Protein AF-0000000087475134 (afdb_homodimer)

Nearest PDB structures (foldseek):
  1tdq-assembly1_B  TM=9.176E-01  e=1.952E-11  Rattus norvegicus
  8ea6-assembly1_A  TM=8.484E-01  e=2.584E-09  Homo sapiens
  3cdg-assembly2_F  TM=8.801E-01  e=2.281E-08  Homo sapiens
  1hyr-assembly1_B  TM=8.267E-01  e=1.266E-08  Homo sapiens
  3cii-assembly1_G  TM=8.354E-01  e=1.266E-08  Homo sapiens

Solvent-accessible surface area (backbone atoms only — not comparable to full-atom values): 31457 Å² total; per-residue (Å²): 131,89,77,80,79,84,79,80,75,86,71,85,79,79,86,76,85,80,76,89,84,87,83,77,87,85,83,82,83,87,82,85,76,85,85,75,84,84,77,80,84,83,73,80,76,78,78,70,82,77,78,81,72,63,60,52,58,49,53,52,51,52,42,52,50,52,47,50,53,48,50,55,49,46,53,51,51,50,53,53,47,50,49,52,48,49,53,50,49,51,51,41,50,52,50,51,48,53,46,51,54,49,52,54,52,52,49,51,52,45,50,52,51,49,49,53,38,52,52,49,51,51,52,38,52,52,50,49,52,52,43,52,51,48,54,50,49,42,49,52,52,51,52,52,39,50,54,49,44,61,41,13,44,74,62,22,27,37,57,94,56,27,36,31,42,70,53,93,54,66,34,26,49,67,56,38,36,53,52,18,45,74,70,73,31,29,38,31,75,79,85,42,70,69,53,37,42,54,54,43,72,64,66,49,54,22,34,41,23,38,32,20,71,90,42,81,91,48,48,28,33,77,85,67,48,67,68,85,77,82,42,44,14,92,80,37,72,62,43,72,82,72,22,33,24,33,28,38,40,60,86,53,95,46,58,66,36,26,30,37,44,35,47,45,79,48,67,33,25,31,33,23,33,32,82,99,140,87,87,82,81,84,80,81,82,88,81,85,74,86,84,77,87,79,87,82,82,80,88,76,92,75,87,77,85,88,85,78,90,83,87,79,82,86,75,81,79,78,77,84,72,78,79,68,82,76,73,81,69,63,59,51,58,49,52,50,52,51,42,51,51,51,48,49,53,50,50,53,48,47,53,51,51,50,54,52,48,51,51,53,48,49,53,51,50,50,52,40,49,51,50,52,48,52,46,51,53,48,50,53,51,53,50,51,52,46,51,52,52,50,51,53,39,50,52,50,50,50,51,35,52,52,50,49,51,51,42,52,53,49,51,53,49,40,50,52,53,51,52,50,39,51,53,50,44,59,39,14,42,75,60,21,26,37,58,94,57,27,37,31,43,70,53,93,54,64,36,25,50,66,58,40,36,53,51,18,44,75,72,74,31,29,38,31,74,78,85,43,71,68,54,38,40,53,54,42,72,65,66,50,54,21,36,40,22,38,32,19,69,90,42,83,91,48,48,28,32,78,87,66,49,68,71,84,77,81,41,43,15,92,82,38,71,62,44,73,82,72,22,33,25,32,28,38,42,61,87,53,96,46,58,66,35,26,30,35,43,35,47,44,78,46,67,33,25,31,34,24,33,31,82,100

Structure (mmCIF, N/CA/C/O backbone):
data_AF-0000000087475134-model_v1
#
loop_
_entity.id
_entity.type
_entity.pdbx_description
1 polymer 'C-type lectin domain-containing protein'
#
loop_
_atom_site.group_PDB
_atom_site.id
_atom_site.type_symbol
_atom_site.label_atom_id
_atom_site.label_alt_id
_atom_site.label_comp_id
_atom_site.label_asym_id
_atom_site.label_entity_id
_atom_site.label_seq_id
_atom_site.pdbx_PDB_ins_code
_atom_site.Cartn_x
_atom_site.Cartn_y
_atom_site.Cartn_z
_atom_site.occupancy
_atom_site.B_iso_or_equiv
_atom_site.auth_seq_id
_atom_site.auth_comp_id
_atom_site.auth_asym_id
_atom_site.auth_atom_id
_atom_site.pdbx_PDB_model_num
ATOM 1 N N . MET A 1 1 ? -3.398 46.781 -21.312 1 21.27 1 MET A N 1
ATOM 2 C CA . MET A 1 1 ? -2.705 47.906 -21.922 1 21.27 1 MET A CA 1
ATOM 3 C C . MET A 1 1 ? -3.35 49.219 -21.516 1 21.27 1 MET A C 1
ATOM 5 O O . MET A 1 1 ? -2.65 50.188 -21.203 1 21.27 1 MET A O 1
ATOM 9 N N . SER A 1 2 ? -4.609 49.406 -21.828 1 22.09 2 SER A N 1
ATOM 10 C CA . SER A 1 2 ? -5.066 50.656 -22.406 1 22.09 2 SER A CA 1
ATOM 11 C C . SER A 1 2 ? -5.461 51.656 -21.328 1 22.09 2 SER A C 1
ATOM 13 O O . SER A 1 2 ? -6.629 51.75 -20.938 1 22.09 2 SER A O 1
ATOM 15 N N . LYS A 1 3 ? -4.578 51.844 -20.25 1 27.56 3 LYS A N 1
ATOM 16 C CA . LYS A 1 3 ? -4.73 52.719 -19.078 1 27.56 3 LYS A CA 1
ATOM 17 C C . LYS A 1 3 ? -4.809 54.188 -19.484 1 27.56 3 LYS A C 1
ATOM 19 O O . LYS A 1 3 ? -3.846 54.719 -20.031 1 27.56 3 LYS A O 1
ATOM 24 N N . GLY A 1 4 ? -6.008 54.625 -19.969 1 25.34 4 GLY A N 1
ATOM 25 C CA . GLY A 1 4 ? -6.488 55.906 -20.453 1 25.34 4 GLY A CA 1
ATOM 26 C C . GLY A 1 4 ? -6.238 57.062 -19.5 1 25.34 4 GLY A C 1
ATOM 27 O O . GLY A 1 4 ? -6.656 57 -18.328 1 25.34 4 GLY A O 1
ATOM 28 N N . VAL A 1 5 ? -5.109 57.844 -19.625 1 27.02 5 VAL A N 1
ATOM 29 C CA . VAL A 1 5 ? -4.332 58.844 -18.891 1 27.02 5 VAL A CA 1
ATOM 30 C C . VAL A 1 5 ? -5.168 60.094 -18.688 1 27.02 5 VAL A C 1
ATOM 32 O O . VAL A 1 5 ? -5.812 60.562 -19.625 1 27.02 5 VAL A O 1
ATOM 35 N N . TYR A 1 6 ? -5.656 60.406 -17.406 1 24.89 6 TYR A N 1
ATOM 36 C CA . TYR A 1 6 ? -6.547 61.344 -16.75 1 24.89 6 TYR A CA 1
ATOM 37 C C . TYR A 1 6 ? -6.102 62.781 -16.984 1 24.89 6 TYR A C 1
ATOM 39 O O . TYR A 1 6 ? -4.941 63.125 -16.734 1 24.89 6 TYR A O 1
ATOM 47 N N . GLU A 1 7 ? -6.633 63.531 -18.016 1 22.33 7 GLU A N 1
ATOM 48 C CA . GLU A 1 7 ? -6.414 64.812 -18.688 1 22.33 7 GLU A CA 1
ATOM 49 C C . GLU A 1 7 ? -6.613 66 -17.719 1 22.33 7 GLU A C 1
ATOM 51 O O . GLU A 1 7 ? -7.703 66.188 -17.172 1 22.33 7 GLU A O 1
ATOM 56 N N . ILE A 1 8 ? -5.656 66.375 -16.844 1 24.64 8 ILE A N 1
ATOM 57 C CA . ILE A 1 8 ? -5.617 67.312 -15.711 1 24.64 8 ILE A CA 1
ATOM 58 C C . ILE A 1 8 ? -5.824 68.688 -16.203 1 24.64 8 ILE A C 1
ATOM 60 O O . ILE A 1 8 ? -4.961 69.25 -16.891 1 24.64 8 ILE A O 1
ATOM 64 N N . PRO A 1 9 ? -7.023 69 -16.766 1 21.86 9 PRO A N 1
ATOM 65 C CA . PRO A 1 9 ? -7.062 70.25 -17.578 1 21.86 9 PRO A CA 1
ATOM 66 C C . PRO A 1 9 ? -6.633 71.5 -16.812 1 21.86 9 PRO A C 1
ATOM 68 O O . PRO A 1 9 ? -6.578 71.438 -15.57 1 21.86 9 PRO A O 1
ATOM 71 N N . ASP A 1 10 ? -6.523 72.625 -17.484 1 22.3 10 ASP A N 1
ATOM 72 C CA . ASP A 1 10 ? -5.832 73.875 -17.828 1 22.3 10 ASP A CA 1
ATOM 73 C C . ASP A 1 10 ? -6.426 75.062 -17.078 1 22.3 10 ASP A C 1
ATOM 75 O O . ASP A 1 10 ? -6.547 76.188 -17.641 1 22.3 10 ASP A O 1
ATOM 79 N N . ARG A 1 11 ? -7.016 74.875 -15.805 1 19.84 11 ARG A N 1
ATOM 80 C CA . ARG A 1 11 ? -8.07 75.812 -15.508 1 19.84 11 ARG A CA 1
ATOM 81 C C . ARG A 1 11 ? -7.52 77.25 -15.43 1 19.84 11 ARG A C 1
ATOM 83 O O . ARG A 1 11 ? -8.164 78.188 -15.883 1 19.84 11 ARG A O 1
ATOM 90 N N . PHE A 1 12 ? -6.461 77.5 -14.625 1 24.91 12 PHE A N 1
ATOM 91 C CA . PHE A 1 12 ? -6.668 78.5 -13.57 1 24.91 12 PHE A CA 1
ATOM 92 C C . PHE A 1 12 ? -6.398 79.875 -14.094 1 24.91 12 PHE A C 1
ATOM 94 O O . PHE A 1 12 ? -5.246 80.25 -14.32 1 24.91 12 PHE A O 1
ATOM 101 N N . GLY A 1 13 ? -7.188 80.438 -15.023 1 19.78 13 GLY A N 1
ATOM 102 C CA . GLY A 1 13 ? -6.887 81.688 -15.719 1 19.78 13 GLY A CA 1
ATOM 103 C C . GLY A 1 13 ? -6.637 82.875 -14.781 1 19.78 13 GLY A C 1
ATOM 104 O O . GLY A 1 13 ? -6.926 82.75 -13.586 1 19.78 13 GLY A O 1
ATOM 105 N N . ASP A 1 14 ? -6.309 84.125 -15.305 1 19.88 14 ASP A N 1
ATOM 106 C CA . ASP A 1 14 ? -5.402 85.25 -15.305 1 19.88 14 ASP A CA 1
ATOM 107 C C . ASP A 1 14 ? -5.965 86.375 -14.477 1 19.88 14 ASP A C 1
ATOM 109 O O . ASP A 1 14 ? -5.211 87.188 -13.867 1 19.88 14 ASP A O 1
ATOM 113 N N . ASP A 1 15 ? -7.281 86.75 -14.562 1 21.36 15 ASP A N 1
ATOM 114 C CA . ASP A 1 15 ? -7.457 88.125 -14.961 1 21.36 15 ASP A CA 1
ATOM 115 C C . ASP A 1 15 ? -7.277 89.062 -13.773 1 21.36 15 ASP A C 1
ATOM 117 O O . ASP A 1 15 ? -7.82 88.875 -12.695 1 21.36 15 ASP A O 1
ATOM 121 N N . GLU A 1 16 ? -6.223 89.938 -13.75 1 24.39 16 GLU A N 1
ATOM 122 C CA . GLU A 1 16 ? -5.547 90.938 -12.906 1 24.39 16 GLU A CA 1
ATOM 123 C C . GLU A 1 16 ? -6.465 92.125 -12.578 1 24.39 16 GLU A C 1
ATOM 125 O O . GLU A 1 16 ? -6.938 92.812 -13.484 1 24.39 16 GLU A O 1
ATOM 130 N N . PRO A 1 17 ? -7.336 92 -11.531 1 20.56 17 PRO A N 1
ATOM 131 C CA . PRO A 1 17 ? -8.297 93.062 -11.25 1 20.56 17 PRO A CA 1
ATOM 132 C C . PRO A 1 17 ? -7.629 94.438 -11.008 1 20.56 17 PRO A C 1
ATOM 134 O O . PRO A 1 17 ? -6.5 94.5 -10.516 1 20.56 17 PRO A O 1
ATOM 137 N N . ASP A 1 18 ? -7.961 95.562 -11.695 1 19.16 18 ASP A N 1
ATOM 138 C CA . ASP A 1 18 ? -7.504 96.938 -12.016 1 19.16 18 ASP A CA 1
ATOM 139 C C . ASP A 1 18 ? -7.605 97.812 -10.797 1 19.16 18 ASP A C 1
ATOM 141 O O . ASP A 1 18 ? -6.809 98.75 -10.641 1 19.16 18 ASP A O 1
ATOM 145 N N . ALA A 1 19 ? -8.609 97.875 -9.922 1 18.83 19 ALA A N 1
ATOM 146 C CA . ALA A 1 19 ? -9.273 99.188 -9.898 1 18.83 19 ALA A CA 1
ATOM 147 C C . ALA A 1 19 ? -8.555 100.125 -8.969 1 18.83 19 ALA A C 1
ATOM 149 O O . ALA A 1 19 ? -8.344 101.312 -9.32 1 18.83 19 ALA A O 1
ATOM 150 N N . MET A 1 20 ? -8.617 99.938 -7.652 1 18.69 20 MET A N 1
ATOM 151 C CA . MET A 1 20 ? -9.273 101 -6.883 1 18.69 20 MET A CA 1
ATOM 152 C C . MET A 1 20 ? -8.359 102.25 -6.707 1 18.69 20 MET A C 1
ATOM 154 O O . MET A 1 20 ? -7.137 102.125 -6.832 1 18.69 20 MET A O 1
ATOM 158 N N . LYS A 1 21 ? -8.844 103.188 -5.672 1 21.84 21 LYS A N 1
ATOM 159 C CA . LYS A 1 21 ? -9.281 104.562 -5.398 1 21.84 21 LYS A CA 1
ATOM 160 C C . LYS A 1 21 ? -8.219 105.312 -4.625 1 21.84 21 LYS A C 1
ATOM 162 O O . LYS A 1 21 ? -7.832 104.938 -3.521 1 21.84 21 LYS A O 1
ATOM 167 N N . ASN A 1 22 ? -7.367 106.062 -5.277 1 17.61 22 ASN A N 1
ATOM 168 C CA . ASN A 1 22 ? -6.172 106.812 -4.895 1 17.61 22 ASN A CA 1
ATOM 169 C C . ASN A 1 22 ? -6.43 107.688 -3.68 1 17.61 22 ASN A C 1
ATOM 171 O O . ASN A 1 22 ? -7.582 107.938 -3.303 1 17.61 22 ASN A O 1
ATOM 175 N N . THR A 1 23 ? -5.684 108.875 -3.539 1 18.38 23 THR A N 1
ATOM 176 C CA . THR A 1 23 ? -4.598 109.438 -2.746 1 18.38 23 THR A CA 1
ATOM 177 C C . THR A 1 23 ? -5.121 110.562 -1.819 1 18.38 23 THR A C 1
ATOM 179 O O . THR A 1 23 ? -4.766 110.562 -0.64 1 18.38 23 THR A O 1
ATOM 182 N N . ASP A 1 24 ? -5.664 111.812 -2.234 1 17.61 24 ASP A N 1
ATOM 183 C CA . ASP A 1 24 ? -4.848 113 -2.016 1 17.61 24 ASP A CA 1
ATOM 184 C C . ASP A 1 24 ? -5.316 113.75 -0.782 1 17.61 24 ASP A C 1
ATOM 186 O O . ASP A 1 24 ? -4.871 114.875 -0.536 1 17.61 24 ASP A O 1
ATOM 190 N N . ILE A 1 25 ? -6.09 113.438 0.141 1 20.38 25 ILE A N 1
ATOM 191 C CA . ILE A 1 25 ? -6.828 114.5 0.8 1 20.38 25 ILE A CA 1
ATOM 192 C C . ILE A 1 25 ? -5.863 115.375 1.606 1 20.38 25 ILE A C 1
ATOM 194 O O . ILE A 1 25 ? -5.16 114.875 2.488 1 20.38 25 ILE A O 1
ATOM 198 N N . ASP A 1 26 ? -5.648 116.688 1.23 1 18.11 26 ASP A N 1
ATOM 199 C CA . ASP A 1 26 ? -4.797 117.875 1.475 1 18.11 26 ASP A CA 1
ATOM 200 C C . ASP A 1 26 ? -4.996 118.375 2.891 1 18.11 26 ASP A C 1
ATOM 202 O O . ASP A 1 26 ? -6.043 118.188 3.5 1 18.11 26 ASP A O 1
ATOM 206 N N . GLY A 1 27 ? -3.926 119.125 3.568 1 18.39 27 GLY A N 1
ATOM 207 C CA . GLY A 1 27 ? -3.199 119.562 4.758 1 18.39 27 GLY A CA 1
ATOM 208 C C . GLY A 1 27 ? -3.848 120.75 5.484 1 18.39 27 GLY A C 1
ATOM 209 O O . GLY A 1 27 ? -3.934 120.75 6.711 1 18.39 27 GLY A O 1
ATOM 210 N N . GLN A 1 28 ? -4.113 122 4.949 1 18.36 28 GLN A N 1
ATOM 211 C CA . GLN A 1 28 ? -3.404 123.188 5.441 1 18.36 28 GLN A CA 1
ATOM 212 C C . GLN A 1 28 ? -4.23 123.938 6.484 1 18.36 28 GLN A C 1
ATOM 214 O O . GLN A 1 28 ? -5.109 124.688 6.137 1 18.36 28 GLN A O 1
ATOM 219 N N . LEU A 1 29 ? -4.879 123.438 7.391 1 19.16 29 LEU A N 1
ATOM 220 C CA . LEU A 1 29 ? -5.762 124.312 8.094 1 19.16 29 LEU A CA 1
ATOM 221 C C . LEU A 1 29 ? -4.961 125.438 8.75 1 19.16 29 LEU A C 1
ATOM 223 O O . LEU A 1 29 ? -3.941 125.188 9.391 1 19.16 29 LEU A O 1
ATOM 227 N N . TYR A 1 30 ? -5.34 126.812 8.523 1 18.3 30 TYR A N 1
ATOM 228 C CA . TYR A 1 30 ? -4.941 128.125 8.586 1 18.3 30 TYR A CA 1
ATOM 229 C C . TYR A 1 30 ? -4.852 128.625 10.031 1 18.3 30 TYR A C 1
ATOM 231 O O . TYR A 1 30 ? -5.516 128.125 10.914 1 18.3 30 TYR A O 1
ATOM 239 N N . ALA A 1 31 ? -3.906 129.75 10.344 1 18.67 31 ALA A N 1
ATOM 240 C CA . ALA A 1 31 ? -2.992 130.375 11.266 1 18.67 31 ALA A CA 1
ATOM 241 C C . ALA A 1 31 ? -3.732 131.375 12.133 1 18.67 31 ALA A C 1
ATOM 243 O O . ALA A 1 31 ? -3.451 131.5 13.328 1 18.67 31 ALA A O 1
ATOM 244 N N . ASN A 1 32 ? -4.75 132.25 11.594 1 18.09 32 ASN A N 1
ATOM 245 C CA . ASN A 1 32 ? -4.434 133.625 11.789 1 18.09 32 ASN A CA 1
ATOM 246 C C . ASN A 1 32 ? -4.633 134 13.242 1 18.09 32 ASN A C 1
ATOM 248 O O . ASN A 1 32 ? -5.363 133.375 13.984 1 18.09 32 ASN A O 1
ATOM 252 N N . VAL A 1 33 ? -4.262 135.375 13.594 1 20.78 33 VAL A N 1
ATOM 253 C CA . VAL A 1 33 ? -3.475 136.375 14.383 1 20.78 33 VAL A CA 1
ATOM 254 C C . VAL A 1 33 ? -4.391 137.125 15.312 1 20.78 33 VAL A C 1
ATOM 256 O O . VAL A 1 33 ? -3.918 137.875 16.172 1 20.78 33 VAL A O 1
ATOM 259 N N . ARG A 1 34 ? -5.738 136.875 15.438 1 19.66 34 ARG A N 1
ATOM 260 C CA . ARG A 1 34 ? -6.242 138.25 15.594 1 19.66 34 ARG A CA 1
ATOM 261 C C . ARG A 1 34 ? -5.742 138.875 16.891 1 19.66 34 ARG A C 1
ATOM 263 O O . ARG A 1 34 ? -5.406 138.125 17.844 1 19.66 34 ARG A O 1
ATOM 270 N N . ASP A 1 35 ? -6.137 140.125 17.047 1 20.03 35 ASP A N 1
ATOM 271 C CA . ASP A 1 35 ? -5.68 141.5 17.438 1 20.03 35 ASP A CA 1
ATOM 272 C C . ASP A 1 35 ? -5.727 141.75 18.969 1 20.03 35 ASP A C 1
ATOM 274 O O . ASP A 1 35 ? -6.371 140.875 19.656 1 20.03 35 ASP A O 1
ATOM 278 N N . PHE A 1 36 ? -6.043 143 19.359 1 20.75 36 PHE A N 1
ATOM 279 C CA . PHE A 1 36 ? -5.395 144.125 20.031 1 20.75 36 PHE A CA 1
ATOM 280 C C . PHE A 1 36 ? -5.957 144.25 21.438 1 20.75 36 PHE A C 1
ATOM 282 O O . PHE A 1 36 ? -5.301 144.875 22.312 1 20.75 36 PHE A O 1
ATOM 289 N N . LYS A 1 37 ? -7.086 143.75 21.906 1 24.84 37 LYS A N 1
ATOM 290 C CA . LYS A 1 37 ? -7.719 144.875 22.594 1 24.84 37 LYS A CA 1
ATOM 291 C C . LYS A 1 37 ? -7.008 145.125 23.906 1 24.84 37 LYS A C 1
ATOM 293 O O . LYS A 1 37 ? -6.477 144.25 24.562 1 24.84 37 LYS A O 1
ATOM 298 N N . PRO A 1 38 ? -7.086 146.5 24.328 1 23 38 PRO A N 1
ATOM 299 C CA . PRO A 1 38 ? -6.293 147.375 25.172 1 23 38 PRO A CA 1
ATOM 300 C C . PRO A 1 38 ? -6.359 146.875 26.656 1 23 38 PRO A C 1
ATOM 302 O O . PRO A 1 38 ? -7.215 146.125 27.047 1 23 38 PRO A O 1
ATOM 305 N N . SER A 1 39 ? -5.984 147.875 27.484 1 22.22 39 SER A N 1
ATOM 306 C CA . SER A 1 39 ? -5.004 148 28.547 1 22.22 39 SER A CA 1
ATOM 307 C C . SER A 1 39 ? -5.656 148 29.922 1 22.22 39 SER A C 1
ATOM 309 O O . SER A 1 39 ? -5.012 147.625 30.906 1 22.22 39 SER A O 1
ATOM 311 N N . PRO A 1 40 ? -7.055 148.25 30.016 1 26.75 40 PRO A N 1
ATOM 312 C CA . PRO A 1 40 ? -6.988 149.25 31.078 1 26.75 40 PRO A CA 1
ATOM 313 C C . PRO A 1 40 ? -6.547 148.625 32.406 1 26.75 40 PRO A C 1
ATOM 315 O O . PRO A 1 40 ? -6.531 147.5 32.594 1 26.75 40 PRO A O 1
ATOM 318 N N . ARG A 1 41 ? -7.184 149.25 33.562 1 27.5 41 ARG A N 1
ATOM 319 C CA . ARG A 1 41 ? -6.715 150 34.781 1 27.5 41 ARG A CA 1
ATOM 320 C C . ARG A 1 41 ? -6.773 149 35.969 1 27.5 41 ARG A C 1
ATOM 322 O O . ARG A 1 41 ? -7.773 148.25 36.156 1 27.5 41 ARG A O 1
ATOM 329 N N . ASP A 1 42 ? -5.727 148.625 36.594 1 26.08 42 ASP A N 1
ATOM 330 C CA . ASP A 1 42 ? -5.273 147.5 37.438 1 26.08 42 ASP A CA 1
ATOM 331 C C . ASP A 1 42 ? -5.828 147.75 38.875 1 26.08 42 ASP A C 1
ATOM 333 O O . ASP A 1 42 ? -5.086 148 39.781 1 26.08 42 ASP A O 1
ATOM 337 N N . GLY A 1 43 ? -7.078 148.125 39 1 27.7 43 GLY A N 1
ATOM 338 C CA . GLY A 1 43 ? -7.254 148.5 40.406 1 27.7 43 GLY A CA 1
ATOM 339 C C . GLY A 1 43 ? -6.895 147.375 41.375 1 27.7 43 GLY A C 1
ATOM 340 O O . GLY A 1 43 ? -6.715 146.25 40.969 1 27.7 43 GLY A O 1
ATOM 341 N N . GLY A 1 44 ? -7.109 147.625 42.719 1 32.28 44 GLY A N 1
ATOM 342 C CA . GLY A 1 44 ? -6.57 147.375 44.062 1 32.28 44 GLY A CA 1
ATOM 343 C C . GLY A 1 44 ? -6.988 146.125 44.625 1 32.28 44 GLY A C 1
ATOM 344 O O . GLY A 1 44 ? -6.789 145.75 45.812 1 32.28 44 GLY A O 1
ATOM 345 N N . VAL A 1 45 ? -6.816 145 44 1 30.7 45 VAL A N 1
ATOM 346 C CA . VAL A 1 45 ? -7.516 143.75 44.406 1 30.7 45 VAL A CA 1
ATOM 347 C C . VAL A 1 45 ? -6.93 143.25 45.719 1 30.7 45 VAL A C 1
ATOM 349 O O . VAL A 1 45 ? -5.723 143 45.844 1 30.7 45 VAL A O 1
ATOM 352 N N . ALA A 1 46 ? -7.508 143.625 46.812 1 37.31 46 ALA A N 1
ATOM 353 C CA . ALA A 1 46 ? -7.113 143.125 48.125 1 37.31 46 ALA A CA 1
ATOM 354 C C . ALA A 1 46 ? -7.113 141.625 48.156 1 37.31 46 ALA A C 1
ATOM 356 O O . ALA A 1 46 ? -8.078 141 47.719 1 37.31 46 ALA A O 1
ATOM 357 N N . SER A 1 47 ? -5.957 141 48.031 1 31.61 47 SER A N 1
ATOM 358 C CA . SER A 1 47 ? -5.738 139.5 47.844 1 31.61 47 SER A CA 1
ATOM 359 C C . SER A 1 47 ? -6.246 138.75 49.031 1 31.61 47 SER A C 1
ATOM 361 O O . SER A 1 47 ? -5.938 139 50.188 1 31.61 47 SER A O 1
ATOM 363 N N . GLU A 1 48 ? -7.422 138.125 48.906 1 37.41 48 GLU A N 1
ATOM 364 C CA . GLU A 1 48 ? -8.023 137.125 49.844 1 37.41 48 GLU A CA 1
ATOM 365 C C . GLU A 1 48 ? -7.027 136.125 50.188 1 37.41 48 GLU A C 1
ATOM 367 O O . GLU A 1 48 ? -6.223 135.625 49.375 1 37.41 48 GLU A O 1
ATOM 372 N N . PRO A 1 49 ? -6.66 135.875 51.406 1 40.47 49 PRO A N 1
ATOM 373 C CA . PRO A 1 49 ? -5.734 134.875 51.812 1 40.47 49 PRO A CA 1
ATOM 374 C C . PRO A 1 49 ? -6.129 133.5 51.281 1 40.47 49 PRO A C 1
ATOM 376 O O . PRO A 1 49 ? -7.305 133.125 51.312 1 40.47 49 PRO A O 1
ATOM 379 N N . ASN A 1 50 ? -5.66 133 50.156 1 37.5 50 ASN A N 1
ATOM 380 C CA . ASN A 1 50 ? -5.809 131.75 49.469 1 37.5 50 ASN A CA 1
ATOM 381 C C . ASN A 1 50 ? -5.477 130.625 50.375 1 37.5 50 ASN A C 1
ATOM 383 O O . ASN A 1 50 ? -4.328 130.375 50.781 1 37.5 50 ASN A O 1
ATOM 387 N N . CYS A 1 51 ? -6.316 130.25 51.344 1 43.31 51 CYS A N 1
ATOM 388 C CA . CYS A 1 51 ? -6.227 129 52.094 1 43.31 51 CYS A CA 1
ATOM 389 C C . CYS A 1 51 ? -5.957 127.812 51.156 1 43.31 51 CYS A C 1
ATOM 391 O O . CYS A 1 51 ? -6.727 127.562 50.25 1 43.31 51 CYS A O 1
ATOM 393 N N . SER A 1 52 ? -4.766 127.312 50.969 1 45.34 52 SER A N 1
ATOM 394 C CA . SER A 1 52 ? -4.141 126.25 50.156 1 45.34 52 SER A CA 1
ATOM 395 C C . SER A 1 52 ? -4.797 124.938 50.406 1 45.34 52 SER A C 1
ATOM 397 O O . SER A 1 52 ? -4.453 124.188 51.375 1 45.34 52 SER A O 1
ATOM 399 N N . TRP A 1 53 ? -6.113 124.688 50.219 1 51.44 53 TRP A N 1
ATOM 400 C CA . TRP A 1 53 ? -6.949 123.5 50.125 1 51.44 53 TRP A CA 1
ATOM 401 C C . TRP A 1 53 ? -6.355 122.5 49.156 1 51.44 53 TRP A C 1
ATOM 403 O O . TRP A 1 53 ? -6.949 121.438 48.906 1 51.44 53 TRP A O 1
ATOM 413 N N . LYS A 1 54 ? -5.238 122.688 48.469 1 60.38 54 LYS A N 1
ATOM 414 C CA . LYS A 1 54 ? -4.742 121.875 47.375 1 60.38 54 LYS A CA 1
ATOM 415 C C . LYS A 1 54 ? -4.086 120.625 47.875 1 60.38 54 LYS A C 1
ATOM 417 O O . LYS A 1 54 ? -4.023 119.625 47.156 1 60.38 54 LYS A O 1
ATOM 422 N N . ARG A 1 55 ? -3.906 120.375 49.156 1 63.03 55 ARG A N 1
ATOM 423 C CA . ARG A 1 55 ? -3.041 119.25 49.562 1 63.03 55 ARG A CA 1
ATOM 424 C C . ARG A 1 55 ? -3.838 117.938 49.75 1 63.03 55 ARG A C 1
ATOM 426 O O . ARG A 1 55 ? -3.43 116.875 49.281 1 63.03 55 ARG A O 1
ATOM 433 N N . PRO A 1 56 ? -5.066 118.062 50.25 1 68.81 56 PRO A N 1
ATOM 434 C CA . PRO A 1 56 ? -5.742 116.812 50.438 1 68.81 56 PRO A CA 1
ATOM 435 C C . PRO A 1 56 ? -6.301 116.188 49.156 1 68.81 56 PRO A C 1
ATOM 437 O O . PRO A 1 56 ? -6.352 115 49 1 68.81 56 PRO A O 1
ATOM 440 N N . PHE A 1 57 ? -6.562 117 48.219 1 70.69 57 PHE A N 1
ATOM 441 C CA . PHE A 1 57 ? -7.094 116.5 46.938 1 70.69 57 PHE A CA 1
ATOM 442 C C . PHE A 1 57 ? -6.004 115.812 46.125 1 70.69 57 PHE A C 1
ATOM 444 O O . PHE A 1 57 ? -6.262 114.875 45.406 1 70.69 57 PHE A O 1
ATOM 451 N N . LEU A 1 58 ? -4.805 116.188 46.375 1 73.06 58 LEU A N 1
ATOM 452 C CA . LEU A 1 58 ? -3.686 115.625 45.656 1 73.06 58 LEU A CA 1
ATOM 453 C C . LEU A 1 58 ? -3.359 114.188 46.188 1 73.06 58 LEU A C 1
ATOM 455 O O . LEU A 1 58 ? -3.088 113.312 45.406 1 73.06 58 LEU A O 1
ATOM 459 N N . VAL A 1 59 ? -3.592 114.125 47.406 1 74.12 59 VAL A N 1
ATOM 460 C CA . VAL A 1 59 ? -3.289 112.812 48.031 1 74.12 59 VAL A CA 1
ATOM 461 C C . VAL A 1 59 ? -4.363 111.812 47.656 1 74.12 59 VAL A C 1
ATOM 463 O O . VAL A 1 59 ? -4.051 110.625 47.344 1 74.12 59 VAL A O 1
ATOM 466 N N . ALA A 1 60 ? -5.594 112.312 47.531 1 74.38 60 ALA A N 1
ATOM 467 C CA . ALA A 1 60 ? -6.684 111.438 47.125 1 74.38 60 ALA A CA 1
ATOM 468 C C . ALA A 1 60 ? -6.547 111.062 45.656 1 74.38 60 ALA A C 1
ATOM 470 O O . ALA A 1 60 ? -6.801 109.875 45.312 1 74.38 60 ALA A O 1
ATOM 471 N N . ALA A 1 61 ? -6.043 111.938 44.906 1 74.62 61 ALA A N 1
ATOM 472 C CA . ALA A 1 61 ? -5.863 111.688 43.5 1 74.62 61 ALA A CA 1
ATOM 473 C C . ALA A 1 61 ? -4.719 110.688 43.25 1 74.62 61 ALA A C 1
ATOM 475 O O . ALA A 1 61 ? -4.824 109.75 42.406 1 74.62 61 ALA A O 1
ATOM 476 N N . VAL A 1 62 ? -3.734 110.688 44.094 1 77.19 62 VAL A N 1
ATOM 477 C CA . VAL A 1 62 ? -2.6 109.812 43.969 1 77.19 62 VAL A CA 1
ATOM 478 C C . VAL A 1 62 ? -3.008 108.375 44.469 1 77.19 62 VAL A C 1
ATOM 480 O O . VAL A 1 62 ? -2.646 107.375 43.844 1 77.19 62 VAL A O 1
ATOM 483 N N . CYS A 1 63 ? -3.904 108.375 45.406 1 73.94 63 CYS A N 1
ATOM 484 C CA . CYS A 1 63 ? -4.371 107.062 45.938 1 73.94 63 CYS A CA 1
ATOM 485 C C . CYS A 1 63 ? -5.312 106.375 44.938 1 73.94 63 CYS A C 1
ATOM 487 O O . CYS A 1 63 ? -5.23 105.188 44.75 1 73.94 63 CYS A O 1
ATOM 489 N N . LEU A 1 64 ? -6.109 107.188 44.281 1 77.25 64 LEU A N 1
ATOM 490 C CA . LEU A 1 64 ? -7.016 106.688 43.281 1 77.25 64 LEU A CA 1
ATOM 491 C C . LEU A 1 64 ? -6.238 106.188 42.062 1 77.25 64 LEU A C 1
ATOM 493 O O . LEU A 1 64 ? -6.586 105.125 41.469 1 77.25 64 LEU A O 1
ATOM 497 N N . GLY A 1 65 ? -5.184 106.875 41.781 1 78.31 65 GLY A N 1
ATOM 498 C CA . GLY A 1 65 ? -4.32 106.438 40.688 1 78.31 65 GLY A CA 1
ATOM 499 C C . GLY A 1 65 ? -3.609 105.125 40.969 1 78.31 65 GLY A C 1
ATOM 500 O O . GLY A 1 65 ? -3.543 104.25 40.125 1 78.31 65 GLY A O 1
ATOM 501 N N . LEU A 1 66 ? -3.221 105 42.188 1 79.56 66 LEU A N 1
ATOM 502 C CA . LEU A 1 66 ? -2.549 103.75 42.594 1 79.56 66 LEU A CA 1
ATOM 503 C C . LEU A 1 66 ? -3.527 102.562 42.625 1 79.56 66 LEU A C 1
ATOM 505 O O . LEU A 1 66 ? -3.188 101.438 42.25 1 79.56 66 LEU A O 1
ATOM 509 N N . LEU A 1 67 ? -4.766 102.875 43 1 78.19 67 LEU A N 1
ATOM 510 C CA . LEU A 1 67 ? -5.805 101.875 43.031 1 78.19 67 LEU A CA 1
ATOM 511 C C . LEU A 1 67 ? -6.164 101.438 41.625 1 78.19 67 LEU A C 1
ATOM 513 O O . LEU A 1 67 ? -6.367 100.25 41.375 1 78.19 67 LEU A O 1
ATOM 517 N N . CYS A 1 68 ? -6.145 102.375 40.75 1 77.88 68 CYS A N 1
ATOM 518 C CA . CYS A 1 68 ? -6.477 102.062 39.375 1 77.88 68 CYS A CA 1
ATOM 519 C C . CYS A 1 68 ? -5.367 101.25 38.719 1 77.88 68 CYS A C 1
ATOM 521 O O . CYS A 1 68 ? -5.645 100.25 38 1 77.88 68 CYS A O 1
ATOM 523 N N . VAL A 1 69 ? -4.137 101.5 39.062 1 80.69 69 VAL A N 1
ATOM 524 C CA . VAL A 1 69 ? -3.01 100.75 38.531 1 80.69 69 VAL A CA 1
ATOM 525 C C . VAL A 1 69 ? -3.016 99.312 39.125 1 80.69 69 VAL A C 1
ATOM 527 O O . VAL A 1 69 ? -2.762 98.375 38.406 1 80.69 69 VAL A O 1
ATOM 530 N N . LEU A 1 70 ? -3.447 99.188 40.281 1 80.25 70 LEU A N 1
ATOM 531 C CA . LEU A 1 70 ? -3.518 97.875 40.938 1 80.25 70 LEU A CA 1
ATOM 532 C C . LEU A 1 70 ? -4.668 97.062 40.375 1 80.25 70 LEU A C 1
ATOM 534 O O . LEU A 1 70 ? -4.516 95.875 40.125 1 80.25 70 LEU A O 1
ATOM 538 N N . LEU A 1 71 ? -5.738 97.75 40.094 1 79.38 71 LEU A N 1
ATOM 539 C CA . LEU A 1 71 ? -6.887 97.062 39.5 1 79.38 71 LEU A CA 1
ATOM 540 C C . LEU A 1 71 ? -6.574 96.562 38.094 1 79.38 71 LEU A C 1
ATOM 542 O O . LEU A 1 71 ? -6.934 95.5 37.719 1 79.38 71 LEU A O 1
ATOM 546 N N . ALA A 1 72 ? -5.867 97.438 37.312 1 81.12 72 ALA A N 1
ATOM 547 C CA . ALA A 1 72 ? -5.441 97.062 35.969 1 81.12 72 ALA A CA 1
ATOM 548 C C . ALA A 1 72 ? -4.453 95.875 36.031 1 81.12 72 ALA A C 1
ATOM 550 O O . ALA A 1 72 ? -4.512 94.938 35.188 1 81.12 72 ALA A O 1
ATOM 551 N N . GLY A 1 73 ? -3.711 95.812 37.062 1 78.69 73 GLY A N 1
ATOM 552 C CA . GLY A 1 73 ? -2.775 94.688 37.281 1 78.69 73 GLY A CA 1
ATOM 553 C C . GLY A 1 73 ? -3.457 93.438 37.656 1 78.69 73 GLY A C 1
ATOM 554 O O . GLY A 1 73 ? -3.102 92.375 37.125 1 78.69 73 GLY A O 1
ATOM 555 N N . ILE A 1 74 ? -4.516 93.562 38.406 1 79.31 74 ILE A N 1
ATOM 556 C CA . ILE A 1 74 ? -5.281 92.438 38.812 1 79.31 74 ILE A CA 1
ATOM 557 C C . ILE A 1 74 ? -6.023 91.812 37.625 1 79.31 74 ILE A C 1
ATOM 559 O O . ILE A 1 74 ? -6.031 90.625 37.438 1 79.31 74 ILE A O 1
ATOM 563 N N . ILE A 1 75 ? -6.566 92.688 36.781 1 80.38 75 ILE A N 1
ATOM 564 C CA . ILE A 1 75 ? -7.305 92.25 35.594 1 80.38 75 ILE A CA 1
ATOM 565 C C . ILE A 1 75 ? -6.348 91.625 34.625 1 80.38 75 ILE A C 1
ATOM 567 O O . ILE A 1 75 ? -6.656 90.562 34.062 1 80.38 75 ILE A O 1
ATOM 571 N N . GLY A 1 76 ? -5.172 92.188 34.438 1 80.81 76 GLY A N 1
ATOM 572 C CA . GLY A 1 76 ? -4.168 91.625 33.562 1 80.81 76 GLY A CA 1
ATOM 573 C C . GLY A 1 76 ? -3.65 90.25 34.031 1 80.81 76 GLY A C 1
ATOM 574 O O . GLY A 1 76 ? -3.508 89.312 33.219 1 80.81 76 GLY A O 1
ATOM 575 N N . LEU A 1 77 ? -3.504 90.062 35.281 1 81.69 77 LEU A N 1
ATOM 576 C CA . LEU A 1 77 ? -3.041 88.812 35.875 1 81.69 77 LEU A CA 1
ATOM 577 C C . LEU A 1 77 ? -4.121 87.75 35.781 1 81.69 77 LEU A C 1
ATOM 579 O O . LEU A 1 77 ? -3.82 86.562 35.5 1 81.69 77 LEU A O 1
ATOM 583 N N . SER A 1 78 ? -5.391 88.188 35.906 1 81.44 78 SER A N 1
ATOM 584 C CA . SER A 1 78 ? -6.508 87.25 35.781 1 81.44 78 SER A CA 1
ATOM 585 C C . SER A 1 78 ? -6.656 86.75 34.375 1 81.44 78 SER A C 1
ATOM 587 O O . SER A 1 78 ? -6.871 85.562 34.125 1 81.44 78 SER A O 1
ATOM 589 N N . ALA A 1 79 ? -6.41 87.688 33.438 1 84.06 79 ALA A N 1
ATOM 590 C CA . ALA A 1 79 ? -6.504 87.312 32.031 1 84.06 79 ALA A CA 1
ATOM 591 C C . ALA A 1 79 ? -5.359 86.375 31.641 1 84.06 79 ALA A C 1
ATOM 593 O O . ALA A 1 79 ? -5.566 85.375 30.922 1 84.06 79 ALA A O 1
ATOM 594 N N . TYR A 1 80 ? -4.203 86.562 32.156 1 84.06 80 TYR A N 1
ATOM 595 C CA . TYR A 1 80 ? -3.029 85.75 31.906 1 84.06 80 TYR A CA 1
ATOM 596 C C . TYR A 1 80 ? -3.219 84.375 32.469 1 84.06 80 TYR A C 1
ATOM 598 O O . TYR A 1 80 ? -3.002 83.375 31.75 1 84.06 80 TYR A O 1
ATOM 606 N N . TYR A 1 81 ? -3.828 84.312 33.656 1 84 81 TYR A N 1
ATOM 607 C CA . TYR A 1 81 ? -4 83 34.312 1 84 81 TYR A CA 1
ATOM 608 C C . TYR A 1 81 ? -5.137 82.25 33.688 1 84 81 TYR A C 1
ATOM 610 O O . TYR A 1 81 ? -5.035 81 33.531 1 84 81 TYR A O 1
ATOM 618 N N . ASN A 1 82 ? -6.133 82.938 33.25 1 83.31 82 ASN A N 1
ATOM 619 C CA . ASN A 1 82 ? -7.23 82.25 32.594 1 83.31 82 ASN A CA 1
ATOM 620 C C . ASN A 1 82 ? -6.789 81.625 31.25 1 83.31 82 ASN A C 1
ATOM 622 O O . ASN A 1 82 ? -7.18 80.562 30.891 1 83.31 82 ASN A O 1
ATOM 626 N N . ARG A 1 83 ? -5.973 82.375 30.547 1 85.94 83 ARG A N 1
ATOM 627 C CA . ARG A 1 83 ? -5.438 81.875 29.281 1 85.94 83 ARG A CA 1
ATOM 628 C C . ARG A 1 83 ? -4.531 80.688 29.5 1 85.94 83 ARG A C 1
ATOM 630 O O . ARG A 1 83 ? -4.598 79.688 28.766 1 85.94 8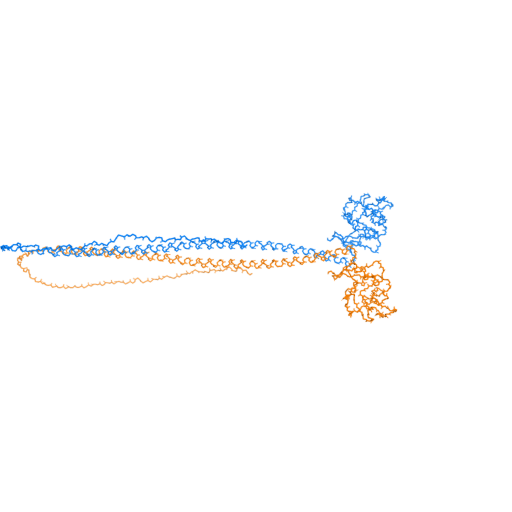3 ARG A O 1
ATOM 637 N N . ALA A 1 84 ? -3.787 80.688 30.578 1 83.94 84 ALA A N 1
ATOM 638 C CA . ALA A 1 84 ? -2.869 79.625 30.906 1 83.94 84 ALA A CA 1
ATOM 639 C C . ALA A 1 84 ? -3.631 78.375 31.297 1 83.94 84 ALA A C 1
ATOM 641 O O . ALA A 1 84 ? -3.258 77.25 30.906 1 83.94 84 ALA A O 1
ATOM 642 N N . ILE A 1 85 ? -4.762 78.625 31.953 1 84.69 85 ILE A N 1
ATOM 643 C CA . ILE A 1 85 ? -5.594 77.5 32.375 1 84.69 85 ILE A CA 1
ATOM 644 C C . ILE A 1 85 ? -6.285 76.875 31.172 1 84.69 85 ILE A C 1
ATOM 646 O O . ILE A 1 85 ? -6.316 75.625 31.031 1 84.69 85 ILE A O 1
ATOM 650 N N . LYS A 1 86 ? -6.691 77.75 30.312 1 87.62 86 LYS A N 1
ATOM 651 C CA . LYS A 1 86 ? -7.375 77.25 29.109 1 87.62 86 LYS A CA 1
ATOM 652 C C . LYS A 1 86 ? -6.414 76.5 28.203 1 87.62 86 LYS A C 1
ATOM 654 O O . LYS A 1 86 ? -6.762 75.438 27.672 1 87.62 86 LYS A O 1
ATOM 659 N N . ASP A 1 87 ? -5.203 77 28.078 1 88.56 87 ASP A N 1
ATOM 660 C CA . ASP A 1 87 ? -4.184 76.312 27.281 1 88.56 87 ASP A CA 1
ATOM 661 C C . ASP A 1 87 ? -3.844 74.938 27.859 1 88.56 87 ASP A C 1
ATOM 663 O O . ASP A 1 87 ? -3.711 73.938 27.109 1 88.56 87 ASP A O 1
ATOM 667 N N . SER A 1 88 ? -3.834 74.812 29.172 1 86.25 88 SER A N 1
ATOM 668 C CA . SER A 1 88 ? -3.535 73.562 29.844 1 86.25 88 SER A CA 1
ATOM 669 C C . SER A 1 88 ? -4.676 72.562 29.672 1 86.25 88 SER A C 1
ATOM 671 O O . SER A 1 88 ? -4.438 71.375 29.438 1 86.25 88 SER A O 1
ATOM 673 N N . GLU A 1 89 ? -5.852 73.125 29.703 1 87.12 89 GLU A N 1
ATOM 674 C CA . GLU A 1 89 ? -7.031 72.25 29.516 1 87.12 89 GLU A CA 1
ATOM 675 C C . GLU A 1 89 ? -7.098 71.75 28.094 1 87.12 89 GLU A C 1
ATOM 677 O O . GLU A 1 89 ? -7.414 70.562 27.891 1 87.12 89 GLU A O 1
ATOM 682 N N . ASP A 1 90 ? -6.715 72.562 27.156 1 90.25 90 ASP A N 1
ATOM 683 C CA . ASP A 1 90 ? -6.703 72.125 25.766 1 90.25 90 ASP A CA 1
ATOM 684 C C . ASP A 1 90 ? -5.648 71.062 25.516 1 90.25 90 ASP A C 1
ATOM 686 O O . ASP A 1 90 ? -5.906 70.062 24.828 1 90.25 90 ASP A O 1
ATOM 690 N N . LYS A 1 91 ? -4.559 71.25 26.141 1 90.12 91 LYS A N 1
ATOM 691 C CA . LYS A 1 91 ? -3.49 70.25 26.016 1 90.12 91 LYS A CA 1
ATOM 692 C C . LYS A 1 91 ? -3.904 68.938 26.625 1 90.12 91 LYS A C 1
ATOM 694 O O . LYS A 1 91 ? -3.652 67.875 26.047 1 90.12 91 LYS A O 1
ATOM 699 N N . MET A 1 92 ? -4.605 68.938 27.734 1 90.5 92 MET A N 1
ATOM 700 C CA . MET A 1 92 ? -5.078 67.75 28.422 1 90.5 92 MET A CA 1
ATOM 701 C C . MET A 1 92 ? -6.133 67.062 27.578 1 90.5 92 MET A C 1
ATOM 703 O O . MET A 1 92 ? -6.109 65.812 27.469 1 90.5 92 MET A O 1
ATOM 707 N N . ASN A 1 93 ? -6.973 67.875 27.016 1 91.38 93 ASN A N 1
ATOM 708 C CA . ASN A 1 93 ? -8.023 67.312 26.188 1 91.38 93 ASN A CA 1
ATOM 709 C C . ASN A 1 93 ? -7.441 66.688 24.922 1 91.38 93 ASN A C 1
ATOM 711 O O . ASN A 1 93 ? -7.867 65.562 24.531 1 91.38 93 ASN A O 1
ATOM 715 N N . ASN A 1 94 ? -6.465 67.312 24.312 1 93.31 94 ASN A N 1
ATOM 716 C CA . ASN A 1 94 ? -5.805 66.75 23.141 1 93.31 94 ASN A CA 1
ATOM 717 C C . ASN A 1 94 ? -5.086 65.438 23.484 1 93.31 94 ASN A C 1
ATOM 719 O O . ASN A 1 94 ? -5.16 64.5 22.719 1 93.31 94 ASN A O 1
ATOM 723 N N . LEU A 1 95 ? -4.48 65.375 24.656 1 92.56 95 LEU A N 1
ATOM 724 C CA . LEU A 1 95 ? -3.789 64.188 25.094 1 92.56 95 LEU A CA 1
ATOM 725 C C . LEU A 1 95 ? -4.777 63.062 25.375 1 92.56 95 LEU A C 1
ATOM 727 O O . LEU A 1 95 ? -4.535 61.938 24.984 1 92.56 95 LEU A O 1
ATOM 731 N N . SER A 1 96 ? -5.895 63.406 26 1 93.31 96 SER A N 1
ATOM 732 C CA . SER A 1 96 ? -6.945 62.438 26.281 1 93.31 96 SER A CA 1
ATOM 733 C C . SER A 1 96 ? -7.527 61.844 25 1 93.31 96 SER A C 1
ATOM 735 O O . SER A 1 96 ? -7.762 60.656 24.922 1 93.31 96 SER A O 1
ATOM 737 N N . GLN A 1 97 ? -7.688 62.75 24.031 1 94.19 97 GLN A N 1
ATOM 738 C CA . GLN A 1 97 ? -8.211 62.281 22.75 1 94.19 97 GLN A CA 1
ATOM 739 C C . GLN A 1 97 ? -7.211 61.375 22.031 1 94.19 97 GLN A C 1
ATOM 741 O O . GLN A 1 97 ? -7.582 60.344 21.5 1 94.19 97 GLN A O 1
ATOM 746 N N . SER A 1 98 ? -5.996 61.812 22 1 93.69 98 SER A N 1
ATOM 747 C CA . SER A 1 98 ? -4.949 61 21.391 1 93.69 98 SER A CA 1
ATOM 748 C C . SER A 1 98 ? -4.848 59.625 22.047 1 93.69 98 SER A C 1
ATOM 750 O O . SER A 1 98 ? -4.684 58.625 21.375 1 93.69 98 SER A O 1
ATOM 752 N N . PHE A 1 99 ? -4.996 59.625 23.344 1 93.69 99 PHE A N 1
ATOM 753 C CA . PHE A 1 99 ? -4.953 58.375 24.125 1 93.69 99 PHE A CA 1
ATOM 754 C C . PHE A 1 99 ? -6.117 57.469 23.75 1 93.69 99 PHE A C 1
ATOM 756 O O . PHE A 1 99 ? -5.926 56.281 23.516 1 93.69 99 PHE A O 1
ATOM 763 N N . SER A 1 100 ? -7.285 58.125 23.688 1 94.88 100 SER A N 1
ATOM 764 C CA . SER A 1 100 ? -8.477 57.344 23.344 1 94.88 100 SER A CA 1
ATOM 765 C C . SER A 1 100 ? -8.359 56.75 21.953 1 94.88 100 SER A C 1
ATOM 767 O O . SER A 1 100 ? -8.656 55.562 21.75 1 94.88 100 SER A O 1
ATOM 769 N N . ILE A 1 101 ? -7.875 57.469 20.953 1 95.5 101 ILE A N 1
ATOM 770 C CA . ILE A 1 101 ? -7.711 57 19.578 1 95.5 101 ILE A CA 1
ATOM 771 C C . ILE A 1 101 ? -6.688 55.875 19.547 1 95.5 101 ILE A C 1
ATOM 773 O O . ILE A 1 101 ? -6.902 54.844 18.891 1 95.5 101 ILE A O 1
ATOM 777 N N . TYR A 1 102 ? -5.605 56 20.266 1 95 102 TYR A N 1
ATOM 778 C CA . TYR A 1 102 ? -4.582 54.969 20.328 1 95 102 TYR A CA 1
ATOM 779 C C . TYR A 1 102 ? -5.148 53.688 20.906 1 95 102 TYR A C 1
ATOM 781 O O . TYR A 1 102 ? -4.871 52.594 20.391 1 95 102 TYR A O 1
ATOM 789 N N . LYS A 1 103 ? -5.945 53.844 21.969 1 94.06 103 LYS A N 1
ATOM 790 C CA . LYS A 1 103 ? -6.535 52.688 22.625 1 94.06 103 LYS A CA 1
ATOM 791 C C . LYS A 1 103 ? -7.434 51.906 21.672 1 94.06 103 LYS A C 1
ATOM 793 O O . LYS A 1 103 ? -7.355 50.656 21.594 1 94.06 103 LYS A O 1
ATOM 798 N N . ILE A 1 104 ? -8.219 52.594 20.906 1 95.75 104 ILE A N 1
ATOM 799 C CA . ILE A 1 104 ? -9.141 51.969 19.953 1 95.75 104 ILE A CA 1
ATOM 800 C C . ILE A 1 104 ? -8.344 51.25 18.859 1 95.75 104 ILE A C 1
ATOM 802 O O . ILE A 1 104 ? -8.617 50.094 18.547 1 95.75 104 ILE A O 1
ATOM 806 N N . ASN A 1 105 ? -7.328 51.906 18.328 1 95.12 105 ASN A N 1
ATOM 807 C CA . ASN A 1 105 ? -6.527 51.344 17.25 1 95.12 105 ASN A CA 1
ATOM 808 C C . ASN A 1 105 ? -5.73 50.125 17.719 1 95.12 105 ASN A C 1
ATOM 810 O O . ASN A 1 105 ? -5.645 49.125 17.031 1 95.12 105 ASN A O 1
ATOM 814 N N . ALA A 1 106 ? -5.18 50.25 18.938 1 94.62 106 ALA A N 1
ATOM 815 C CA . ALA A 1 106 ? -4.387 49.156 19.5 1 94.62 106 ALA A CA 1
ATOM 816 C C . ALA A 1 106 ? -5.254 47.938 19.766 1 94.62 106 ALA A C 1
ATOM 818 O O . ALA A 1 106 ? -4.836 46.812 19.484 1 94.62 106 ALA A O 1
ATOM 819 N N . THR A 1 107 ? -6.395 48.188 20.219 1 94.25 107 THR A N 1
ATOM 820 C CA . THR A 1 107 ? -7.316 47.094 20.484 1 94.25 107 THR A CA 1
ATOM 821 C C . THR A 1 107 ? -7.773 46.438 19.188 1 94.25 107 THR A C 1
ATOM 823 O O . THR A 1 107 ? -7.852 45.219 19.094 1 94.25 107 THR A O 1
ATOM 826 N N . ALA A 1 108 ? -8.078 47.219 18.203 1 95.69 108 ALA A N 1
ATOM 827 C CA . ALA A 1 108 ? -8.5 46.688 16.906 1 95.69 108 ALA A CA 1
ATOM 828 C C . ALA A 1 108 ? -7.398 45.844 16.281 1 95.69 108 ALA A C 1
ATOM 830 O O . ALA A 1 108 ? -7.676 44.781 15.742 1 95.69 108 ALA A O 1
ATOM 831 N N . GLU A 1 109 ? -6.234 46.312 16.312 1 95.81 109 GLU A N 1
ATOM 832 C CA . GLU A 1 109 ? -5.098 45.562 15.781 1 95.81 109 GLU A CA 1
ATOM 833 C C . GLU A 1 109 ? -4.914 44.25 16.531 1 95.81 109 GLU A C 1
ATOM 835 O O . GLU A 1 109 ? -4.688 43.219 15.906 1 95.81 109 GLU A O 1
ATOM 840 N N . ARG A 1 110 ? -4.945 44.281 17.844 1 94.81 110 ARG A N 1
ATOM 841 C CA . ARG A 1 110 ? -4.824 43.062 18.656 1 94.81 110 ARG A CA 1
ATOM 842 C C . ARG A 1 110 ? -5.914 42.062 18.312 1 94.81 110 ARG A C 1
ATOM 844 O O . ARG A 1 110 ? -5.637 40.875 18.156 1 94.81 110 ARG A O 1
ATOM 851 N N . ASP A 1 111 ? -7.113 42.562 18.172 1 95.81 111 ASP A N 1
ATOM 852 C CA . ASP A 1 111 ? -8.242 41.688 17.875 1 95.81 111 ASP A CA 1
ATOM 853 C C . ASP A 1 111 ? -8.094 41.062 16.5 1 95.81 111 ASP A C 1
ATOM 855 O O . ASP A 1 111 ? -8.422 39.875 16.312 1 95.81 111 ASP A O 1
ATOM 859 N N . GLN A 1 112 ? -7.672 41.812 15.547 1 96.69 112 GLN A N 1
ATOM 860 C CA . GLN A 1 112 ? -7.426 41.281 14.211 1 96.69 112 GLN A CA 1
ATOM 861 C C . GLN A 1 112 ? -6.359 40.188 14.25 1 96.69 112 GLN A C 1
ATOM 863 O O . GLN A 1 112 ? -6.527 39.125 13.648 1 96.69 112 GLN A O 1
ATOM 868 N N . LEU A 1 113 ? -5.27 40.469 14.977 1 96.5 113 LEU A N 1
ATOM 869 C CA . LEU A 1 113 ? -4.188 39.5 15.117 1 96.5 113 LEU A CA 1
ATOM 870 C C . LEU A 1 113 ? -4.672 38.25 15.844 1 96.5 113 LEU A C 1
ATOM 872 O O . LEU A 1 113 ? -4.305 37.125 15.477 1 96.5 113 LEU A O 1
ATOM 876 N N . GLN A 1 114 ? -5.488 38.406 16.828 1 96.62 114 GLN A N 1
ATOM 877 C CA . GLN A 1 114 ? -6.066 37.281 17.562 1 96.62 114 GLN A CA 1
ATOM 878 C C . GLN A 1 114 ? -6.934 36.438 16.656 1 96.62 114 GLN A C 1
ATOM 880 O O . GLN A 1 114 ? -6.906 35.188 16.734 1 96.62 114 GLN A O 1
ATOM 885 N N . THR A 1 115 ? -7.738 37.062 15.812 1 97.56 115 THR A N 1
ATOM 886 C CA . THR A 1 115 ? -8.57 36.344 14.859 1 97.56 115 THR A CA 1
ATOM 887 C C . THR A 1 115 ? -7.707 35.531 13.883 1 97.56 115 THR A C 1
ATOM 889 O O . THR A 1 115 ? -7.984 34.375 13.625 1 97.56 115 THR A O 1
ATOM 892 N N . LYS A 1 116 ? -6.668 36.156 13.367 1 97.06 116 LYS A N 1
ATOM 893 C CA . LYS A 1 116 ? -5.742 35.438 12.477 1 97.06 116 LYS A CA 1
ATOM 894 C C . LYS A 1 116 ? -5.117 34.25 13.164 1 97.06 116 LYS A C 1
ATOM 896 O O . LYS A 1 116 ? -5 33.156 12.57 1 97.06 116 LYS A O 1
ATOM 901 N N . TYR A 1 117 ? -4.715 34.469 14.367 1 96.62 117 TYR A N 1
ATOM 902 C CA . TYR A 1 117 ? -4.113 33.375 15.164 1 96.62 117 TYR A CA 1
ATOM 903 C C . TYR A 1 117 ? -5.09 32.219 15.352 1 96.62 117 TYR A C 1
ATOM 905 O O . TYR A 1 117 ? -4.727 31.062 15.172 1 96.62 117 TYR A O 1
ATOM 913 N N . ASN A 1 118 ? -6.312 32.531 15.727 1 97.19 118 ASN A N 1
ATOM 914 C CA . ASN A 1 118 ? -7.332 31.516 15.93 1 97.19 118 ASN A CA 1
ATOM 915 C C . ASN A 1 118 ? -7.605 30.734 14.641 1 97.19 118 ASN A C 1
ATOM 917 O O . ASN A 1 118 ? -7.734 29.516 14.672 1 97.19 118 ASN A O 1
ATOM 921 N N . ASN A 1 119 ? -7.715 31.422 13.57 1 97.25 119 ASN A N 1
ATOM 922 C CA . ASN A 1 119 ? -7.934 30.766 12.289 1 97.25 119 ASN A CA 1
ATOM 923 C C . ASN A 1 119 ? -6.777 29.844 11.922 1 97.25 119 ASN A C 1
ATOM 925 O O . ASN A 1 119 ? -6.996 28.719 11.445 1 97.25 119 ASN A O 1
ATOM 929 N N . MET A 1 120 ? -5.598 30.328 12.195 1 96.75 120 MET A N 1
ATOM 930 C CA . MET A 1 120 ? -4.414 29.516 11.93 1 96.75 120 MET A CA 1
ATOM 931 C C . MET A 1 120 ? -4.398 28.281 12.805 1 96.75 120 MET A C 1
ATOM 933 O O . MET A 1 120 ? -4.031 27.188 12.344 1 96.75 120 MET A O 1
ATOM 937 N N . THR A 1 121 ? -4.797 28.406 14 1 96.25 121 THR A N 1
ATOM 938 C CA . THR A 1 121 ? -4.863 27.281 14.922 1 96.25 121 THR A CA 1
ATOM 939 C C . THR A 1 121 ? -5.879 26.25 14.438 1 96.25 121 THR A C 1
ATOM 941 O O . THR A 1 121 ? -5.605 25.047 14.461 1 96.25 121 THR A O 1
ATOM 944 N N . LYS A 1 122 ? -6.977 26.734 13.984 1 97.19 122 LYS A N 1
ATOM 945 C CA . LYS A 1 122 ? -7.992 25.828 13.445 1 97.19 122 LYS A CA 1
ATOM 946 C C . LYS A 1 122 ? -7.477 25.078 12.219 1 97.19 122 LYS A C 1
ATOM 948 O O . LYS A 1 122 ? -7.688 23.875 12.086 1 97.19 122 LYS A O 1
ATOM 953 N N . GLU A 1 123 ? -6.875 25.781 11.391 1 96.81 123 GLU A N 1
ATOM 954 C CA . GLU A 1 123 ? -6.297 25.172 10.195 1 96.81 123 GLU A CA 1
ATOM 955 C C . GLU A 1 123 ? -5.273 24.109 10.562 1 96.81 123 GLU A C 1
ATOM 957 O O . GLU A 1 123 ? -5.277 23.016 9.992 1 96.81 123 GLU A O 1
ATOM 962 N N . ARG A 1 124 ? -4.395 24.453 11.438 1 96.75 124 ARG A N 1
ATOM 963 C CA . ARG A 1 124 ? -3.385 23.516 11.898 1 96.75 124 ARG A CA 1
ATOM 964 C C . ARG A 1 124 ? -4.031 22.266 12.508 1 96.75 124 ARG A C 1
ATOM 966 O O . ARG A 1 124 ? -3.621 21.141 12.219 1 96.75 124 ARG A O 1
ATOM 973 N N . ASP A 1 125 ? -5.031 22.469 13.305 1 97.19 125 ASP A N 1
ATOM 974 C CA . ASP A 1 125 ? -5.707 21.344 13.953 1 97.19 125 ASP A CA 1
ATOM 975 C C . ASP A 1 125 ? -6.395 20.453 12.922 1 97.19 125 ASP A C 1
ATOM 977 O O . ASP A 1 125 ? -6.371 19.234 13.031 1 97.19 125 ASP A O 1
ATOM 981 N N . GLN A 1 126 ? -7.012 21.047 11.945 1 97.44 126 GLN A N 1
ATOM 982 C CA . GLN A 1 126 ? -7.633 20.281 10.867 1 97.44 126 GLN A CA 1
ATOM 983 C C . GLN A 1 126 ? -6.59 19.484 10.094 1 97.44 126 GLN A C 1
ATOM 985 O O . GLN A 1 126 ? -6.797 18.297 9.805 1 97.44 126 GLN A O 1
ATOM 990 N N . LEU A 1 127 ? -5.52 20.109 9.812 1 97.31 127 LEU A N 1
ATOM 991 C CA . LEU A 1 127 ? -4.434 19.438 9.109 1 97.31 127 LEU A CA 1
ATOM 992 C C . LEU A 1 127 ? -3.893 18.281 9.93 1 97.31 127 LEU A C 1
ATOM 994 O O . LEU A 1 127 ? -3.568 17.219 9.383 1 97.31 127 LEU A O 1
ATOM 998 N N . GLN A 1 128 ? -3.811 18.5 11.203 1 97.38 128 GLN A N 1
ATOM 999 C CA . GLN A 1 128 ? -3.359 17.438 12.086 1 97.38 128 GLN A CA 1
ATOM 1000 C C . GLN A 1 128 ? -4.301 16.234 12.031 1 97.38 128 GLN A C 1
ATOM 1002 O O . GLN A 1 128 ? -3.85 15.086 12.016 1 97.38 128 GLN A O 1
ATOM 1007 N N . THR A 1 129 ? -5.574 16.469 11.977 1 98.12 129 THR A N 1
ATOM 1008 C CA . THR A 1 129 ? -6.562 15.398 11.875 1 98.12 129 THR A CA 1
ATOM 1009 C C . THR A 1 129 ? -6.414 14.648 10.555 1 98.12 129 THR A C 1
ATOM 1011 O O . THR A 1 129 ? -6.414 13.414 10.531 1 98.12 129 THR A O 1
ATOM 1014 N N . ILE A 1 130 ? -6.285 15.375 9.547 1 97.88 130 ILE A N 1
ATOM 1015 C CA . ILE A 1 130 ? -6.117 14.789 8.227 1 97.88 130 ILE A CA 1
ATOM 1016 C C . ILE A 1 130 ? -4.844 13.945 8.195 1 97.88 130 ILE A C 1
ATOM 1018 O O . ILE A 1 130 ? -4.836 12.844 7.645 1 97.88 130 ILE A O 1
ATOM 1022 N N . TYR A 1 131 ? -3.816 14.531 8.773 1 97.25 131 TYR A N 1
ATOM 1023 C CA . TYR A 1 131 ? -2.541 13.828 8.859 1 97.25 131 TYR A CA 1
ATOM 1024 C C . TYR A 1 131 ? -2.697 12.508 9.609 1 97.25 131 TYR A C 1
ATOM 1026 O O . TYR A 1 131 ? -2.186 11.477 9.172 1 97.25 131 TYR A O 1
ATOM 1034 N N . ASN A 1 132 ? -3.398 12.523 10.664 1 97.94 132 ASN A N 1
ATOM 1035 C CA . ASN A 1 132 ? -3.611 11.312 11.453 1 97.94 132 ASN A CA 1
ATOM 1036 C C . ASN A 1 132 ? -4.391 10.266 10.664 1 97.94 132 ASN A C 1
ATOM 1038 O O . ASN A 1 132 ? -4.043 9.086 10.688 1 97.94 132 ASN A O 1
ATOM 1042 N N . ASN A 1 133 ? -5.371 10.695 9.969 1 98.19 133 ASN A N 1
ATOM 1043 C CA . ASN A 1 133 ? -6.16 9.789 9.148 1 98.19 133 ASN A CA 1
ATOM 1044 C C . ASN A 1 133 ? -5.328 9.18 8.016 1 98.19 133 ASN A C 1
ATOM 1046 O O . ASN A 1 133 ? -5.438 7.988 7.734 1 98.19 133 ASN A O 1
ATOM 1050 N N . LEU A 1 134 ? -4.539 10.016 7.461 1 98.12 134 LEU A N 1
ATOM 1051 C CA . LEU A 1 134 ? -3.678 9.562 6.375 1 98.12 134 LEU A CA 1
ATOM 1052 C C . LEU A 1 134 ? -2.662 8.547 6.871 1 98.12 134 LEU A C 1
ATOM 1054 O O . LEU A 1 134 ? -2.375 7.562 6.184 1 98.12 134 LEU A O 1
ATOM 1058 N N . THR A 1 135 ? -2.162 8.805 8 1 97.94 135 THR A N 1
ATOM 1059 C CA . THR A 1 135 ? -1.207 7.887 8.609 1 97.94 135 THR A CA 1
ATOM 1060 C C . THR A 1 135 ? -1.85 6.523 8.859 1 97.94 135 THR A C 1
ATOM 1062 O O . THR A 1 135 ? -1.242 5.488 8.594 1 97.94 135 THR A O 1
ATOM 1065 N N . GLU A 1 136 ? -3.008 6.527 9.297 1 98.25 136 GLU A N 1
ATOM 1066 C CA . GLU A 1 136 ? -3.736 5.285 9.531 1 98.25 136 GLU A CA 1
ATOM 1067 C C . GLU A 1 136 ? -4.008 4.543 8.227 1 98.25 136 GLU A C 1
ATOM 1069 O O . GLU A 1 136 ? -3.832 3.326 8.148 1 98.25 136 GLU A O 1
ATOM 1074 N N . GLU A 1 137 ? -4.398 5.242 7.266 1 97.94 137 GLU A N 1
ATOM 1075 C CA . GLU A 1 137 ? -4.664 4.652 5.957 1 97.94 137 GLU A CA 1
ATOM 1076 C C . GLU A 1 137 ? -3.402 4.031 5.363 1 97.94 137 GLU A C 1
ATOM 1078 O O . GLU A 1 137 ? -3.438 2.91 4.855 1 97.94 137 GLU A O 1
ATOM 1083 N N . LYS A 1 138 ? -2.336 4.805 5.387 1 98 138 LYS A N 1
ATOM 1084 C CA . LYS A 1 138 ? -1.061 4.277 4.91 1 98 138 LYS A CA 1
ATOM 1085 C C . LYS A 1 138 ? -0.7 2.98 5.633 1 98 138 LYS A C 1
ATOM 1087 O O . LYS A 1 138 ? -0.24 2.023 5.004 1 98 138 LYS A O 1
ATOM 1092 N N . GLY A 1 139 ? -0.909 2.977 6.91 1 98.06 139 GLY A N 1
ATOM 1093 C CA . GLY A 1 139 ? -0.646 1.778 7.691 1 98.06 139 GLY A CA 1
ATOM 1094 C C . GLY A 1 139 ? -1.471 0.584 7.246 1 98.06 139 GLY A C 1
ATOM 1095 O O . GLY A 1 139 ? -0.959 -0.535 7.168 1 98.06 139 GLY A O 1
ATOM 1096 N N . ARG A 1 140 ? -2.691 0.796 6.945 1 97.62 140 ARG A N 1
ATOM 1097 C CA . ARG A 1 140 ? -3.576 -0.266 6.477 1 97.62 140 ARG A CA 1
ATOM 1098 C C . ARG A 1 140 ? -3.111 -0.812 5.133 1 97.62 140 ARG A C 1
ATOM 1100 O O . ARG A 1 140 ? -3.076 -2.027 4.926 1 97.62 140 ARG A O 1
ATOM 1107 N N . ILE A 1 141 ? -2.787 0.078 4.262 1 98 141 ILE A N 1
ATOM 1108 C CA . ILE A 1 141 ? -2.32 -0.322 2.938 1 98 141 ILE A CA 1
ATOM 1109 C C . ILE A 1 141 ? -1.021 -1.112 3.064 1 98 141 ILE A C 1
ATOM 1111 O O . ILE A 1 141 ? -0.843 -2.137 2.402 1 98 141 ILE A O 1
ATOM 1115 N N . GLN A 1 142 ? -0.141 -0.598 3.902 1 97.94 142 GLN A N 1
ATOM 1116 C CA . GLN A 1 142 ? 1.136 -1.271 4.121 1 97.94 142 GLN A CA 1
ATOM 1117 C C . GLN A 1 142 ? 0.93 -2.67 4.691 1 97.94 142 GLN A C 1
ATOM 1119 O O . GLN A 1 142 ? 1.625 -3.613 4.301 1 97.94 142 GLN A O 1
ATOM 1124 N N . ALA A 1 143 ? 0.033 -2.818 5.582 1 97.75 143 ALA A N 1
ATOM 1125 C CA . ALA A 1 143 ? -0.278 -4.121 6.164 1 97.75 143 ALA A CA 1
ATOM 1126 C C . ALA A 1 143 ? -0.821 -5.078 5.109 1 97.75 143 ALA A C 1
ATOM 1128 O O . ALA A 1 143 ? -0.415 -6.242 5.051 1 97.75 143 ALA A O 1
ATOM 1129 N N . LYS A 1 144 ? -1.74 -4.613 4.316 1 98 144 LYS A N 1
ATOM 1130 C CA . LYS A 1 144 ? -2.283 -5.418 3.227 1 98 144 LYS A CA 1
ATOM 1131 C C . LYS A 1 144 ? -1.183 -5.844 2.258 1 98 144 LYS A C 1
ATOM 1133 O O . LYS A 1 144 ? -1.134 -7.004 1.837 1 98 144 LYS A O 1
ATOM 1138 N N . LEU A 1 145 ? -0.345 -4.902 1.921 1 98 145 LEU A N 1
ATOM 1139 C CA . LEU A 1 145 ? 0.771 -5.184 1.024 1 98 145 LEU A CA 1
ATOM 1140 C C . LEU A 1 145 ? 1.654 -6.293 1.584 1 98 145 LEU A C 1
ATOM 1142 O O . LEU A 1 145 ? 2.025 -7.219 0.862 1 98 145 LEU A O 1
ATOM 1146 N N . PHE A 1 146 ? 1.949 -6.215 2.799 1 98 146 PHE A N 1
ATOM 1147 C CA . PHE A 1 146 ? 2.812 -7.195 3.447 1 98 146 PHE A CA 1
ATOM 1148 C C . PHE A 1 146 ? 2.207 -8.594 3.359 1 98 146 PHE A C 1
ATOM 1150 O O . PHE A 1 146 ? 2.895 -9.555 3.006 1 98 146 PHE A O 1
ATOM 1157 N N . VAL A 1 147 ? 0.931 -8.711 3.658 1 98.19 147 VAL A N 1
ATOM 1158 C CA . VAL A 1 147 ? 0.248 -10 3.645 1 98.19 147 VAL A CA 1
ATOM 1159 C C . VAL A 1 147 ? 0.254 -10.57 2.23 1 98.19 147 VAL A C 1
ATOM 1161 O O . VAL A 1 147 ? 0.546 -11.758 2.035 1 98.19 147 VAL A O 1
ATOM 1164 N N . ILE A 1 148 ? -0.028 -9.758 1.269 1 98.44 148 ILE A N 1
ATOM 1165 C CA . ILE A 1 148 ? -0.091 -10.211 -0.117 1 98.44 148 ILE A CA 1
ATOM 1166 C C . ILE A 1 148 ? 1.301 -10.625 -0.587 1 98.44 148 ILE A C 1
ATOM 1168 O O . ILE A 1 148 ? 1.456 -11.648 -1.259 1 98.44 148 ILE A O 1
ATOM 1172 N N . GLU A 1 149 ? 2.318 -9.859 -0.186 1 98.31 149 GLU A N 1
ATOM 1173 C CA . GLU A 1 149 ? 3.689 -10.203 -0.552 1 98.31 149 GLU A CA 1
ATOM 1174 C C . GLU A 1 149 ? 4.074 -11.578 -0.01 1 98.31 149 GLU A C 1
ATOM 1176 O O . GLU A 1 149 ? 4.652 -12.391 -0.73 1 98.31 149 GLU A O 1
ATOM 1181 N N . GLN A 1 150 ? 3.723 -11.836 1.207 1 97.94 150 GLN A N 1
ATOM 1182 C CA . GLN A 1 150 ? 4.105 -13.086 1.86 1 97.94 150 GLN A CA 1
ATOM 1183 C C . GLN A 1 150 ? 3.404 -14.281 1.221 1 97.94 150 GLN A C 1
ATOM 1185 O O . GLN A 1 150 ? 4.012 -15.336 1.028 1 97.94 150 GLN A O 1
ATOM 1190 N N . HIS A 1 151 ? 2.168 -14.109 0.894 1 98.5 151 HIS A N 1
ATOM 1191 C CA . HIS A 1 151 ? 1.402 -15.211 0.328 1 98.5 151 HIS A CA 1
ATOM 1192 C C . HIS A 1 151 ? 1.714 -15.398 -1.153 1 98.5 151 HIS A C 1
ATOM 1194 O O . HIS A 1 151 ? 1.784 -16.531 -1.641 1 98.5 151 HIS A O 1
ATOM 1200 N N . CYS A 1 152 ? 1.899 -14.273 -1.836 1 98.44 152 CYS A N 1
ATOM 1201 C CA . CYS A 1 152 ? 2.264 -14.352 -3.246 1 98.44 152 CYS A CA 1
ATOM 1202 C C . CYS A 1 152 ? 3.617 -15.023 -3.424 1 98.44 152 CYS A C 1
ATOM 1204 O O . CYS A 1 152 ? 3.842 -15.727 -4.41 1 98.44 152 CYS A O 1
ATOM 1206 N N . LYS A 1 153 ? 4.488 -14.875 -2.469 1 97.94 153 LYS A N 1
ATOM 1207 C CA . LYS A 1 153 ? 5.812 -15.484 -2.479 1 97.94 153 LYS A CA 1
ATOM 1208 C C . LYS A 1 153 ? 5.715 -17 -2.557 1 97.94 153 LYS A C 1
ATOM 1210 O O . LYS A 1 153 ? 6.512 -17.656 -3.244 1 97.94 153 LYS A O 1
ATOM 1215 N N . VAL A 1 154 ? 4.676 -17.531 -1.941 1 96.69 154 VAL A N 1
ATOM 1216 C CA . VAL A 1 154 ? 4.609 -18.984 -1.849 1 96.69 154 VAL A CA 1
ATOM 1217 C C . VAL A 1 154 ? 3.479 -19.5 -2.732 1 96.69 154 VAL A C 1
ATOM 1219 O O . VAL A 1 154 ? 2.963 -20.609 -2.506 1 96.69 154 VAL A O 1
ATOM 1222 N N . GLY A 1 155 ? 2.941 -18.688 -3.613 1 97.06 155 GLY A N 1
ATOM 1223 C CA . GLY A 1 155 ? 2.18 -19.219 -4.734 1 97.06 155 GLY A CA 1
ATOM 1224 C C . GLY A 1 155 ? 0.683 -19.016 -4.59 1 97.06 155 GLY A C 1
ATOM 1225 O O . GLY A 1 155 ? -0.101 -19.516 -5.395 1 97.06 155 GLY A O 1
ATOM 1226 N N . TRP A 1 156 ? 0.262 -18.281 -3.527 1 98.25 156 TRP A N 1
ATOM 1227 C CA . TRP A 1 156 ? -1.155 -17.938 -3.441 1 98.25 156 TRP A CA 1
ATOM 1228 C C . TRP A 1 156 ? -1.554 -16.969 -4.551 1 98.25 156 TRP A C 1
ATOM 1230 O O . TRP A 1 156 ? -0.706 -16.266 -5.098 1 98.25 156 TRP A O 1
ATOM 1240 N N . ARG A 1 157 ? -2.803 -17.016 -4.902 1 98.62 157 ARG A N 1
ATOM 1241 C CA . ARG A 1 157 ? -3.355 -16.094 -5.887 1 98.62 157 ARG A CA 1
ATOM 1242 C C . ARG A 1 157 ? -4.188 -15.016 -5.211 1 98.62 157 ARG A C 1
ATOM 1244 O O . ARG A 1 157 ? -4.816 -15.258 -4.18 1 98.62 157 ARG A O 1
ATOM 1251 N N . TYR A 1 158 ? -4.148 -13.906 -5.855 1 98.62 158 TYR A N 1
ATOM 1252 C CA . TYR A 1 158 ? -4.941 -12.797 -5.332 1 98.62 158 TYR A CA 1
ATOM 1253 C C . TYR A 1 158 ? -6.125 -12.492 -6.246 1 98.62 158 TYR A C 1
ATOM 1255 O O . TYR A 1 158 ? -5.984 -12.484 -7.469 1 98.62 158 TYR A O 1
ATOM 1263 N N . PHE A 1 159 ? -7.309 -12.297 -5.621 1 98.44 159 PHE A N 1
ATOM 1264 C CA . PHE A 1 159 ? -8.461 -11.805 -6.359 1 98.44 159 PHE A CA 1
ATOM 1265 C C . PHE A 1 159 ? -9.438 -11.094 -5.426 1 98.44 159 PHE A C 1
ATOM 1267 O O . PHE A 1 159 ? -9.898 -11.68 -4.445 1 98.44 159 PHE A O 1
ATOM 1274 N N . ASP A 1 160 ? -9.648 -9.805 -5.664 1 96.5 160 ASP A N 1
ATOM 1275 C CA . ASP A 1 160 ? -10.719 -9.023 -5.047 1 96.5 160 ASP A CA 1
ATOM 1276 C C . ASP A 1 160 ? -10.641 -9.094 -3.523 1 96.5 160 ASP A C 1
ATOM 1278 O O . ASP A 1 160 ? -11.617 -9.469 -2.867 1 96.5 160 ASP A O 1
ATOM 1282 N N . SER A 1 161 ? -9.547 -8.836 -2.979 1 95.94 161 SER A N 1
ATOM 1283 C CA . SER A 1 161 ? -9.289 -8.68 -1.551 1 95.94 161 SER A CA 1
ATOM 1284 C C . SER A 1 161 ? -9.234 -10.031 -0.848 1 95.94 161 SER A C 1
ATOM 1286 O O . SER A 1 161 ? -9.508 -10.125 0.35 1 95.94 161 SER A O 1
ATOM 1288 N N . SER A 1 162 ? -8.953 -11.102 -1.6 1 98.31 162 SER A N 1
ATOM 1289 C CA . SER A 1 162 ? -8.766 -12.43 -1.021 1 98.31 162 SER A CA 1
ATOM 1290 C C . SER A 1 162 ? -7.57 -13.141 -1.646 1 98.31 162 SER A C 1
ATOM 1292 O O . SER A 1 162 ? -7.168 -12.82 -2.768 1 98.31 162 SER A O 1
ATOM 1294 N N . LEU A 1 163 ? -6.996 -13.977 -0.874 1 98.69 163 LEU A N 1
ATOM 1295 C CA . LEU A 1 163 ? -5.91 -14.852 -1.312 1 98.69 163 LEU A CA 1
ATOM 1296 C C . LEU A 1 163 ? -6.371 -16.297 -1.391 1 98.69 163 LEU A C 1
ATOM 1298 O O . LEU A 1 163 ? -7.113 -16.766 -0.525 1 98.69 163 LEU A O 1
ATOM 1302 N N . TYR A 1 164 ? -5.934 -16.953 -2.43 1 98.81 164 TYR A N 1
ATOM 1303 C CA . TYR A 1 164 ? -6.375 -18.312 -2.695 1 98.81 164 TYR A CA 1
ATOM 1304 C C . TYR A 1 164 ? -5.191 -19.266 -2.768 1 98.81 164 TYR A C 1
ATOM 1306 O O . TYR A 1 164 ? -4.246 -19.047 -3.523 1 98.81 164 TYR A O 1
ATOM 1314 N N . PHE A 1 165 ? -5.25 -20.281 -1.94 1 98.62 165 PHE A N 1
ATOM 1315 C CA . PHE A 1 165 ? -4.281 -21.375 -2.02 1 98.62 165 PHE A CA 1
ATOM 1316 C C . PHE A 1 165 ? -4.789 -22.484 -2.926 1 98.62 165 PHE A C 1
ATOM 1318 O O . PHE A 1 165 ? -5.934 -22.922 -2.795 1 98.62 165 PHE A O 1
ATOM 1325 N N . LEU A 1 166 ? -4.012 -22.875 -3.885 1 97.94 166 LEU A N 1
ATOM 1326 C CA . LEU A 1 166 ? -4.32 -23.984 -4.777 1 97.94 166 LEU A CA 1
ATOM 1327 C C . LEU A 1 166 ? -3.508 -25.234 -4.406 1 97.94 166 LEU A C 1
ATOM 1329 O O . LEU A 1 166 ? -2.275 -25.188 -4.398 1 97.94 166 LEU A O 1
ATOM 1333 N N . SER A 1 167 ? -4.211 -26.297 -4.129 1 97.5 167 SER A N 1
ATOM 1334 C CA . SER A 1 167 ? -3.516 -27.484 -3.68 1 97.5 167 SER A CA 1
ATOM 1335 C C . SER A 1 167 ? -2.75 -28.156 -4.824 1 97.5 167 SER A C 1
ATOM 1337 O O . SER A 1 167 ? -3.096 -27.969 -5.992 1 97.5 167 SER A O 1
ATOM 1339 N N . THR A 1 168 ? -1.62 -28.844 -4.465 1 93.12 168 THR A N 1
ATOM 1340 C CA . THR A 1 168 ? -0.85 -29.625 -5.43 1 93.12 168 THR A CA 1
ATOM 1341 C C . THR A 1 168 ? -1.052 -31.125 -5.199 1 93.12 168 THR A C 1
ATOM 1343 O O . THR A 1 168 ? -0.467 -31.953 -5.902 1 93.12 168 THR A O 1
ATOM 1346 N N . GLU A 1 169 ? -1.816 -31.422 -4.234 1 96.56 169 GLU A N 1
ATOM 1347 C CA . GLU A 1 169 ? -2.195 -32.781 -3.918 1 96.56 169 GLU A CA 1
ATOM 1348 C C . GLU A 1 169 ? -3.713 -32.938 -3.871 1 96.56 169 GLU A C 1
ATOM 1350 O O . GLU A 1 169 ? -4.445 -31.969 -3.969 1 96.56 169 GLU A O 1
ATOM 1355 N N . MET A 1 170 ? -4.117 -34.188 -3.838 1 98.44 170 MET A N 1
ATOM 1356 C CA . MET A 1 170 ? -5.547 -34.469 -3.74 1 98.44 170 MET A CA 1
ATOM 1357 C C . MET A 1 170 ? -5.902 -35 -2.361 1 98.44 170 MET A C 1
ATOM 1359 O O . MET A 1 170 ? -5.152 -35.812 -1.792 1 98.44 170 MET A O 1
ATOM 1363 N N . LYS A 1 171 ? -6.988 -34.531 -1.849 1 98.69 171 LYS A N 1
ATOM 1364 C CA . LYS A 1 171 ? -7.496 -34.969 -0.559 1 98.69 171 LYS A CA 1
ATOM 1365 C C . LYS A 1 171 ? -9.023 -35.062 -0.559 1 98.69 171 LYS A C 1
ATOM 1367 O O . LYS A 1 171 ? -9.664 -34.625 -1.517 1 98.69 171 LYS A O 1
ATOM 1372 N N . THR A 1 172 ? -9.555 -35.688 0.521 1 98.75 172 THR A N 1
ATOM 1373 C CA . THR A 1 172 ? -11 -35.656 0.724 1 98.75 172 THR A CA 1
ATOM 1374 C C . THR A 1 172 ? -11.469 -34.25 1.088 1 98.75 172 THR A C 1
ATOM 1376 O O . THR A 1 172 ? -10.656 -33.375 1.402 1 98.75 172 THR A O 1
ATOM 1379 N N . TRP A 1 173 ? -12.766 -34.094 1.035 1 98.69 173 TRP A N 1
ATOM 1380 C CA . TRP A 1 173 ? -13.312 -32.781 1.353 1 98.69 173 TRP A CA 1
ATOM 1381 C C . TRP A 1 173 ? -12.953 -32.344 2.775 1 98.69 173 TRP A C 1
ATOM 1383 O O . TRP A 1 173 ? -12.508 -31.234 3.008 1 98.69 173 TRP A O 1
ATOM 1393 N N . GLU A 1 174 ? -13.125 -33.281 3.715 1 98.62 174 GLU A N 1
ATOM 1394 C CA . GLU A 1 174 ? -12.844 -33 5.117 1 98.62 174 GLU A CA 1
ATOM 1395 C C . GLU A 1 174 ? -11.359 -32.719 5.332 1 98.62 174 GLU A C 1
ATOM 1397 O O . GLU A 1 174 ? -10.992 -31.781 6.043 1 98.62 174 GLU A O 1
ATOM 1402 N N . GLU A 1 175 ? -10.516 -33.469 4.766 1 98.81 175 GLU A N 1
ATOM 1403 C CA . GLU A 1 175 ? -9.078 -33.281 4.863 1 98.81 175 GLU A CA 1
ATOM 1404 C C . GLU A 1 175 ? -8.664 -31.953 4.219 1 98.81 175 GLU A C 1
ATOM 1406 O O . GLU A 1 175 ? -7.742 -31.281 4.691 1 98.81 175 GLU A O 1
ATOM 1411 N N . SER A 1 176 ? -9.289 -31.672 3.109 1 98.88 176 SER A N 1
ATOM 1412 C CA . SER A 1 176 ? -9.023 -30.422 2.418 1 98.88 176 SER A CA 1
ATOM 1413 C C . SER A 1 176 ? -9.344 -29.219 3.305 1 98.88 176 SER A C 1
ATOM 1415 O O . SER A 1 176 ? -8.555 -28.281 3.402 1 98.88 176 SER A O 1
ATOM 1417 N N . ARG A 1 177 ? -10.477 -29.281 3.941 1 98.75 177 ARG A N 1
ATOM 1418 C CA . ARG A 1 177 ? -10.844 -28.172 4.82 1 98.75 177 ARG A CA 1
ATOM 1419 C C . ARG A 1 177 ? -9.867 -28.047 5.984 1 98.75 177 ARG A C 1
ATOM 1421 O O . ARG A 1 177 ? -9.484 -26.938 6.359 1 98.75 177 ARG A O 1
ATOM 1428 N N . GLN A 1 178 ? -9.508 -29.156 6.566 1 98.81 178 GLN A N 1
ATOM 1429 C CA . GLN A 1 178 ? -8.555 -29.141 7.668 1 98.81 178 GLN A CA 1
ATOM 1430 C C . GLN A 1 178 ? -7.238 -28.484 7.242 1 98.81 178 GLN A C 1
ATOM 1432 O O . GLN A 1 178 ? -6.637 -27.734 8.008 1 98.81 178 GLN A O 1
ATOM 1437 N N . ASP A 1 179 ? -6.793 -28.812 6.082 1 98.81 179 ASP A N 1
ATOM 1438 C CA . ASP A 1 179 ? -5.57 -28.203 5.562 1 98.81 179 ASP A CA 1
ATOM 1439 C C . ASP A 1 179 ? -5.707 -26.688 5.453 1 98.81 179 ASP A C 1
ATOM 1441 O O . ASP A 1 179 ? -4.801 -25.953 5.84 1 98.81 179 ASP A O 1
ATOM 1445 N N . CYS A 1 180 ? -6.832 -26.281 4.891 1 98.88 180 CYS A N 1
ATOM 1446 C CA . CYS A 1 180 ? -7.078 -24.859 4.77 1 98.88 180 CYS A CA 1
ATOM 1447 C C . CYS A 1 180 ? -7.062 -24.172 6.133 1 98.88 180 CYS A C 1
ATOM 1449 O O . CYS A 1 180 ? -6.461 -23.109 6.301 1 98.88 180 CYS A O 1
ATOM 1451 N N . LEU A 1 181 ? -7.68 -24.781 7.07 1 98.75 181 LEU A N 1
ATOM 1452 C CA . LEU A 1 181 ? -7.73 -24.219 8.414 1 98.75 181 LEU A CA 1
ATOM 1453 C C . LEU A 1 181 ? -6.332 -24.125 9.016 1 98.75 181 LEU A C 1
ATOM 1455 O O . LEU A 1 181 ? -6.008 -23.141 9.688 1 98.75 181 LEU A O 1
ATOM 1459 N N . GLU A 1 182 ? -5.5 -25.078 8.773 1 98.5 182 GLU A N 1
ATOM 1460 C CA . GLU A 1 182 ? -4.129 -25.094 9.273 1 98.5 182 GLU A CA 1
ATOM 1461 C C . GLU A 1 182 ? -3.312 -23.953 8.656 1 98.5 182 GLU A C 1
ATOM 1463 O O . GLU A 1 182 ? -2.334 -23.5 9.242 1 98.5 182 GLU A O 1
ATOM 1468 N N . ARG A 1 183 ? -3.748 -23.484 7.496 1 97.88 183 ARG A N 1
ATOM 1469 C CA . ARG A 1 183 ? -3.057 -22.406 6.809 1 97.88 183 ARG A CA 1
ATOM 1470 C C . ARG A 1 183 ? -3.658 -21.047 7.172 1 97.88 183 ARG A C 1
ATOM 1472 O O . ARG A 1 183 ? -3.277 -20.031 6.609 1 97.88 183 ARG A O 1
ATOM 1479 N N . GLY A 1 184 ? -4.547 -21.047 8.219 1 97.75 184 GLY A N 1
ATOM 1480 C CA . GLY A 1 184 ? -5.211 -19.812 8.609 1 97.75 184 GLY A CA 1
ATOM 1481 C C . GLY A 1 184 ? -6.258 -19.359 7.613 1 97.75 184 GLY A C 1
ATOM 1482 O O . GLY A 1 184 ? -6.543 -18.172 7.508 1 97.75 184 GLY A O 1
ATOM 1483 N N . ALA A 1 185 ? -6.738 -20.234 6.781 1 98.62 185 ALA A N 1
ATOM 1484 C CA . ALA A 1 185 ? -7.762 -20 5.766 1 98.62 185 ALA A CA 1
ATOM 1485 C C . ALA A 1 185 ? -8.906 -21 5.902 1 98.62 185 ALA A C 1
ATOM 1487 O O . ALA A 1 185 ? -9.102 -21.594 6.965 1 98.62 185 ALA A O 1
ATOM 1488 N N . ASP A 1 186 ? -9.812 -21.094 4.902 1 98.88 186 ASP A N 1
ATOM 1489 C CA . ASP A 1 186 ? -10.875 -22.094 4.789 1 98.88 186 ASP A CA 1
ATOM 1490 C C . ASP A 1 186 ? -11.164 -22.422 3.326 1 98.88 186 ASP A C 1
ATOM 1492 O O . ASP A 1 186 ? -10.625 -21.781 2.422 1 98.88 186 ASP A O 1
ATOM 1496 N N . LEU A 1 187 ? -11.883 -23.484 3.125 1 98.88 187 LEU A N 1
ATOM 1497 C CA . LEU A 1 187 ? -12.312 -23.734 1.754 1 98.88 187 LEU A CA 1
ATOM 1498 C C . LEU A 1 187 ? -13.047 -22.531 1.182 1 98.88 187 LEU A C 1
ATOM 1500 O O . LEU A 1 187 ? -13.805 -21.859 1.89 1 98.88 187 LEU A O 1
ATOM 1504 N N . VAL A 1 188 ? -12.898 -22.281 -0.054 1 98.69 188 VAL A N 1
ATOM 1505 C CA . VAL A 1 188 ? -13.328 -21.031 -0.688 1 98.69 188 VAL A CA 1
ATOM 1506 C C . VAL A 1 188 ? -14.852 -20.953 -0.659 1 98.69 188 VAL A C 1
ATOM 1508 O O . VAL A 1 188 ? -15.547 -21.938 -0.888 1 98.69 188 VAL A O 1
ATOM 1511 N N . ILE A 1 189 ? -15.32 -19.781 -0.312 1 98.19 189 ILE A N 1
ATOM 1512 C CA . ILE A 1 189 ? -16.719 -19.391 -0.41 1 98.19 189 ILE A CA 1
ATOM 1513 C C . ILE A 1 189 ? -16.922 -18.484 -1.618 1 98.19 189 ILE A C 1
ATOM 1515 O O . ILE A 1 189 ? -16.297 -17.406 -1.703 1 98.19 189 ILE A O 1
ATOM 1519 N N . ILE A 1 190 ? -17.75 -18.875 -2.533 1 97.25 190 ILE A N 1
ATOM 1520 C CA . ILE A 1 190 ? -17.922 -18.109 -3.768 1 97.25 190 ILE A CA 1
ATOM 1521 C C . ILE A 1 190 ? -19.125 -17.172 -3.625 1 97.25 190 ILE A C 1
ATOM 1523 O O . ILE A 1 190 ? -20.266 -17.625 -3.555 1 97.25 190 ILE A O 1
ATOM 1527 N N . ASN A 1 191 ? -18.781 -15.852 -3.688 1 92.56 191 ASN A N 1
ATOM 1528 C CA . ASN A 1 191 ? -19.797 -14.867 -3.352 1 92.56 191 ASN A CA 1
ATOM 1529 C C . ASN A 1 191 ? -20.203 -14.039 -4.57 1 92.56 191 ASN A C 1
ATOM 1531 O O . ASN A 1 191 ? -21.109 -13.211 -4.488 1 92.56 191 ASN A O 1
ATOM 1535 N N . SER A 1 192 ? -19.5 -14.25 -5.656 1 95.31 192 SER A N 1
ATOM 1536 C CA . SER A 1 192 ? -19.812 -13.445 -6.828 1 95.31 192 SER A CA 1
ATOM 1537 C C . SER A 1 192 ? -19.5 -14.195 -8.117 1 95.31 192 SER A C 1
ATOM 1539 O O . SER A 1 192 ? -18.766 -15.18 -8.109 1 95.31 192 SER A O 1
ATOM 1541 N N . ARG A 1 193 ? -20.141 -13.703 -9.188 1 95.81 193 ARG A N 1
ATOM 1542 C CA . ARG A 1 193 ? -19.891 -14.273 -10.5 1 95.81 193 ARG A CA 1
ATOM 1543 C C . ARG A 1 193 ? -18.438 -14.062 -10.93 1 95.81 193 ARG A C 1
ATOM 1545 O O . ARG A 1 193 ? -17.844 -14.93 -11.578 1 95.81 193 ARG A O 1
ATOM 1552 N N . GLU A 1 194 ? -17.906 -12.883 -10.562 1 96.94 194 GLU A N 1
ATOM 1553 C CA . GLU A 1 194 ? -16.516 -12.586 -10.891 1 96.94 194 GLU A CA 1
ATOM 1554 C C . GLU A 1 194 ? -15.57 -13.562 -10.203 1 96.94 194 GLU A C 1
ATOM 1556 O O . GLU A 1 194 ? -14.609 -14.039 -10.82 1 96.94 194 GLU A O 1
ATOM 1561 N N . GLU A 1 195 ? -15.852 -13.859 -8.977 1 96.88 195 GLU A N 1
ATOM 1562 C CA . GLU A 1 195 ? -15.039 -14.82 -8.234 1 96.88 195 GLU A CA 1
ATOM 1563 C C . GLU A 1 195 ? -15.141 -16.219 -8.836 1 96.88 195 GLU A C 1
ATOM 1565 O O . GLU A 1 195 ? -14.133 -16.906 -8.977 1 96.88 195 GLU A O 1
ATOM 1570 N N . GLN A 1 196 ? -16.375 -16.625 -9.258 1 96.12 196 GLN A N 1
ATOM 1571 C CA . GLN A 1 196 ? -16.578 -17.906 -9.914 1 96.12 196 GLN A CA 1
ATOM 1572 C C . GLN A 1 196 ? -15.766 -18 -11.203 1 96.12 196 GLN A C 1
ATOM 1574 O O . GLN A 1 196 ? -15.125 -19.031 -11.469 1 96.12 196 GLN A O 1
ATOM 1579 N N . THR A 1 197 ? -15.82 -16.938 -11.938 1 95.81 197 THR A N 1
ATOM 1580 C CA . THR A 1 197 ? -15.086 -16.906 -13.195 1 95.81 197 THR A CA 1
ATOM 1581 C C . THR A 1 197 ? -13.586 -16.969 -12.945 1 95.81 197 THR A C 1
ATOM 1583 O O . THR A 1 197 ? -12.859 -17.656 -13.672 1 95.81 197 THR A O 1
ATOM 1586 N N . PHE A 1 198 ? -13.172 -16.297 -11.922 1 96.75 198 PHE A N 1
ATOM 1587 C CA . PHE A 1 198 ? -11.766 -16.328 -11.539 1 96.75 198 PHE A CA 1
ATOM 1588 C C . PHE A 1 198 ? -11.328 -17.75 -11.219 1 96.75 198 PHE A C 1
ATOM 1590 O O . PHE A 1 198 ? -10.297 -18.219 -11.719 1 96.75 198 PHE A O 1
ATOM 1597 N N . LEU A 1 199 ? -12.102 -18.453 -10.438 1 96.38 199 LEU A N 1
ATOM 1598 C CA . LEU A 1 199 ? -11.758 -19.797 -10.008 1 96.38 199 LEU A CA 1
ATOM 1599 C C . LEU A 1 199 ? -11.797 -20.766 -11.188 1 96.38 199 LEU A C 1
ATOM 1601 O O . LEU A 1 199 ? -10.961 -21.672 -11.281 1 96.38 199 LEU A O 1
ATOM 1605 N N . PHE A 1 200 ? -12.766 -20.547 -12.039 1 94.62 200 PHE A N 1
ATOM 1606 C CA . PHE A 1 200 ? -12.867 -21.359 -13.25 1 94.62 200 PHE A CA 1
ATOM 1607 C C . PHE A 1 200 ? -11.602 -21.266 -14.086 1 94.62 200 PHE A C 1
ATOM 1609 O O . PHE A 1 200 ? -11.125 -22.266 -14.625 1 94.62 200 PHE A O 1
ATOM 1616 N N . ASN A 1 201 ? -11.062 -20.094 -14.141 1 93.56 201 ASN A N 1
ATOM 1617 C CA . ASN A 1 201 ? -9.922 -19.812 -15.008 1 93.56 201 ASN A CA 1
ATOM 1618 C C . ASN A 1 201 ? -8.625 -20.391 -14.43 1 93.56 201 ASN A C 1
ATOM 1620 O O . ASN A 1 201 ? -7.586 -20.375 -15.094 1 93.56 201 ASN A O 1
ATOM 1624 N N . LEU A 1 202 ? -8.727 -20.922 -13.211 1 93 202 LEU A N 1
ATOM 1625 C CA . LEU A 1 202 ? -7.562 -21.578 -12.633 1 93 202 LEU A CA 1
ATOM 1626 C C . LEU A 1 202 ? -7.414 -23 -13.172 1 93 202 LEU A C 1
ATOM 1628 O O . LEU A 1 202 ? -6.391 -23.656 -12.953 1 93 202 LEU A O 1
ATOM 1632 N N . HIS A 1 203 ? -8.445 -23.516 -13.844 1 90.81 203 HIS A N 1
ATOM 1633 C CA . HIS A 1 203 ? -8.453 -24.812 -14.516 1 90.81 203 HIS A CA 1
ATOM 1634 C C . HIS A 1 203 ? -8.07 -25.938 -13.555 1 90.81 203 HIS A C 1
ATOM 1636 O O . HIS A 1 203 ? -7.238 -26.781 -13.883 1 90.81 203 HIS A O 1
ATOM 1642 N N . LEU A 1 204 ? -8.711 -25.906 -12.406 1 92.25 204 LEU A N 1
ATOM 1643 C CA . LEU A 1 204 ? -8.492 -26.906 -11.367 1 92.25 204 LEU A CA 1
ATOM 1644 C C . LEU A 1 204 ? -9.797 -27.609 -11.008 1 92.25 204 LEU A C 1
ATOM 1646 O O . LEU A 1 204 ? -10.836 -26.953 -10.867 1 92.25 204 LEU A O 1
ATOM 1650 N N . ARG A 1 205 ? -9.789 -28.906 -11.031 1 95.5 205 ARG A N 1
ATOM 1651 C CA . ARG A 1 205 ? -10.883 -29.641 -10.391 1 95.5 205 ARG A CA 1
ATOM 1652 C C . ARG A 1 205 ? -10.68 -29.688 -8.875 1 95.5 205 ARG A C 1
ATOM 1654 O O . ARG A 1 205 ? -9.797 -30.391 -8.391 1 95.5 205 ARG A O 1
ATOM 1661 N N . ALA A 1 206 ? -11.578 -28.906 -8.172 1 97.38 206 ALA A N 1
ATOM 1662 C CA . ALA A 1 206 ? -11.211 -28.688 -6.77 1 97.38 206 ALA A CA 1
ATOM 1663 C C . ALA A 1 206 ? -12.445 -28.609 -5.887 1 97.38 206 ALA A C 1
ATOM 1665 O O . ALA A 1 206 ? -13.492 -28.109 -6.312 1 97.38 206 ALA A O 1
ATOM 1666 N N . TRP A 1 207 ? -12.203 -29.125 -4.664 1 98.56 207 TRP A N 1
ATOM 1667 C CA . TRP A 1 207 ? -13.219 -28.938 -3.629 1 98.56 207 TRP A CA 1
ATOM 1668 C C . TRP A 1 207 ? -13.391 -27.469 -3.293 1 98.56 207 TRP A C 1
ATOM 1670 O O . TRP A 1 207 ? -12.414 -26.719 -3.215 1 98.56 207 TRP A O 1
ATOM 1680 N N . ILE A 1 208 ? -14.648 -27.031 -3.039 1 98.62 208 ILE A N 1
ATOM 1681 C CA . ILE A 1 208 ? -14.953 -25.703 -2.504 1 98.62 208 ILE A CA 1
ATOM 1682 C C . ILE A 1 208 ? -15.727 -25.844 -1.194 1 98.62 208 ILE A C 1
ATOM 1684 O O . ILE A 1 208 ? -16.047 -26.969 -0.774 1 98.62 208 ILE A O 1
ATOM 1688 N N . GLY A 1 209 ? -16.016 -24.75 -0.519 1 98.75 209 GLY A N 1
ATOM 1689 C CA . GLY A 1 209 ? -16.531 -24.797 0.845 1 98.75 209 GLY A CA 1
ATOM 1690 C C . GLY A 1 209 ? -18.031 -24.922 0.92 1 98.75 209 GLY A C 1
ATOM 1691 O O . GLY A 1 209 ? -18.672 -24.219 1.708 1 98.75 209 GLY A O 1
ATOM 1692 N N . LEU A 1 210 ? -18.578 -25.781 0.174 1 98.44 210 LEU A N 1
ATOM 1693 C CA . LEU A 1 210 ? -20.031 -25.969 0.145 1 98.44 210 LEU A CA 1
ATOM 1694 C C . LEU A 1 210 ? -20.391 -27.422 0.385 1 98.44 210 LEU A C 1
ATOM 1696 O O . LEU A 1 210 ? -19.797 -28.328 -0.202 1 98.44 210 LEU A O 1
ATOM 1700 N N . THR A 1 211 ? -21.406 -27.625 1.297 1 98.31 211 THR A N 1
ATOM 1701 C CA . THR A 1 211 ? -21.812 -28.984 1.626 1 98.31 211 THR A CA 1
ATOM 1702 C C . THR A 1 211 ? -23.266 -29.016 2.102 1 98.31 211 THR A C 1
ATOM 1704 O O . THR A 1 211 ? -23.766 -28.016 2.611 1 98.31 211 THR A O 1
ATOM 1707 N N . ASP A 1 212 ? -23.922 -30.062 1.885 1 97.44 212 ASP A N 1
ATOM 1708 C CA . ASP A 1 212 ? -25.234 -30.297 2.48 1 97.44 212 ASP A CA 1
ATOM 1709 C C . ASP A 1 212 ? -25.234 -31.562 3.348 1 97.44 212 ASP A C 1
ATOM 1711 O O . ASP A 1 212 ? -26.25 -32.219 3.475 1 97.44 212 ASP A O 1
ATOM 1715 N N . SER A 1 213 ? -24.094 -31.844 3.887 1 95.25 213 SER A N 1
ATOM 1716 C CA . SER A 1 213 ? -23.906 -33.062 4.672 1 95.25 213 SER A CA 1
ATOM 1717 C C . SER A 1 213 ? -24.719 -33 5.961 1 95.25 213 SER A C 1
ATOM 1719 O O . SER A 1 213 ? -25.156 -34.062 6.465 1 95.25 213 SER A O 1
ATOM 1721 N N . ALA A 1 214 ? -24.906 -31.875 6.566 1 93.88 214 ALA A N 1
ATOM 1722 C CA . ALA A 1 214 ? -25.672 -31.75 7.805 1 93.88 214 ALA A CA 1
ATOM 1723 C C . ALA A 1 214 ? -27.141 -32.062 7.57 1 93.88 214 ALA A C 1
ATOM 1725 O O . ALA A 1 214 ? -27.766 -32.812 8.32 1 93.88 214 ALA A O 1
ATOM 1726 N N . THR A 1 215 ? -27.703 -31.391 6.578 1 94.12 215 THR A N 1
ATOM 1727 C CA . THR A 1 215 ? -29.078 -31.609 6.148 1 94.12 215 THR A CA 1
ATOM 1728 C C . THR A 1 215 ? -29.156 -31.719 4.629 1 94.12 215 THR A C 1
ATOM 1730 O O . THR A 1 215 ? -28.938 -30.734 3.918 1 94.12 215 THR A O 1
ATOM 1733 N N . GLU A 1 216 ? -29.562 -32.906 4.164 1 93.88 216 GLU A N 1
ATOM 1734 C CA . GLU A 1 216 ? -29.625 -33.156 2.727 1 93.88 216 GLU A CA 1
ATOM 1735 C C . GLU A 1 216 ? -30.469 -32.094 2.023 1 93.88 216 GLU A C 1
ATOM 1737 O O . GLU A 1 216 ? -31.547 -31.719 2.5 1 93.88 216 GLU A O 1
ATOM 1742 N N . ARG A 1 217 ? -29.938 -31.547 0.948 1 92.25 217 ARG A N 1
ATOM 1743 C CA . ARG A 1 217 ? -30.578 -30.578 0.065 1 92.25 217 ARG A CA 1
ATOM 1744 C C . ARG A 1 217 ? -30.516 -29.172 0.661 1 92.25 217 ARG A C 1
ATOM 1746 O O . ARG A 1 217 ? -30.938 -28.203 0.028 1 92.25 217 ARG A O 1
ATOM 1753 N N . THR A 1 218 ? -30.016 -29.047 1.833 1 96 218 THR A N 1
ATOM 1754 C CA . THR A 1 218 ? -29.734 -27.75 2.422 1 96 218 THR A CA 1
ATOM 1755 C C . THR A 1 218 ? -28.25 -27.422 2.352 1 96 218 THR A C 1
ATOM 1757 O O . THR A 1 218 ? -27.469 -27.844 3.203 1 96 218 THR A O 1
ATOM 1760 N N . TRP A 1 219 ? -27.953 -26.641 1.381 1 97.62 219 TRP A N 1
ATOM 1761 C CA . TRP A 1 219 ? -26.547 -26.344 1.123 1 97.62 219 TRP A CA 1
ATOM 1762 C C . TRP A 1 219 ? -26.062 -25.188 1.998 1 97.62 219 TRP A C 1
ATOM 1764 O O . TRP A 1 219 ? -26.719 -24.141 2.078 1 97.62 219 TRP A O 1
ATOM 1774 N N . LYS A 1 220 ? -24.922 -25.406 2.615 1 97.94 220 LYS A N 1
ATOM 1775 C CA . LYS A 1 220 ? -24.312 -24.391 3.463 1 97.94 220 LYS A CA 1
ATOM 1776 C C . LYS A 1 220 ? -22.812 -24.234 3.148 1 97.94 220 LYS A C 1
ATOM 1778 O O . LYS A 1 220 ? -22.125 -25.219 2.906 1 97.94 220 LYS A O 1
ATOM 1783 N N . TRP A 1 221 ? -22.422 -23 3.244 1 98.38 221 TRP A N 1
ATOM 1784 C CA . TRP A 1 221 ? -21 -22.719 3.152 1 98.38 221 TRP A CA 1
ATOM 1785 C C . TRP A 1 221 ? -20.297 -23.062 4.465 1 98.38 221 TRP A C 1
ATOM 1787 O O . TRP A 1 221 ? -20.938 -23.219 5.5 1 98.38 221 TRP A O 1
ATOM 1797 N N . VAL A 1 222 ? -18.984 -23.094 4.391 1 98.38 222 VAL A N 1
ATOM 1798 C CA . VAL A 1 222 ? -18.188 -23.5 5.547 1 98.38 222 VAL A CA 1
ATOM 1799 C C . VAL A 1 222 ? -18.297 -22.453 6.648 1 98.38 222 VAL A C 1
ATOM 1801 O O . VAL A 1 222 ? -18.031 -22.734 7.816 1 98.38 222 VAL A O 1
ATOM 1804 N N . ASP A 1 223 ? -18.688 -21.281 6.328 1 97.06 223 ASP A N 1
ATOM 1805 C CA . ASP A 1 223 ? -18.828 -20.266 7.363 1 97.06 223 ASP A CA 1
ATOM 1806 C C . ASP A 1 223 ? -20.234 -20.312 7.977 1 97.06 223 ASP A C 1
ATOM 1808 O O . ASP A 1 223 ? -20.562 -19.484 8.836 1 97.06 223 ASP A O 1
ATOM 1812 N N . GLY A 1 224 ? -21.062 -21.125 7.488 1 96.69 224 GLY A N 1
ATOM 1813 C CA . GLY A 1 224 ? -22.375 -21.312 8.062 1 96.69 224 GLY A CA 1
ATOM 1814 C C . GLY A 1 224 ? -23.484 -20.625 7.281 1 96.69 224 GLY A C 1
ATOM 1815 O O . GLY A 1 224 ? -24.672 -20.875 7.516 1 96.69 224 GLY A O 1
ATOM 1816 N N . THR A 1 225 ? -23.125 -19.812 6.336 1 96.94 225 THR A N 1
ATOM 1817 C CA . THR A 1 225 ? -24.156 -19.109 5.57 1 96.94 225 THR A CA 1
ATOM 1818 C C . THR A 1 225 ? -24.781 -20.047 4.527 1 96.94 225 THR A C 1
ATOM 1820 O O . THR A 1 225 ? -24.125 -20.969 4.051 1 96.94 225 THR A O 1
ATOM 1823 N N . SER A 1 226 ? -26 -19.734 4.156 1 96.69 226 SER A N 1
ATOM 1824 C CA . SER A 1 226 ? -26.734 -20.562 3.199 1 96.69 226 SER A CA 1
ATOM 1825 C C . SER A 1 226 ? -26.422 -20.156 1.764 1 96.69 226 SER A C 1
ATOM 1827 O O . SER A 1 226 ? -26.109 -19 1.488 1 96.69 226 SER A O 1
ATOM 1829 N N . LEU A 1 227 ? -26.531 -21.141 0.933 1 96.94 227 LEU A N 1
ATOM 1830 C CA . LEU A 1 227 ? -26.344 -20.875 -0.491 1 96.94 227 LEU A CA 1
ATOM 1831 C C . LEU A 1 227 ? -27.516 -20.062 -1.048 1 96.94 227 LEU A C 1
ATOM 1833 O O . LEU A 1 227 ? -28.672 -20.391 -0.797 1 96.94 227 LEU A O 1
ATOM 1837 N N . THR A 1 228 ? -27.188 -19.031 -1.704 1 93.38 228 THR A N 1
ATOM 1838 C CA . THR A 1 228 ? -28.219 -18.234 -2.354 1 93.38 228 THR A CA 1
ATOM 1839 C C . THR A 1 228 ? -28.219 -18.469 -3.859 1 93.38 228 THR A C 1
ATOM 1841 O O . THR A 1 228 ? -29.281 -18.75 -4.445 1 93.38 228 THR A O 1
ATOM 1844 N N . THR A 1 229 ? -27.031 -18.359 -4.453 1 92.19 229 THR A N 1
ATOM 1845 C CA . THR A 1 229 ? -26.875 -18.594 -5.887 1 92.19 229 THR A CA 1
ATOM 1846 C C . THR A 1 229 ? -25.812 -19.656 -6.148 1 92.19 229 THR A C 1
ATOM 1848 O O . THR A 1 229 ? -24.688 -19.562 -5.648 1 92.19 229 THR A O 1
ATOM 1851 N N . GLY A 1 230 ? -26.266 -20.703 -6.941 1 94.81 230 GLY A N 1
ATOM 1852 C CA . GLY A 1 230 ? -25.328 -21.766 -7.27 1 94.81 230 GLY A CA 1
ATOM 1853 C C . GLY A 1 230 ? -24.953 -21.781 -8.734 1 94.81 230 GLY A C 1
ATOM 1854 O O . GLY A 1 230 ? -25.734 -21.406 -9.602 1 94.81 230 GLY A O 1
ATOM 1855 N N . TYR A 1 231 ? -23.734 -22.203 -9.016 1 95.62 231 TYR A N 1
ATOM 1856 C CA . TYR A 1 231 ? -23.234 -22.312 -10.383 1 95.62 231 TYR A CA 1
ATOM 1857 C C . TYR A 1 231 ? -23.109 -23.781 -10.797 1 95.62 231 TYR A C 1
ATOM 1859 O O . TYR A 1 231 ? -22.047 -24.219 -11.25 1 95.62 231 TYR A O 1
ATOM 1867 N N . TRP A 1 232 ? -24.312 -24.422 -10.766 1 95.44 232 TRP A N 1
ATOM 1868 C CA . TRP A 1 232 ? -24.375 -25.875 -10.938 1 95.44 232 TRP A CA 1
ATOM 1869 C C . TRP A 1 232 ? -24.25 -26.25 -12.406 1 95.44 232 TRP A C 1
ATOM 1871 O O . TRP A 1 232 ? -24.812 -25.594 -13.281 1 95.44 232 TRP A O 1
ATOM 1881 N N . GLY A 1 233 ? -23.484 -27.297 -12.602 1 93.31 233 GLY A N 1
ATOM 1882 C CA . GLY A 1 233 ? -23.469 -27.875 -13.938 1 93.31 233 GLY A CA 1
ATOM 1883 C C . GLY A 1 233 ? -24.797 -28.5 -14.344 1 93.31 233 GLY A C 1
ATOM 1884 O O . GLY A 1 233 ? -25.672 -28.688 -13.508 1 93.31 233 GLY A O 1
ATOM 1885 N N . LYS A 1 234 ? -24.781 -28.781 -15.641 1 90.44 234 LYS A N 1
ATOM 1886 C CA . LYS A 1 234 ? -26.016 -29.391 -16.141 1 90.44 234 LYS A CA 1
ATOM 1887 C C . LYS A 1 234 ? -26.328 -30.688 -15.398 1 90.44 234 LYS A C 1
ATOM 1889 O O . LYS A 1 234 ? -25.469 -31.562 -15.281 1 90.44 234 LYS A O 1
ATOM 1894 N N . GLY A 1 235 ? -27.578 -30.75 -14.836 1 92.06 235 GLY A N 1
ATOM 1895 C CA . GLY A 1 235 ? -28.031 -31.953 -14.148 1 92.06 235 GLY A CA 1
ATOM 1896 C C . GLY A 1 235 ? -27.531 -32.062 -12.719 1 92.06 235 GLY A C 1
ATOM 1897 O O . GLY A 1 235 ? -27.75 -33.062 -12.039 1 92.06 235 GLY A O 1
ATOM 1898 N N . GLN A 1 236 ? -26.828 -31.016 -12.289 1 93.25 236 GLN A N 1
ATOM 1899 C CA . GLN A 1 236 ? -26.281 -31.031 -10.945 1 93.25 236 GLN A CA 1
ATOM 1900 C C . GLN A 1 236 ? -27.016 -30.047 -10.039 1 93.25 236 GLN A C 1
ATOM 1902 O O . GLN A 1 236 ? -27.609 -29.078 -10.516 1 93.25 236 GLN A O 1
ATOM 1907 N N . PRO A 1 237 ? -26.969 -30.188 -8.75 1 94.69 237 PRO A N 1
ATOM 1908 C CA . PRO A 1 237 ? -26.469 -31.375 -8.039 1 94.69 237 PRO A CA 1
ATOM 1909 C C . PRO A 1 237 ? -27.375 -32.594 -8.195 1 94.69 237 PRO A C 1
ATOM 1911 O O . PRO A 1 237 ? -28.609 -32.438 -8.156 1 94.69 237 PRO A O 1
ATOM 1914 N N . ASP A 1 238 ? -26.906 -33.812 -8.375 1 93.69 238 ASP A N 1
ATOM 1915 C CA . ASP A 1 238 ? -27.75 -34.969 -8.648 1 93.69 238 ASP A CA 1
ATOM 1916 C C . ASP A 1 238 ? -27.672 -36 -7.504 1 93.69 238 ASP A C 1
ATOM 1918 O O . ASP A 1 238 ? -28.422 -36.969 -7.484 1 93.69 238 ASP A O 1
ATOM 1922 N N . ASN A 1 239 ? -26.844 -35.75 -6.535 1 94.31 239 ASN A N 1
ATOM 1923 C CA . ASN A 1 239 ? -26.688 -36.594 -5.367 1 94.31 239 ASN A CA 1
ATOM 1924 C C . ASN A 1 239 ? -26.5 -38.062 -5.766 1 94.31 239 ASN A C 1
ATOM 1926 O O . ASN A 1 239 ? -27.062 -38.938 -5.129 1 94.31 239 ASN A O 1
ATOM 1930 N N . LYS A 1 240 ? -25.812 -38.219 -6.848 1 90.56 240 LYS A N 1
ATOM 1931 C CA . LYS A 1 240 ? -25.594 -39.594 -7.293 1 90.56 240 LYS A CA 1
ATOM 1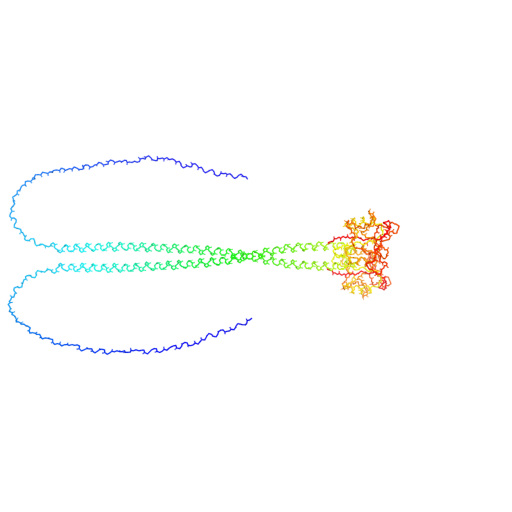932 C C . LYS A 1 240 ? -24.672 -40.344 -6.336 1 90.56 240 LYS A C 1
ATOM 1934 O O . LYS A 1 240 ? -23.469 -40.062 -6.281 1 90.56 240 LYS A O 1
ATOM 1939 N N . GLY A 1 241 ? -25.156 -41.281 -5.535 1 90.12 241 GLY A N 1
ATOM 1940 C CA . GLY A 1 241 ? -24.359 -42.031 -4.586 1 90.12 241 GLY A CA 1
ATOM 1941 C C . GLY A 1 241 ? -24.062 -41.281 -3.307 1 90.12 241 GLY A C 1
ATOM 1942 O O . GLY A 1 241 ? -22.938 -41.312 -2.795 1 90.12 241 GLY A O 1
ATOM 1943 N N . GLN A 1 242 ? -25.031 -40.469 -2.848 1 90.5 242 GLN A N 1
ATOM 1944 C CA . GLN A 1 242 ? -24.938 -39.719 -1.599 1 90.5 242 GLN A CA 1
ATOM 1945 C C . GLN A 1 242 ? -23.812 -38.688 -1.646 1 90.5 242 GLN A C 1
ATOM 1947 O O . GLN A 1 242 ? -22.938 -38.688 -0.78 1 90.5 242 GLN A O 1
ATOM 1952 N N . GLU A 1 243 ? -23.844 -37.781 -2.635 1 95.81 243 GLU A N 1
ATOM 1953 C CA . GLU A 1 243 ? -22.859 -36.719 -2.807 1 95.81 243 GLU A CA 1
ATOM 1954 C C . GLU A 1 243 ? -23.25 -35.5 -2.004 1 95.81 243 GLU A C 1
ATOM 1956 O O . GLU A 1 243 ? -24.344 -34.938 -2.188 1 95.81 243 GLU A O 1
ATOM 1961 N N . ASP A 1 244 ? -22.391 -35.125 -1.121 1 97.75 244 ASP A N 1
ATOM 1962 C CA . ASP A 1 244 ? -22.781 -34.031 -0.219 1 97.75 244 ASP A CA 1
ATOM 1963 C C . ASP A 1 244 ? -21.766 -32.906 -0.26 1 97.75 244 ASP A C 1
ATOM 1965 O O . ASP A 1 244 ? -21.891 -31.922 0.475 1 97.75 244 ASP A O 1
ATOM 1969 N N . CYS A 1 245 ? -20.734 -33.094 -1.046 1 98.5 245 CYS A N 1
ATOM 1970 C CA . CYS A 1 245 ? -19.672 -32.062 -1.123 1 98.5 245 CYS A CA 1
ATOM 1971 C C . CYS A 1 245 ? -19.531 -31.547 -2.545 1 98.5 245 CYS A C 1
ATOM 1973 O O . CYS A 1 245 ? -19.797 -32.25 -3.51 1 98.5 245 CYS A O 1
ATOM 1975 N N . VAL A 1 246 ? -19.125 -30.312 -2.668 1 98.06 246 VAL A N 1
ATOM 1976 C CA . VAL A 1 246 ? -19.188 -29.672 -3.977 1 98.06 246 VAL A CA 1
ATOM 1977 C C . VAL A 1 246 ? -17.781 -29.438 -4.504 1 98.06 246 VAL A C 1
ATOM 1979 O O . VAL A 1 246 ? -16.891 -29.016 -3.758 1 98.06 246 VAL A O 1
ATOM 1982 N N . GLU A 1 247 ? -17.578 -29.75 -5.777 1 97.06 247 GLU A N 1
ATOM 1983 C CA . GLU A 1 247 ? -16.359 -29.438 -6.516 1 97.06 247 GLU A CA 1
ATOM 1984 C C . GLU A 1 247 ? -16.641 -28.516 -7.695 1 97.06 247 GLU A C 1
ATOM 1986 O O . GLU A 1 247 ? -17.766 -28.453 -8.188 1 97.06 247 GLU A O 1
ATOM 1991 N N . ILE A 1 248 ? -15.633 -27.734 -8.039 1 95.12 248 ILE A N 1
ATOM 1992 C CA . ILE A 1 248 ? -15.625 -27.047 -9.328 1 95.12 248 ILE A CA 1
ATOM 1993 C C . ILE A 1 248 ? -14.914 -27.922 -10.359 1 95.12 248 ILE A C 1
ATOM 1995 O O . ILE A 1 248 ? -13.852 -28.484 -10.086 1 95.12 248 ILE A O 1
ATOM 1999 N N . TYR A 1 249 ? -15.516 -28.203 -11.477 1 85.38 249 TYR A N 1
ATOM 2000 C CA . TYR A 1 249 ? -14.883 -29.016 -12.516 1 85.38 249 TYR A CA 1
ATOM 2001 C C . TYR A 1 249 ? -14.922 -28.281 -13.859 1 85.38 249 TYR A C 1
ATOM 2003 O O . TYR A 1 249 ? -15.945 -27.703 -14.227 1 85.38 249 TYR A O 1
ATOM 2011 N N . TYR A 1 250 ? -13.656 -27.984 -14.484 1 73.06 250 TYR A N 1
ATOM 2012 C CA . TYR A 1 250 ? -13.508 -27.188 -15.703 1 73.06 250 TYR A CA 1
ATOM 2013 C C . TYR A 1 250 ? -13.844 -28.031 -16.938 1 73.06 250 TYR A C 1
ATOM 2015 O O . TYR A 1 250 ? -13.523 -27.641 -18.062 1 73.06 250 TYR A O 1
ATOM 2023 N N . GLY A 1 251 ? -14.609 -29.062 -16.906 1 65.06 251 GLY A N 1
ATOM 2024 C CA . GLY A 1 251 ? -14.898 -29.828 -18.109 1 65.06 251 GLY A CA 1
ATOM 2025 C C . GLY A 1 251 ? -15.781 -29.078 -19.094 1 65.06 251 GLY A C 1
ATOM 2026 O O . GLY A 1 251 ? -15.875 -29.469 -20.266 1 65.06 251 GLY A O 1
ATOM 2027 N N . GLN A 1 252 ? -16.547 -28.156 -18.609 1 63.69 252 GLN A N 1
ATOM 2028 C CA . GLN A 1 252 ? -17.484 -27.484 -19.516 1 63.69 252 GLN A CA 1
ATOM 2029 C C . GLN A 1 252 ? -17 -26.078 -19.859 1 63.69 252 GLN A C 1
ATOM 2031 O O . GLN A 1 252 ? -16.141 -25.531 -19.172 1 63.69 252 GLN A O 1
ATOM 2036 N N . ASP A 1 253 ? -17.438 -25.516 -21.016 1 75.31 253 ASP A N 1
ATOM 2037 C CA . ASP A 1 253 ? -16.984 -24.266 -21.609 1 75.31 253 ASP A CA 1
ATOM 2038 C C . ASP A 1 253 ? -17.609 -23.062 -20.906 1 75.31 253 ASP A C 1
ATOM 2040 O O . ASP A 1 253 ? -17.156 -21.938 -21.094 1 75.31 253 ASP A O 1
ATOM 2044 N N . ASP A 1 254 ? -18.578 -23.328 -19.953 1 89 254 ASP A N 1
ATOM 2045 C CA . ASP A 1 254 ? -19.234 -22.188 -19.328 1 89 254 ASP A CA 1
ATOM 2046 C C . ASP A 1 254 ? -18.766 -22 -17.875 1 89 254 ASP A C 1
ATOM 2048 O O . ASP A 1 254 ? -19 -22.859 -17.031 1 89 254 ASP A O 1
ATOM 2052 N N . PRO A 1 255 ? -18.188 -20.844 -17.562 1 92.06 255 PRO A N 1
ATOM 2053 C CA . PRO A 1 255 ? -17.609 -20.609 -16.234 1 92.06 255 PRO A CA 1
ATOM 2054 C C . PRO A 1 255 ? -18.656 -20.625 -15.125 1 92.06 255 PRO A C 1
ATOM 2056 O O . PRO A 1 255 ? -18.312 -20.797 -13.953 1 92.06 255 PRO A O 1
ATOM 2059 N N . VAL A 1 256 ? -19.922 -20.5 -15.414 1 92.69 256 VAL A N 1
ATOM 2060 C CA . VAL A 1 256 ? -20.938 -20.375 -14.375 1 92.69 256 VAL A CA 1
ATOM 2061 C C . VAL A 1 256 ? -21.781 -21.656 -14.32 1 92.69 256 VAL A C 1
ATOM 2063 O O . VAL A 1 256 ? -22.875 -21.656 -13.766 1 92.69 256 VAL A O 1
ATOM 2066 N N . LYS A 1 257 ? -21.406 -22.688 -14.891 1 93.06 257 LYS A N 1
ATOM 2067 C CA . LYS A 1 257 ? -22.062 -23.984 -14.836 1 93.06 257 LYS A CA 1
ATOM 2068 C C . LYS A 1 257 ? -21.062 -25.109 -14.57 1 93.06 257 LYS A C 1
ATOM 2070 O O . LYS A 1 257 ? -21 -26.078 -15.328 1 93.06 257 LYS A O 1
ATOM 2075 N N . THR A 1 258 ? -20.344 -25 -13.422 1 93.94 258 THR A N 1
ATOM 2076 C CA . THR A 1 258 ? -19.188 -25.891 -13.281 1 93.94 258 THR A CA 1
ATOM 2077 C C . THR A 1 258 ? -19.266 -26.688 -11.984 1 93.94 258 THR A C 1
ATOM 2079 O O . THR A 1 258 ? -18.453 -27.578 -11.75 1 93.94 258 THR A O 1
ATOM 2082 N N . TRP A 1 259 ? -20.297 -26.453 -11.156 1 96.31 259 TRP A N 1
ATOM 2083 C CA . TRP A 1 259 ? -20.344 -27.109 -9.859 1 96.31 259 TRP A CA 1
ATOM 2084 C C . TRP A 1 259 ? -20.875 -28.531 -9.984 1 96.31 259 TRP A C 1
ATOM 2086 O O . TRP A 1 259 ? -21.75 -28.797 -10.812 1 96.31 259 TRP A O 1
ATOM 2096 N N . ASN A 1 260 ? -20.328 -29.391 -9.273 1 95.75 260 ASN A N 1
ATOM 2097 C CA . ASN A 1 260 ? -20.781 -30.781 -9.172 1 95.75 260 ASN A CA 1
ATOM 2098 C C . ASN A 1 260 ? -20.719 -31.281 -7.734 1 95.75 260 ASN A C 1
ATOM 2100 O O . ASN A 1 260 ? -19.75 -31.047 -7.027 1 95.75 260 ASN A O 1
ATOM 2104 N N . ASP A 1 261 ? -21.859 -31.812 -7.281 1 96.75 261 ASP A N 1
ATOM 2105 C CA . ASP A 1 261 ? -21.75 -32.5 -5.996 1 96.75 261 ASP A CA 1
ATOM 2106 C C . ASP A 1 261 ? -21.141 -33.875 -6.16 1 96.75 261 ASP A C 1
ATOM 2108 O O . ASP A 1 261 ? -21.453 -34.594 -7.121 1 96.75 261 ASP A O 1
ATOM 2112 N N . ASP A 1 262 ? -20.188 -34.188 -5.328 1 96.94 262 ASP A N 1
ATOM 2113 C CA . ASP A 1 262 ? -19.484 -35.469 -5.375 1 96.94 262 ASP A CA 1
ATOM 2114 C C . ASP A 1 262 ? -19.375 -36.062 -3.979 1 96.94 262 ASP A C 1
ATOM 2116 O O . ASP A 1 262 ? -19.734 -35.438 -2.984 1 96.94 262 ASP A O 1
ATOM 2120 N N . ASN A 1 263 ? -19.016 -37.406 -3.984 1 97.75 263 ASN A N 1
ATOM 2121 C CA . ASN A 1 263 ? -18.812 -38.062 -2.713 1 97.75 263 ASN A CA 1
ATOM 2122 C C . ASN A 1 263 ? -17.672 -37.438 -1.92 1 97.75 263 ASN A C 1
ATOM 2124 O O . ASN A 1 263 ? -16.562 -37.281 -2.434 1 97.75 263 ASN A O 1
ATOM 2128 N N . CYS A 1 264 ? -17.953 -37.094 -0.654 1 98.06 264 CYS A N 1
ATOM 2129 C CA . CYS A 1 264 ? -17.047 -36.312 0.175 1 98.06 264 CYS A CA 1
ATOM 2130 C C . CYS A 1 264 ? -15.75 -37.062 0.421 1 98.06 264 CYS A C 1
ATOM 2132 O O . CYS A 1 264 ? -14.742 -36.469 0.82 1 98.06 264 CYS A O 1
ATOM 2134 N N . HIS A 1 265 ? -15.711 -38.312 0.197 1 97.94 265 HIS A N 1
ATOM 2135 C CA . HIS A 1 265 ? -14.562 -39.156 0.525 1 97.94 265 HIS A CA 1
ATOM 2136 C C . HIS A 1 265 ? -13.648 -39.312 -0.682 1 97.94 265 HIS A C 1
ATOM 2138 O O . HIS A 1 265 ? -12.57 -39.906 -0.567 1 97.94 265 HIS A O 1
ATOM 2144 N N . LYS A 1 266 ? -14.156 -38.812 -1.859 1 97.69 266 LYS A N 1
ATOM 2145 C CA . LYS A 1 266 ? -13.273 -38.812 -3.021 1 97.69 266 LYS A CA 1
ATOM 2146 C C . LYS A 1 266 ? -12.148 -37.812 -2.854 1 97.69 266 LYS A C 1
ATOM 2148 O O . LYS A 1 266 ? -12.281 -36.844 -2.08 1 97.69 266 LYS A O 1
ATOM 2153 N N . LYS A 1 267 ? -11.086 -38.062 -3.57 1 98.38 267 LYS A N 1
ATOM 2154 C CA . LYS A 1 267 ? -9.938 -37.188 -3.453 1 98.38 267 LYS A CA 1
ATOM 2155 C C . LYS A 1 267 ? -9.852 -36.219 -4.652 1 98.38 267 LYS A C 1
ATOM 2157 O O . LYS A 1 267 ? -9.867 -36.688 -5.801 1 98.38 267 LYS A O 1
ATOM 2162 N N . HIS A 1 268 ? -9.867 -34.938 -4.387 1 97.62 268 HIS A N 1
ATOM 2163 C CA . HIS A 1 268 ? -9.695 -33.875 -5.367 1 97.62 268 HIS A CA 1
ATOM 2164 C C . HIS A 1 268 ? -8.703 -32.844 -4.875 1 97.62 268 HIS A C 1
ATOM 2166 O O . HIS A 1 268 ? -8.273 -32.875 -3.723 1 97.62 268 HIS A O 1
ATOM 2172 N N . ASP A 1 269 ? -8.266 -31.984 -5.812 1 98 269 ASP A N 1
ATOM 2173 C CA . ASP A 1 269 ? -7.621 -30.766 -5.348 1 98 269 ASP A CA 1
ATOM 2174 C C . ASP A 1 269 ? -8.586 -29.906 -4.523 1 98 269 ASP A C 1
ATOM 2176 O O . ASP A 1 269 ? -9.773 -30.219 -4.434 1 98 269 ASP A O 1
ATOM 2180 N N . TRP A 1 270 ? -8.031 -28.969 -3.848 1 98.56 270 TRP A N 1
ATOM 2181 C CA . TRP A 1 270 ? -8.891 -28.047 -3.107 1 98.56 270 TRP A CA 1
ATOM 2182 C C . TRP A 1 270 ? -8.367 -26.625 -3.186 1 98.56 270 TRP A C 1
ATOM 2184 O O . TRP A 1 270 ? -7.199 -26.406 -3.518 1 98.56 270 TRP A O 1
ATOM 2194 N N . ILE A 1 271 ? -9.258 -25.688 -2.984 1 98.62 271 ILE A N 1
ATOM 2195 C CA . ILE A 1 271 ? -8.906 -24.281 -2.994 1 98.62 271 ILE A CA 1
ATOM 2196 C C . ILE A 1 271 ? -9.258 -23.641 -1.648 1 98.62 271 ILE A C 1
ATOM 2198 O O . ILE A 1 271 ? -10.406 -23.734 -1.192 1 98.62 271 ILE A O 1
ATOM 2202 N N . CYS A 1 272 ? -8.25 -23.031 -1.033 1 98.88 272 CYS A N 1
ATOM 2203 C CA . CYS A 1 272 ? -8.461 -22.266 0.19 1 98.88 272 CYS A CA 1
ATOM 2204 C C . CYS A 1 272 ? -8.641 -20.781 -0.117 1 98.88 272 CYS A C 1
ATOM 2206 O O . CYS A 1 272 ? -8.117 -20.281 -1.114 1 98.88 272 CYS A O 1
ATOM 2208 N N . GLU A 1 273 ? -9.344 -20.141 0.794 1 98.75 273 GLU A N 1
ATOM 2209 C CA . GLU A 1 273 ? -9.516 -18.688 0.691 1 98.75 273 GLU A CA 1
ATOM 2210 C C . GLU A 1 273 ? -9.219 -18 2.021 1 98.75 273 GLU A C 1
ATOM 2212 O O . GLU A 1 273 ? -9.672 -18.469 3.074 1 98.75 273 GLU A O 1
ATOM 2217 N N . LYS A 1 274 ? -8.43 -16.969 1.922 1 98.31 274 LYS A N 1
ATOM 2218 C CA . LYS A 1 274 ? -8.148 -16.094 3.053 1 98.31 274 LYS A CA 1
ATOM 2219 C C . LYS A 1 274 ? -8.445 -14.633 2.705 1 98.31 274 LYS A C 1
ATOM 2221 O O . LYS A 1 274 ? -7.895 -14.094 1.742 1 98.31 274 LYS A O 1
ATOM 2226 N N . VAL A 1 275 ? -9.273 -14.039 3.486 1 96.25 275 VAL A N 1
ATOM 2227 C CA . VAL A 1 275 ? -9.641 -12.648 3.234 1 96.25 275 VAL A CA 1
ATOM 2228 C C . VAL A 1 275 ? -8.531 -11.727 3.738 1 96.25 275 VAL A C 1
ATOM 2230 O O . VAL A 1 275 ? -7.973 -11.945 4.816 1 96.25 275 VAL A O 1
ATOM 2233 N N . VAL A 1 276 ? -8.273 -10.727 2.85 1 94.31 276 VAL A N 1
ATOM 2234 C CA . VAL A 1 276 ? -7.211 -9.797 3.221 1 94.31 276 VAL A CA 1
ATOM 2235 C C . VAL A 1 276 ? -7.773 -8.383 3.318 1 94.31 276 VAL A C 1
ATOM 2237 O O . VAL A 1 276 ? -8.664 -8 2.553 1 94.31 276 VAL A O 1
ATOM 2240 N N . MET B 1 1 ? 6.746 16.656 41.688 1 23.81 1 MET B N 1
ATOM 2241 C CA . MET B 1 1 ? 7.316 17.281 42.875 1 23.81 1 MET B CA 1
ATOM 2242 C C . MET B 1 1 ? 6.293 18.188 43.562 1 23.81 1 MET B C 1
ATOM 2244 O O . MET B 1 1 ? 5.652 19 42.906 1 23.81 1 MET B O 1
ATOM 2248 N N . SER B 1 2 ? 5.754 17.812 44.812 1 25.03 2 SER B N 1
ATOM 2249 C CA . SER B 1 2 ? 4.699 18.125 45.781 1 25.03 2 SER B CA 1
ATOM 2250 C C . SER B 1 2 ? 4.871 19.531 46.344 1 25.03 2 SER B C 1
ATOM 2252 O O . SER B 1 2 ? 5.996 19.984 46.562 1 25.03 2 SER B O 1
ATOM 2254 N N . LYS B 1 3 ? 3.861 20.422 46.438 1 26.39 3 LYS B N 1
ATOM 2255 C CA . LYS B 1 3 ? 3.389 21.766 46.75 1 26.39 3 LYS B CA 1
ATOM 2256 C C . LYS B 1 3 ? 3.531 22.062 48.219 1 26.39 3 LYS B C 1
ATOM 2258 O O . LYS B 1 3 ? 2.646 21.719 49.031 1 26.39 3 LYS B O 1
ATOM 2263 N N . GLY B 1 4 ? 4.816 22.031 48.812 1 24.17 4 GLY B N 1
ATOM 2264 C CA . GLY B 1 4 ? 5 22.266 50.25 1 24.17 4 GLY B CA 1
ATOM 2265 C C . GLY B 1 4 ? 4.547 23.656 50.656 1 24.17 4 GLY B C 1
ATOM 2266 O O . GLY B 1 4 ? 4.742 24.625 49.938 1 24.17 4 GLY B O 1
ATOM 2267 N N . VAL B 1 5 ? 3.523 23.922 51.594 1 27.02 5 VAL B N 1
ATOM 2268 C CA . VAL B 1 5 ? 2.578 24.859 52.188 1 27.02 5 VAL B CA 1
ATOM 2269 C C . VAL B 1 5 ? 3.324 25.844 53.062 1 27.02 5 VAL B C 1
ATOM 2271 O O . VAL B 1 5 ? 4.016 25.453 54 1 27.02 5 VAL B O 1
ATOM 2274 N N . TYR B 1 6 ? 3.775 27.047 52.531 1 23.61 6 TYR B N 1
ATOM 2275 C CA . TYR B 1 6 ? 4.629 28.109 53.062 1 23.61 6 TYR B CA 1
ATOM 2276 C C . TYR B 1 6 ? 3.992 28.766 54.281 1 23.61 6 TYR B C 1
ATOM 2278 O O . TYR B 1 6 ? 2.84 29.203 54.219 1 23.61 6 TYR B O 1
ATOM 2286 N N . GLU B 1 7 ? 4.402 28.594 55.625 1 22.19 7 GLU B N 1
ATOM 2287 C CA . GLU B 1 7 ? 4.078 28.844 57 1 22.19 7 GLU B CA 1
ATOM 2288 C C . GLU B 1 7 ? 4.309 30.312 57.375 1 22.19 7 GLU B C 1
ATOM 2290 O O . GLU B 1 7 ? 5.453 30.766 57.438 1 22.19 7 GLU B O 1
ATOM 2295 N N . ILE B 1 8 ? 3.629 31.344 56.812 1 24.61 8 ILE B N 1
ATOM 2296 C CA . ILE B 1 8 ? 3.992 32.75 56.969 1 24.61 8 ILE B CA 1
ATOM 2297 C C . ILE B 1 8 ? 3.824 33.188 58.406 1 24.61 8 ILE B C 1
ATOM 2299 O O . ILE B 1 8 ? 2.717 33.156 58.938 1 24.61 8 ILE B O 1
ATOM 2303 N N . PRO B 1 9 ? 4.93 33.188 59.219 1 21.66 9 PRO B N 1
ATOM 2304 C CA . PRO B 1 9 ? 4.992 33.312 60.656 1 21.66 9 PRO B CA 1
ATOM 2305 C C . PRO B 1 9 ? 4.402 34.656 61.156 1 21.66 9 PRO B C 1
ATOM 2307 O O . PRO B 1 9 ? 4.148 35.562 60.375 1 21.66 9 PRO B O 1
ATOM 2310 N N . ASP B 1 10 ? 4.816 35.094 62.438 1 20.7 10 ASP B N 1
ATOM 2311 C CA . ASP B 1 10 ? 4.422 35.438 63.812 1 20.7 10 ASP B CA 1
ATOM 2312 C C . ASP B 1 10 ? 4.363 36.969 63.969 1 20.7 10 ASP B C 1
ATOM 2314 O O . ASP B 1 10 ? 4.941 37.688 63.188 1 20.7 10 ASP B O 1
ATOM 2318 N N . ARG B 1 11 ? 3.93 37.5 65.188 1 22.77 11 ARG B N 1
ATOM 2319 C CA . ARG B 1 11 ? 3.182 38.438 66 1 22.77 11 ARG B CA 1
ATOM 2320 C C . ARG B 1 11 ? 4.051 39.625 66.438 1 22.77 11 ARG B C 1
ATOM 2322 O O . ARG B 1 11 ? 5.035 39.438 67.125 1 22.77 11 ARG B O 1
ATOM 2329 N N . PHE B 1 12 ? 4.277 40.594 65.5 1 21.92 12 PHE B N 1
ATOM 2330 C CA . PHE B 1 12 ? 5.184 41.719 65.75 1 21.92 12 PHE B CA 1
ATOM 2331 C C . PHE B 1 12 ? 4.746 42.5 66.938 1 21.92 12 PHE B C 1
ATOM 2333 O O . PHE B 1 12 ? 3.635 43.031 67 1 21.92 12 PHE B O 1
ATOM 2340 N N . GLY B 1 13 ? 5.285 42.375 68.188 1 20.2 13 GLY B N 1
ATOM 2341 C CA . GLY B 1 13 ? 5.043 42.781 69.562 1 20.2 13 GLY B CA 1
ATOM 2342 C C . GLY B 1 13 ? 5.297 44.25 69.812 1 20.2 13 GLY B C 1
ATOM 2343 O O . GLY B 1 13 ? 5.094 44.75 70.938 1 20.2 13 GLY B O 1
ATOM 2344 N N . ASP B 1 14 ? 5.754 45.094 68.875 1 19.27 14 ASP B N 1
ATOM 2345 C CA . ASP B 1 14 ? 6.707 46.031 69.5 1 19.27 14 ASP B CA 1
ATOM 2346 C C . ASP B 1 14 ? 6.027 46.938 70.5 1 19.27 14 ASP B C 1
ATOM 2348 O O . ASP B 1 14 ? 4.816 47.156 70.438 1 19.27 14 ASP B O 1
ATOM 2352 N N . ASP B 1 15 ? 6.898 47.562 71.438 1 19.75 15 ASP B N 1
ATOM 2353 C CA . ASP B 1 15 ? 7.227 48.094 72.75 1 19.75 15 ASP B CA 1
ATOM 2354 C C . ASP B 1 15 ? 6.688 49.531 72.938 1 19.75 15 ASP B C 1
ATOM 2356 O O . ASP B 1 15 ? 6.438 50.219 71.938 1 19.75 15 ASP B O 1
ATOM 2360 N N . GLU B 1 16 ? 6.422 50.031 74.188 1 22.81 16 GLU B N 1
ATOM 2361 C CA . GLU B 1 16 ? 5.707 50.875 75.188 1 22.81 16 GLU B CA 1
ATOM 2362 C C . GLU B 1 16 ? 6.332 52.25 75.25 1 22.81 16 GLU B C 1
ATOM 2364 O O . GLU B 1 16 ? 5.859 53.094 76.062 1 22.81 16 GLU B O 1
ATOM 2369 N N . PRO B 1 17 ? 6.617 53.094 74.188 1 19.42 17 PRO B N 1
ATOM 2370 C CA . PRO B 1 17 ? 7.543 54.125 74.625 1 19.42 17 PRO B CA 1
ATOM 2371 C C . PRO B 1 17 ? 6.926 55.031 75.688 1 19.42 17 PRO B C 1
ATOM 2373 O O . PRO B 1 17 ? 5.719 55.281 75.688 1 19.42 17 PRO B O 1
ATOM 2376 N N . ASP B 1 18 ? 7.586 55.438 76.875 1 18.53 18 ASP B N 1
ATOM 2377 C CA . ASP B 1 18 ? 7.398 55.969 78.25 1 18.53 18 ASP B CA 1
ATOM 2378 C C . ASP B 1 18 ? 7.328 57.5 78.188 1 18.53 18 ASP B C 1
ATOM 2380 O O . ASP B 1 18 ? 6.758 58.125 79.125 1 18.53 18 ASP B O 1
ATOM 2384 N N . ALA B 1 19 ? 7.863 58.344 77.25 1 18.56 19 ALA B N 1
ATOM 2385 C CA . ALA B 1 19 ? 8.711 59.375 77.812 1 18.56 19 ALA B CA 1
ATOM 2386 C C . ALA B 1 19 ? 7.883 60.406 78.562 1 18.56 19 ALA B C 1
ATOM 2388 O O . ALA B 1 19 ? 6.664 60.469 78.438 1 18.56 19 ALA B O 1
ATOM 2389 N N . MET B 1 20 ? 8.5 61.875 78.688 1 18.3 20 MET B N 1
ATOM 2390 C CA . MET B 1 20 ? 9.086 62.812 79.625 1 18.3 20 MET B CA 1
ATOM 2391 C C . MET B 1 20 ? 8.125 63.938 79.938 1 18.3 20 MET B C 1
ATOM 2393 O O . MET B 1 20 ? 7.695 64.688 79.062 1 18.3 20 MET B O 1
ATOM 2397 N N . LYS B 1 21 ? 7.391 64.062 80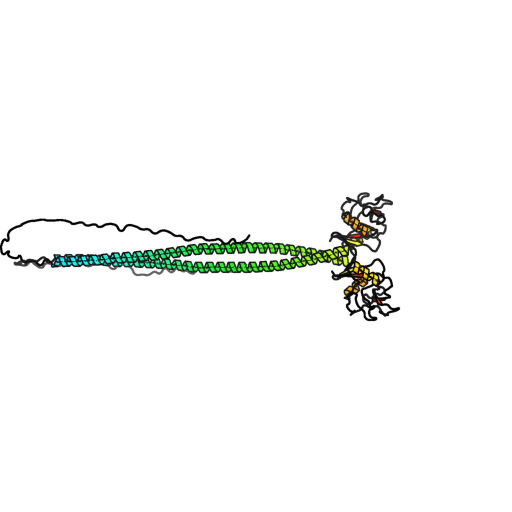.938 1 22.09 21 LYS B N 1
ATOM 2398 C CA . LYS B 1 21 ? 6.434 65 81.438 1 22.09 21 LYS B CA 1
ATOM 2399 C C . LYS B 1 21 ? 7.148 66.25 82 1 22.09 21 LYS B C 1
ATOM 2401 O O . LYS B 1 21 ? 6.527 67.125 82.625 1 22.09 21 LYS B O 1
ATOM 2406 N N . ASN B 1 22 ? 8.328 66.75 81.375 1 16.31 22 ASN B N 1
ATOM 2407 C CA . ASN B 1 22 ? 9.039 67.625 82.25 1 16.31 22 ASN B CA 1
ATOM 2408 C C . ASN B 1 22 ? 8.133 68.812 82.75 1 16.31 22 ASN B C 1
ATOM 2410 O O . ASN B 1 22 ? 7.055 69 82.188 1 16.31 22 ASN B O 1
ATOM 2414 N N . THR B 1 23 ? 8.82 70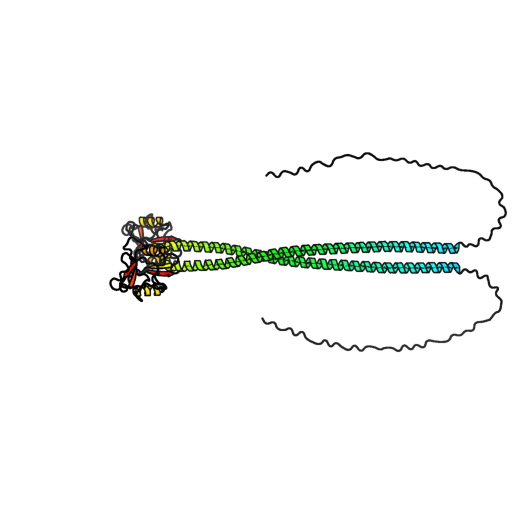.125 82.875 1 17.22 23 THR B N 1
ATOM 2415 C CA . THR B 1 23 ? 9.336 71.062 83.875 1 17.22 23 THR B CA 1
ATOM 2416 C C . THR B 1 23 ? 8.391 72.25 84.062 1 17.22 23 THR B C 1
ATOM 2418 O O . THR B 1 23 ? 7.625 72.562 83.188 1 17.22 23 THR B O 1
ATOM 2421 N N . ASP B 1 24 ? 8.414 72.938 85.312 1 19.36 24 ASP B N 1
ATOM 2422 C CA . ASP B 1 24 ? 7.836 73.75 86.375 1 19.36 24 ASP B CA 1
ATOM 2423 C C . ASP B 1 24 ? 8.062 75.25 86.062 1 19.36 24 ASP B C 1
ATOM 2425 O O . ASP B 1 24 ? 7.715 76.125 86.875 1 19.36 24 ASP B O 1
ATOM 2429 N N . ILE B 1 25 ? 8.391 75.812 84.938 1 18.02 25 ILE B N 1
ATOM 2430 C CA . ILE B 1 25 ? 9.141 77.062 85.125 1 18.02 25 ILE B CA 1
ATOM 2431 C C . ILE B 1 25 ? 8.25 78.062 85.812 1 18.02 25 ILE B C 1
ATOM 2433 O O . ILE B 1 25 ? 7.148 78.375 85.312 1 18.02 25 ILE B O 1
ATOM 2437 N N . ASP B 1 26 ? 8.711 78.688 87 1 17.27 26 ASP B N 1
ATOM 2438 C CA . ASP B 1 26 ? 8.406 79.5 88.188 1 17.27 26 ASP B CA 1
ATOM 2439 C C . ASP B 1 26 ? 8.289 80.938 87.812 1 17.27 26 ASP B C 1
ATOM 2441 O O . ASP B 1 26 ? 7.469 81.688 88.375 1 17.27 26 ASP B O 1
ATOM 2445 N N . GLY B 1 27 ? 9.164 81.625 86.938 1 16.86 27 GLY B N 1
ATOM 2446 C CA . GLY B 1 27 ? 9.852 82.75 87.5 1 16.86 27 GLY B CA 1
ATOM 2447 C C . GLY B 1 27 ? 8.93 83.938 87.812 1 16.86 27 GLY B C 1
ATOM 2448 O O . GLY B 1 27 ? 7.852 84.062 87.25 1 16.86 27 GLY B O 1
ATOM 2449 N N . GLN B 1 28 ? 9.305 84.812 88.938 1 18.34 28 GLN B N 1
ATOM 2450 C CA . GLN B 1 28 ? 9.016 85.812 89.938 1 18.34 28 GLN B CA 1
ATOM 2451 C C . GLN B 1 28 ? 9.102 87.25 89.375 1 18.34 28 GLN B C 1
ATOM 2453 O O . GLN B 1 28 ? 8.883 88.188 90.125 1 18.34 28 GLN B O 1
ATOM 2458 N N . LEU B 1 29 ? 9.289 87.562 88.125 1 16.42 29 LEU B N 1
ATOM 2459 C CA . LEU B 1 29 ? 10.062 88.75 88.062 1 16.42 29 LEU B CA 1
ATOM 2460 C C . LEU B 1 29 ? 9.391 89.875 88.812 1 16.42 29 LEU B C 1
ATOM 2462 O O . LEU B 1 29 ? 8.172 89.875 89 1 16.42 29 LEU B O 1
ATOM 2466 N N . TYR B 1 30 ? 10.281 91.062 88.938 1 16.61 30 TYR B N 1
ATOM 2467 C CA . TYR B 1 30 ? 10.82 92.125 89.812 1 16.61 30 TYR B CA 1
ATOM 2468 C C . TYR B 1 30 ? 9.836 93.312 89.938 1 16.61 30 TYR B C 1
ATOM 2470 O O . TYR B 1 30 ? 8.914 93.438 89.125 1 16.61 30 TYR B O 1
ATOM 2478 N N . ALA B 1 31 ? 10.516 94.438 90.5 1 17.09 31 ALA B N 1
ATOM 2479 C CA . ALA B 1 31 ? 10.523 95.375 91.562 1 17.09 31 ALA B CA 1
ATOM 2480 C C . ALA B 1 31 ? 9.797 96.625 91.25 1 17.09 31 ALA B C 1
ATOM 2482 O O . ALA B 1 31 ? 9.414 96.875 90.062 1 17.09 31 ALA B O 1
ATOM 2483 N N . ASN B 1 32 ? 10.57 97.75 91.375 1 16.8 32 ASN B N 1
ATOM 2484 C CA . ASN B 1 32 ? 10.523 98.812 92.312 1 16.8 32 ASN B CA 1
ATOM 2485 C C . ASN B 1 32 ? 9.93 100.125 91.75 1 16.8 32 ASN B C 1
ATOM 2487 O O . ASN B 1 32 ? 9.133 100.812 92.375 1 16.8 32 ASN B O 1
ATOM 2491 N N . VAL B 1 33 ? 10.43 100.625 90.562 1 19.02 33 VAL B N 1
ATOM 2492 C CA . VAL B 1 33 ? 11.031 101.938 90.75 1 19.02 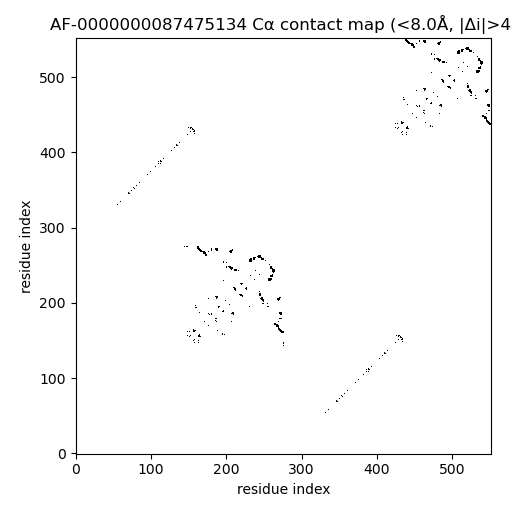33 VAL B CA 1
ATOM 2493 C C . VAL B 1 33 ? 9.938 103 90.938 1 19.02 33 VAL B C 1
ATOM 2495 O O . VAL B 1 33 ? 8.812 102.812 90.5 1 19.02 33 VAL B O 1
ATOM 2498 N N . ARG B 1 34 ? 10.508 104.312 91.312 1 18.62 34 ARG B N 1
ATOM 2499 C CA . ARG B 1 34 ? 10.367 105.375 92.312 1 18.62 34 ARG B CA 1
ATOM 2500 C C . ARG B 1 34 ? 9.438 106.438 91.75 1 18.62 34 ARG B C 1
ATOM 2502 O O . ARG B 1 34 ? 8.492 106.875 92.438 1 18.62 34 ARG B O 1
ATOM 2509 N N . ASP B 1 35 ? 9.984 107.438 90.875 1 19.41 35 ASP B N 1
ATOM 2510 C CA . ASP B 1 35 ? 10.219 108.75 91.438 1 19.41 35 ASP B CA 1
ATOM 2511 C C . ASP B 1 35 ? 8.984 109.625 91.25 1 19.41 35 ASP B C 1
ATOM 2513 O O . ASP B 1 35 ? 8.109 109.312 90.438 1 19.41 35 ASP B O 1
ATOM 2517 N N . PHE B 1 36 ? 9.289 111 91.5 1 20.05 36 PHE B N 1
ATOM 2518 C CA . PHE B 1 36 ? 8.828 112.188 92.25 1 20.05 36 PHE B CA 1
ATOM 2519 C C . PHE B 1 36 ? 8.039 113.125 91.312 1 20.05 36 PHE B C 1
ATOM 2521 O O . PHE B 1 36 ? 7.176 113.875 91.75 1 20.05 36 PHE B O 1
ATOM 2528 N N . LYS B 1 37 ? 8.133 113.125 89.938 1 22.12 37 LYS B N 1
ATOM 2529 C CA . LYS B 1 37 ? 8.398 114.562 89.625 1 22.12 37 LYS B CA 1
ATOM 2530 C C . LYS B 1 37 ? 7.172 115.438 89.875 1 22.12 37 LYS B C 1
ATOM 2532 O O . LYS B 1 37 ? 6.039 114.938 89.812 1 22.12 37 LYS 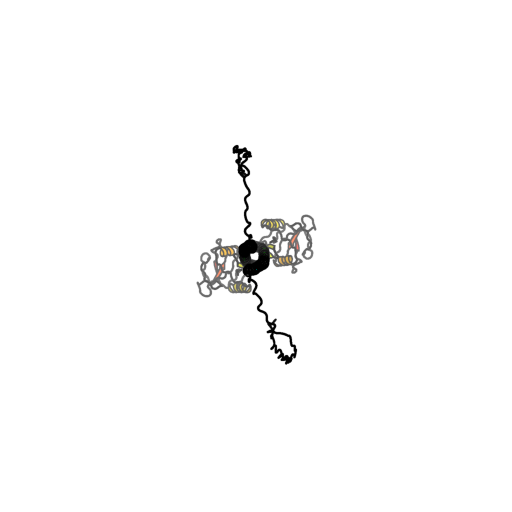B O 1
ATOM 2537 N N . PRO B 1 38 ? 7.523 116.812 89.562 1 22.94 38 PRO B N 1
ATOM 2538 C CA . PRO B 1 38 ? 7.188 118.125 90.125 1 22.94 38 PRO B CA 1
ATOM 2539 C C . PRO B 1 38 ? 5.777 118.562 89.75 1 22.94 38 PRO B C 1
ATOM 2541 O O . PRO B 1 38 ? 5.148 118 88.812 1 22.94 38 PRO B O 1
ATOM 2544 N N . SER B 1 39 ? 5.723 119.938 89.688 1 23.92 39 SER B N 1
ATOM 2545 C CA . SER B 1 39 ? 4.867 121 90.188 1 23.92 39 SER B CA 1
ATOM 2546 C C . SER B 1 39 ? 3.713 121.312 89.25 1 23.92 39 SER B C 1
ATOM 2548 O O . SER B 1 39 ? 3.846 121.125 88.062 1 23.92 39 SER B O 1
ATOM 2550 N N . PRO B 1 40 ? 2.67 121.562 89.75 1 26.64 40 PRO B N 1
ATOM 2551 C CA . PRO B 1 40 ? 1.276 121.688 89.312 1 26.64 40 PRO B CA 1
ATOM 2552 C C . PRO B 1 40 ? 1.064 122.812 88.375 1 26.64 40 PRO B C 1
ATOM 2554 O O . PRO B 1 40 ? -0.077 123.188 88 1 26.64 40 PRO B O 1
ATOM 2557 N N . ARG B 1 41 ? 2.34 123.562 87.875 1 24.47 41 ARG B N 1
ATOM 2558 C CA . ARG B 1 41 ? 1.89 124.938 87.812 1 24.47 41 ARG B CA 1
ATOM 2559 C C . ARG B 1 41 ? 0.656 125.062 86.938 1 24.47 41 ARG B C 1
ATOM 2561 O O . ARG B 1 41 ? 0.408 124.25 86.062 1 24.47 41 ARG B O 1
ATOM 2568 N N . ASP B 1 42 ? 0.24 126.312 87.062 1 26.59 42 ASP B N 1
ATOM 2569 C CA . ASP B 1 42 ? -1.049 127 87.062 1 26.59 42 ASP B CA 1
ATOM 2570 C C . ASP B 1 42 ? -1.652 127.062 85.688 1 26.59 42 ASP B C 1
ATOM 2572 O O . ASP B 1 42 ? -2.838 126.812 85.5 1 26.59 42 ASP B O 1
ATOM 2576 N N . GLY B 1 43 ? -0.92 127.875 84.812 1 29.73 43 GLY B N 1
ATOM 2577 C CA . GLY B 1 43 ? -1.614 129 84.188 1 29.73 43 GLY B CA 1
ATOM 2578 C C . GLY B 1 43 ? -2.447 128.625 83 1 29.73 43 GLY B C 1
ATOM 2579 O O . GLY B 1 43 ? -2.266 127.5 82.438 1 29.73 43 GLY B O 1
ATOM 2580 N N . GLY B 1 44 ? -3.428 129.375 82.625 1 31.64 44 GLY B N 1
ATOM 2581 C CA . GLY B 1 44 ? -4.621 129.25 81.812 1 31.64 44 GLY B CA 1
ATOM 2582 C C . GLY B 1 44 ? -4.312 129.25 80.312 1 31.64 44 GLY B C 1
ATOM 2583 O O . GLY B 1 44 ? -3.871 130.25 79.75 1 31.64 44 GLY B O 1
ATOM 2584 N N . VAL B 1 45 ? -3.561 128.25 79.875 1 32.41 45 VAL B N 1
ATOM 2585 C CA . VAL B 1 45 ? -3.027 128.375 78.5 1 32.41 45 VAL B CA 1
ATOM 2586 C C . VAL B 1 45 ? -4.176 128.5 77.5 1 32.41 45 VAL B C 1
ATOM 2588 O O . VAL B 1 45 ? -5.227 127.875 77.625 1 32.41 45 VAL B O 1
ATOM 2591 N N . ALA B 1 46 ? -4.098 129.75 76.812 1 38.31 46 ALA B N 1
ATOM 2592 C CA . ALA B 1 46 ? -4.914 130.125 75.688 1 38.31 46 ALA B CA 1
ATOM 2593 C C . ALA B 1 46 ? -5.02 129.125 74.625 1 38.31 46 ALA B C 1
ATOM 2595 O O . ALA B 1 46 ? -4.004 128.625 74.062 1 38.31 46 ALA B O 1
ATOM 2596 N N . SER B 1 47 ? -5.914 128.125 74.625 1 31.53 47 SER B N 1
ATOM 2597 C CA . SER B 1 47 ? -6.027 127.062 73.688 1 31.53 47 SER B CA 1
ATOM 2598 C C . SER B 1 47 ? -6.066 127.5 72.25 1 31.53 47 SER B C 1
ATOM 2600 O O . SER B 1 47 ? -6.812 128.375 71.875 1 31.53 47 SER B O 1
ATOM 2602 N N . GLU B 1 48 ? -4.914 127.312 71.5 1 36.72 48 GLU B N 1
ATOM 2603 C CA . GLU B 1 48 ? -4.645 127.438 70.125 1 36.72 48 GLU B CA 1
ATOM 2604 C C . GLU B 1 48 ? -5.766 126.875 69.25 1 36.72 48 GLU B C 1
ATOM 2606 O O . GLU B 1 48 ? -6.395 125.875 69.688 1 36.72 48 GLU B O 1
ATOM 2611 N N . PRO B 1 49 ? -6.207 127.562 68.312 1 40.81 49 PRO B N 1
ATOM 2612 C CA . PRO B 1 49 ? -7.258 127.062 67.438 1 40.81 49 PRO B CA 1
ATOM 2613 C C . PRO B 1 49 ? -6.926 125.75 66.812 1 40.81 49 PRO B C 1
ATOM 2615 O O . PRO B 1 49 ? -5.766 125.438 66.5 1 40.81 49 PRO B O 1
ATOM 2618 N N . ASN B 1 50 ? -7.348 124.688 67.312 1 37.78 50 ASN B N 1
ATOM 2619 C CA . ASN B 1 50 ? -7.297 123.25 66.875 1 37.78 50 ASN B CA 1
ATOM 2620 C C . ASN B 1 50 ? -7.602 123.125 65.375 1 37.78 50 ASN B C 1
ATOM 2622 O O . ASN B 1 50 ? -8.75 123.312 65 1 37.78 50 ASN B O 1
ATOM 2626 N N . CYS B 1 51 ? -6.699 123.75 64.562 1 41.97 51 CYS B N 1
ATOM 2627 C CA . CYS B 1 51 ? -6.84 123.438 63.125 1 41.97 51 CYS B CA 1
ATOM 2628 C C . CYS B 1 51 ? -7.016 121.938 62.875 1 41.97 51 CYS B C 1
ATOM 2630 O O . CYS B 1 51 ? -6.18 121.188 63.281 1 41.97 51 CYS B O 1
ATOM 2632 N N . SER B 1 52 ? -8.141 121.5 62.656 1 45.12 52 SER B N 1
ATOM 2633 C CA . SER B 1 52 ? -8.664 120.125 62.344 1 45.12 52 SER B CA 1
ATOM 2634 C C . SER B 1 52 ? -7.918 119.5 61.188 1 45.12 52 SER B C 1
ATOM 2636 O O . SER B 1 52 ? -8.242 119.75 60.031 1 45.12 52 SER B O 1
ATOM 2638 N N . TRP B 1 53 ? -6.555 119.375 61.219 1 50.97 53 TRP B N 1
ATOM 2639 C CA . TRP B 1 53 ? -5.621 118.688 60.344 1 50.97 53 TRP B CA 1
ATOM 2640 C C . TRP B 1 53 ? -6.039 117.188 60.219 1 50.97 53 TRP B C 1
ATOM 2642 O O . TRP B 1 53 ? -5.34 116.438 59.594 1 50.97 53 TRP B O 1
ATOM 2652 N N . LYS B 1 54 ? -7.082 116.688 60.844 1 60.41 54 LYS B N 1
ATOM 2653 C CA . LYS B 1 54 ? -7.434 115.312 60.938 1 60.41 54 LYS B CA 1
ATOM 2654 C C . LYS B 1 54 ? -7.977 114.812 59.594 1 60.41 54 LYS B C 1
ATOM 2656 O O . LYS B 1 54 ? -7.891 113.562 59.281 1 60.41 54 LYS B O 1
ATOM 2661 N N . ARG B 1 55 ? -8.156 115.625 58.594 1 63.69 55 ARG B N 1
ATOM 2662 C CA . ARG B 1 55 ? -8.93 115.125 57.469 1 63.69 55 ARG B CA 1
ATOM 2663 C C . ARG B 1 55 ? -8.023 114.5 56.406 1 63.69 55 ARG B C 1
ATOM 2665 O O . ARG B 1 55 ? -8.297 113.438 55.875 1 63.69 55 ARG B O 1
ATOM 2672 N N . PRO B 1 56 ? -6.852 115.125 56.25 1 68.12 56 PRO B N 1
ATOM 2673 C CA . PRO B 1 56 ? -6.066 114.5 55.188 1 68.12 56 PRO B CA 1
ATOM 2674 C C . PRO B 1 56 ? -5.387 113.188 55.594 1 68.12 56 PRO B C 1
ATOM 2676 O O . PRO B 1 56 ? -5.211 112.312 54.781 1 68.12 56 PRO B O 1
ATOM 2679 N N . PHE B 1 57 ? -5.125 113.062 56.812 1 71.38 57 PHE B N 1
ATOM 2680 C CA . PHE B 1 57 ? -4.496 111.812 57.312 1 71.38 57 PHE B CA 1
ATOM 2681 C C . PHE B 1 57 ? -5.484 110.688 57.312 1 71.38 57 PHE B C 1
ATOM 2683 O O . PHE B 1 57 ? -5.105 109.562 57.031 1 71.38 57 PHE B O 1
ATOM 2690 N N . LEU B 1 58 ? -6.723 111 57.344 1 73.38 58 LEU B N 1
ATOM 2691 C CA . LEU B 1 58 ? -7.758 110 57.344 1 73.38 58 LEU B CA 1
ATOM 2692 C C . LEU B 1 58 ? -7.98 109.438 55.938 1 73.38 58 LEU B C 1
ATOM 2694 O O . LEU B 1 58 ? -8.141 108.25 55.719 1 73.38 58 LEU B O 1
ATOM 2698 N N . VAL B 1 59 ? -7.797 110.375 55.062 1 73.75 59 VAL B N 1
ATOM 2699 C CA . VAL B 1 59 ? -8.008 110 53.688 1 73.75 59 VAL B CA 1
ATOM 2700 C C . VAL B 1 59 ? -6.836 109.125 53.188 1 73.75 59 VAL B C 1
ATOM 2702 O O . VAL B 1 59 ? -7.027 108.125 52.5 1 73.75 59 VAL B O 1
ATOM 2705 N N . ALA B 1 60 ? -5.668 109.5 53.75 1 73.88 60 ALA B N 1
ATOM 2706 C CA . ALA B 1 60 ? -4.484 108.688 53.375 1 73.88 60 ALA B CA 1
ATOM 2707 C C . ALA B 1 60 ? -4.523 107.312 54.031 1 73.88 60 ALA B C 1
ATOM 2709 O O . ALA B 1 60 ? -4.152 106.312 53.375 1 73.88 60 ALA B O 1
ATOM 2710 N N . ALA B 1 61 ? -5.078 107.312 55.156 1 74.81 61 ALA B N 1
ATOM 2711 C CA . ALA B 1 61 ? -5.172 106.062 55.875 1 74.81 61 ALA B CA 1
ATOM 2712 C C . ALA B 1 61 ? -6.215 105.125 55.219 1 74.81 61 ALA B C 1
ATOM 2714 O O . ALA B 1 61 ? -6 103.938 55.094 1 74.81 61 ALA B O 1
ATOM 2715 N N . VAL B 1 62 ? -7.23 105.688 54.656 1 77.44 62 VAL B N 1
ATOM 2716 C CA . VAL B 1 62 ? -8.281 104.875 53.969 1 77.44 62 VAL B CA 1
ATOM 2717 C C . VAL B 1 62 ? -7.77 104.375 52.625 1 77.44 62 VAL B C 1
ATOM 2719 O O . VAL B 1 62 ? -8.016 103.25 52.25 1 77.44 62 VAL B O 1
ATOM 2722 N N . CYS B 1 63 ? -6.91 105.188 52.031 1 73.56 63 CYS B N 1
ATOM 2723 C CA . CYS B 1 63 ? -6.355 104.812 50.75 1 73.56 63 CYS B CA 1
ATOM 2724 C C . CYS B 1 63 ? -5.32 103.688 50.906 1 73.56 63 CYS B C 1
ATOM 2726 O O . CYS B 1 63 ? -5.285 102.75 50.094 1 73.56 63 CYS B O 1
ATOM 2728 N N . LEU B 1 64 ? -4.578 103.75 51.969 1 77.25 64 LEU B N 1
ATOM 2729 C CA . LEU B 1 64 ? -3.588 102.75 52.25 1 77.25 64 LEU B CA 1
ATOM 2730 C C . LEU B 1 64 ? -4.27 101.438 52.656 1 77.25 64 LEU B C 1
ATOM 2732 O O . LEU B 1 64 ? -3.812 100.375 52.25 1 77.25 64 LEU B O 1
ATOM 2736 N N . GLY B 1 65 ? -5.359 101.562 53.344 1 78.62 65 GLY B N 1
ATOM 2737 C CA . GLY B 1 65 ? -6.141 100.375 53.688 1 78.62 65 GLY B CA 1
ATOM 2738 C C . GLY B 1 65 ? -6.746 99.688 52.5 1 78.62 65 GLY B C 1
ATOM 2739 O O . GLY B 1 65 ? -6.699 98.5 52.375 1 78.62 65 GLY B O 1
ATOM 2740 N N . LEU B 1 66 ? -7.16 100.5 51.562 1 79.56 66 LEU B N 1
ATOM 2741 C CA . LEU B 1 66 ? -7.742 99.938 50.344 1 79.56 66 LEU B CA 1
ATOM 2742 C C . LEU B 1 66 ? -6.668 99.312 49.438 1 79.56 66 LEU B C 1
ATOM 2744 O O . LEU B 1 66 ? -6.895 98.25 48.844 1 79.56 66 LEU B O 1
ATOM 2748 N N . LEU B 1 67 ? -5.488 99.938 49.5 1 77.94 67 LEU B N 1
ATOM 2749 C CA . LEU B 1 67 ? -4.363 99.375 48.75 1 77.94 67 LEU B CA 1
ATOM 2750 C C . LEU B 1 67 ? -3.91 98.062 49.344 1 77.94 67 LEU B C 1
ATOM 2752 O O . LEU B 1 67 ? -3.594 97.125 48.594 1 77.94 67 LEU B O 1
ATOM 2756 N N . CYS B 1 68 ? -3.979 98 50.625 1 77.94 68 CYS B N 1
ATOM 2757 C CA . CYS B 1 68 ? -3.564 96.75 51.281 1 77.94 68 CYS B CA 1
ATOM 2758 C C . CYS B 1 68 ? -4.57 95.625 51.062 1 77.94 68 CYS B C 1
ATOM 2760 O O . CYS B 1 68 ? -4.184 94.5 50.812 1 77.94 68 CYS B O 1
ATOM 2762 N N . VAL B 1 69 ? -5.828 96 50.969 1 80.94 69 VAL B N 1
ATOM 2763 C CA . VAL B 1 69 ? -6.867 95 50.719 1 80.94 69 VAL B CA 1
ATOM 2764 C C . VAL B 1 69 ? -6.766 94.5 49.25 1 80.94 69 VAL B C 1
ATOM 2766 O O . VAL B 1 69 ? -6.902 93.312 48.969 1 80.94 69 VAL B O 1
ATOM 2769 N N . LEU B 1 70 ? -6.391 95.375 48.406 1 80.06 70 LEU B N 1
ATOM 2770 C CA . LEU B 1 70 ? -6.238 95 47 1 80.06 70 LEU B CA 1
ATOM 2771 C C . LEU B 1 70 ? -5 94.125 46.781 1 80.06 70 LEU B C 1
ATOM 2773 O O . LEU B 1 70 ? -5.039 93.188 46 1 80.06 70 LEU B O 1
ATOM 2777 N N . LEU B 1 71 ? -3.975 94.438 47.531 1 79.56 71 LEU B N 1
ATOM 2778 C CA . LEU B 1 71 ? -2.746 93.688 47.438 1 79.56 71 LEU B CA 1
ATOM 2779 C C . LEU B 1 71 ? -2.955 92.25 48 1 79.56 71 LEU B C 1
ATOM 2781 O O . LEU B 1 71 ? -2.484 91.312 47.406 1 79.56 71 LEU B O 1
ATOM 2785 N N . ALA B 1 72 ? -3.701 92.188 49.062 1 81.25 72 ALA B N 1
ATOM 2786 C CA . ALA B 1 72 ? -4.035 90.875 49.656 1 81.25 72 ALA B CA 1
ATOM 2787 C C . ALA B 1 72 ? -4.922 90.062 48.688 1 81.25 72 ALA B C 1
ATOM 2789 O O . ALA B 1 72 ? -4.75 88.875 48.562 1 81.25 72 ALA B O 1
ATOM 2790 N N . GLY B 1 73 ? -5.699 90.75 47.938 1 78.75 73 GLY B N 1
ATOM 2791 C CA . GLY B 1 73 ? -6.547 90.125 46.938 1 78.75 73 GLY B CA 1
ATOM 2792 C C . GLY B 1 73 ? -5.77 89.625 45.75 1 78.75 73 GLY B C 1
ATOM 2793 O O . GLY B 1 73 ? -6.012 88.5 45.281 1 78.75 73 GLY B O 1
ATOM 2794 N N . ILE B 1 74 ? -4.773 90.375 45.406 1 79.19 74 ILE B N 1
ATOM 2795 C CA . ILE B 1 74 ? -3.93 90 44.281 1 79.19 74 ILE B CA 1
ATOM 2796 C C . ILE B 1 74 ? -3.084 88.812 44.656 1 79.19 74 ILE B C 1
ATOM 2798 O O . ILE B 1 74 ? -2.967 87.875 43.875 1 79.19 74 ILE B O 1
ATOM 2802 N N . ILE B 1 75 ? -2.572 88.75 45.844 1 80.44 75 ILE B N 1
ATOM 2803 C CA . ILE B 1 75 ? -1.748 87.625 46.344 1 80.44 75 ILE B CA 1
ATOM 2804 C C . ILE B 1 75 ? -2.6 86.375 46.469 1 80.44 75 ILE B C 1
ATOM 2806 O O . ILE B 1 75 ? -2.18 85.312 46.031 1 80.44 75 ILE B O 1
ATOM 2810 N N . GLY B 1 76 ? -3.811 86.562 46.938 1 81.25 76 GLY B N 1
ATOM 2811 C CA . GLY B 1 76 ? -4.723 85.438 47.062 1 81.25 76 GLY B CA 1
ATOM 2812 C C . GLY B 1 76 ? -5.137 84.875 45.719 1 81.25 76 GLY B C 1
ATOM 2813 O O . GLY B 1 76 ? -5.164 83.625 45.531 1 81.25 76 GLY B O 1
ATOM 2814 N N . LEU B 1 77 ? -5.324 85.688 44.75 1 81.88 77 LEU B N 1
ATOM 2815 C CA . LEU B 1 77 ? -5.699 85.25 43.406 1 81.88 77 LEU B CA 1
ATOM 2816 C C . LEU B 1 77 ? -4.527 84.625 42.688 1 81.88 77 LEU B C 1
ATOM 2818 O O . LEU B 1 77 ? -4.711 83.625 42 1 81.88 77 LEU B O 1
ATOM 2822 N N . SER B 1 78 ? -3.307 85.062 42.969 1 81.5 78 SER B N 1
ATOM 2823 C CA . SER B 1 78 ? -2.107 84.5 42.406 1 81.5 78 SER B CA 1
ATOM 2824 C C . SER B 1 78 ? -1.854 83.062 42.969 1 81.5 78 SE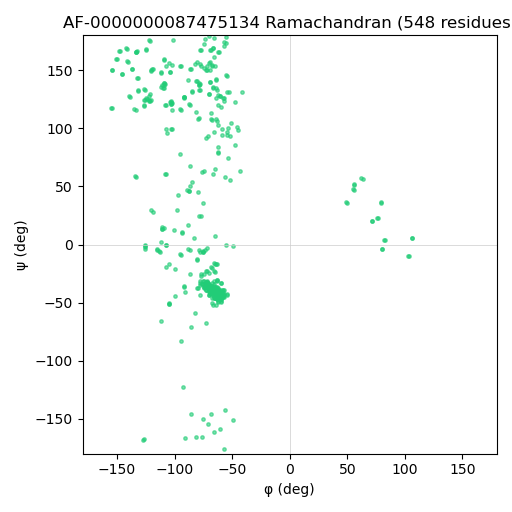R B C 1
ATOM 2826 O O . SER B 1 78 ? -1.529 82.188 42.219 1 81.5 78 SER B O 1
ATOM 2828 N N . ALA B 1 79 ? -2.152 83 44.281 1 84.12 79 ALA B N 1
ATOM 2829 C CA . ALA B 1 79 ? -1.968 81.688 44.938 1 84.12 79 ALA B CA 1
ATOM 2830 C C . ALA B 1 79 ? -3.008 80.688 44.438 1 84.12 79 ALA B C 1
ATOM 2832 O O . ALA B 1 79 ? -2.686 79.562 44.188 1 84.12 79 ALA B O 1
ATOM 2833 N N . TYR B 1 80 ? -4.199 81.125 44.188 1 84.12 80 TYR B N 1
ATOM 2834 C CA . TYR B 1 80 ? -5.281 80.312 43.688 1 84.12 80 TYR B CA 1
ATOM 2835 C C . TYR B 1 80 ? -4.992 79.812 42.281 1 84.12 80 TYR B C 1
ATOM 2837 O O . TYR B 1 80 ? -5.09 78.625 42 1 84.12 80 TYR B O 1
ATOM 2845 N N . TYR B 1 81 ? -4.43 80.75 41.469 1 84.12 81 TYR B N 1
ATOM 2846 C CA . TYR B 1 81 ? -4.172 80.438 40.094 1 84.12 81 TYR B CA 1
ATOM 2847 C C . TYR B 1 81 ? -2.945 79.5 39.938 1 84.12 81 TYR B C 1
ATOM 2849 O O . TYR B 1 81 ? -2.932 78.562 39.125 1 84.12 81 TYR B O 1
ATOM 2857 N N . ASN B 1 82 ? -2.004 79.75 40.781 1 83.31 82 ASN B N 1
ATOM 2858 C CA . ASN B 1 82 ? -0.822 78.875 40.75 1 83.31 82 ASN B CA 1
ATOM 2859 C C . ASN B 1 82 ? -1.156 77.438 41.188 1 83.31 82 ASN B C 1
ATOM 2861 O O . ASN B 1 82 ? -0.655 76.5 40.594 1 83.31 82 ASN B O 1
ATOM 2865 N N . ARG B 1 83 ? -1.995 77.312 42.125 1 86.19 83 ARG B N 1
ATOM 2866 C CA . ARG B 1 83 ? -2.434 76 42.562 1 86.19 83 ARG B CA 1
ATOM 2867 C C . ARG B 1 83 ? -3.24 75.312 41.469 1 86.19 83 ARG B C 1
ATOM 2869 O O . ARG B 1 83 ? -3.059 74.125 41.219 1 86.19 83 ARG B O 1
ATOM 2876 N N . ALA B 1 84 ? -4.02 76.062 40.781 1 84 84 ALA B N 1
ATOM 2877 C CA . ALA B 1 84 ? -4.852 75.562 39.719 1 84 84 ALA B CA 1
ATOM 2878 C C . ALA B 1 84 ? -4 75.062 38.531 1 84 84 ALA B C 1
ATOM 2880 O O . ALA B 1 84 ? -4.258 74 37.938 1 84 84 ALA B O 1
ATOM 2881 N N . ILE B 1 85 ? -2.926 75.812 38.312 1 84.75 85 ILE B N 1
ATOM 2882 C CA . ILE B 1 85 ? -2.018 75.5 37.219 1 84.75 85 ILE B CA 1
ATOM 2883 C C . ILE B 1 85 ? -1.223 74.25 37.594 1 84.75 85 ILE B C 1
ATOM 2885 O O . ILE B 1 85 ? -1.079 73.312 36.75 1 84.75 85 ILE B O 1
ATOM 2889 N N . LYS B 1 86 ? -0.857 74.188 38.844 1 87.75 86 LYS B N 1
ATOM 2890 C CA . LYS B 1 86 ? -0.084 73.062 39.281 1 87.75 86 LYS B CA 1
ATOM 2891 C C . LYS B 1 86 ? -0.934 71.75 39.281 1 87.75 86 LYS B C 1
ATOM 2893 O O . LYS B 1 86 ? -0.469 70.688 38.844 1 87.75 86 LYS B O 1
ATOM 2898 N N . ASP B 1 87 ? -2.174 71.875 39.688 1 88.56 87 ASP B N 1
ATOM 2899 C CA . ASP B 1 87 ? -3.1 70.75 39.656 1 88.56 87 ASP B CA 1
ATOM 2900 C C . ASP B 1 87 ? -3.338 70.25 38.25 1 88.56 87 ASP B C 1
ATOM 2902 O O . ASP B 1 87 ? -3.352 69.062 38 1 88.56 87 ASP B O 1
ATOM 2906 N N . SER B 1 88 ? -3.391 71.188 37.281 1 86.19 88 SER B N 1
ATOM 2907 C CA . SER B 1 88 ? -3.602 70.812 35.875 1 86.19 88 SER B CA 1
ATOM 2908 C C . SER B 1 88 ? -2.371 70.125 35.281 1 86.19 88 SER B C 1
ATOM 2910 O O . SER B 1 88 ? -2.492 69.188 34.531 1 86.19 88 SER B O 1
ATOM 2912 N N . GLU B 1 89 ? -1.248 70.625 35.719 1 87.19 89 GLU B N 1
ATOM 2913 C CA . GLU B 1 89 ? 0.009 70.062 35.281 1 87.19 89 GLU B CA 1
ATOM 2914 C C . GLU B 1 89 ? 0.179 68.625 35.781 1 87.19 89 GLU B C 1
ATOM 2916 O O . GLU B 1 89 ? 0.606 67.75 35.062 1 87.19 89 GLU B O 1
ATOM 2921 N N . ASP B 1 90 ? -0.233 68.438 37 1 90.31 90 ASP B N 1
ATOM 2922 C CA . ASP B 1 90 ? -0.151 67.125 37.625 1 90.31 90 ASP B CA 1
ATOM 2923 C C . ASP B 1 90 ? -1.095 66.125 36.906 1 90.31 90 ASP B C 1
ATOM 2925 O O . ASP B 1 90 ? -0.719 65 36.656 1 90.31 90 ASP B O 1
ATOM 2929 N N . LYS B 1 91 ? -2.219 66.625 36.625 1 90.38 91 LYS B N 1
ATOM 2930 C CA . LYS B 1 91 ? -3.188 65.812 35.906 1 90.38 91 LYS B CA 1
ATOM 2931 C C . LYS B 1 91 ? -2.68 65.438 34.531 1 90.38 91 LYS B C 1
ATOM 2933 O O . LYS B 1 91 ? -2.809 64.25 34.125 1 90.38 91 LYS B O 1
ATOM 2938 N N . MET B 1 92 ? -2.029 66.375 33.844 1 90.69 92 MET B N 1
ATOM 2939 C CA . MET B 1 92 ? -1.478 66.125 32.531 1 90.69 92 MET B CA 1
ATOM 2940 C C . MET B 1 92 ? -0.326 65.125 32.594 1 90.69 92 MET B C 1
ATOM 2942 O O . MET B 1 92 ? -0.233 64.25 31.75 1 90.69 92 MET B O 1
ATOM 2946 N N . ASN B 1 93 ? 0.448 65.312 33.625 1 91.19 93 ASN B N 1
ATOM 2947 C CA . ASN B 1 93 ? 1.577 64.375 33.781 1 91.19 93 ASN B CA 1
ATOM 2948 C C . ASN B 1 93 ? 1.113 63 34.094 1 91.19 93 ASN B C 1
ATOM 2950 O O . ASN B 1 93 ? 1.648 62.031 33.562 1 91.19 93 ASN B O 1
ATOM 2954 N N . ASN B 1 94 ? 0.119 62.844 34.938 1 93.31 94 ASN B N 1
ATOM 2955 C CA . ASN B 1 94 ? -0.441 61.562 35.281 1 93.31 94 ASN B CA 1
ATOM 2956 C C . ASN B 1 94 ? -1.052 60.875 34.031 1 93.31 94 ASN B C 1
ATOM 2958 O O . ASN B 1 94 ? -0.858 59.688 33.812 1 93.31 94 ASN B O 1
ATOM 2962 N N . LEU B 1 95 ? -1.702 61.688 33.219 1 92.69 95 LEU B N 1
ATOM 2963 C CA . LEU B 1 95 ? -2.301 61.156 32 1 92.69 95 LEU B CA 1
ATOM 2964 C C . LEU B 1 95 ? -1.226 60.719 31.016 1 92.69 95 LEU B C 1
ATOM 2966 O O . LEU B 1 95 ? -1.348 59.656 30.391 1 92.69 95 LEU B O 1
ATOM 2970 N N . SER B 1 96 ? -0.168 61.5 30.906 1 93.5 96 SER B N 1
ATOM 2971 C CA . SER B 1 96 ? 0.95 61.188 30.031 1 93.5 96 SER B CA 1
ATOM 2972 C C . SER B 1 96 ? 1.639 59.906 30.453 1 93.5 96 SER B C 1
ATOM 2974 O O . SER B 1 96 ? 1.983 59.062 29.609 1 93.5 96 SER B O 1
ATOM 2976 N N . GLN B 1 97 ? 1.754 59.75 31.766 1 94.12 97 GLN B N 1
ATOM 2977 C CA . GLN B 1 97 ? 2.373 58.531 32.281 1 94.12 97 GLN B CA 1
ATOM 2978 C C . GLN B 1 97 ? 1.488 57.312 32.062 1 94.12 97 GLN B C 1
ATOM 2980 O O . GLN B 1 97 ? 1.973 56.281 31.625 1 94.12 97 GLN B O 1
ATOM 2985 N N . SER B 1 98 ? 0.25 57.469 32.312 1 93.81 98 SER B N 1
ATOM 2986 C CA . SER B 1 98 ? -0.696 56.375 32.094 1 93.81 98 SER B CA 1
ATOM 2987 C C . SER B 1 98 ? -0.703 55.969 30.609 1 93.81 98 SER B C 1
ATOM 2989 O O . SER B 1 98 ? -0.744 54.781 30.297 1 93.81 98 SER B O 1
ATOM 2991 N N . PHE B 1 99 ? -0.61 56.969 29.766 1 93.88 99 PHE B N 1
ATOM 2992 C CA . PHE B 1 99 ? -0.576 56.719 28.328 1 93.88 99 PHE B CA 1
ATOM 2993 C C . PHE B 1 99 ? 0.679 55.969 27.922 1 93.88 99 PHE B C 1
ATOM 2995 O O . PHE B 1 99 ? 0.606 55 27.172 1 93.88 99 PHE B O 1
ATOM 3002 N N . SER B 1 100 ? 1.79 56.438 28.5 1 94.94 100 SER B N 1
ATOM 3003 C CA . SER B 1 100 ? 3.059 55.812 28.188 1 94.94 100 SER B CA 1
ATOM 3004 C C . SER B 1 100 ? 3.053 54.344 28.641 1 94.94 100 SER B C 1
ATOM 3006 O O . SER B 1 100 ? 3.465 53.469 27.891 1 94.94 100 SER B O 1
ATOM 3008 N N . ILE B 1 101 ? 2.557 54.031 29.828 1 95.56 101 ILE B N 1
ATOM 3009 C CA . ILE B 1 101 ? 2.496 52.656 30.359 1 95.56 101 ILE B CA 1
ATOM 3010 C C . ILE B 1 101 ? 1.575 51.812 29.5 1 95.56 101 ILE B C 1
ATOM 3012 O O . ILE B 1 101 ? 1.909 50.656 29.172 1 95.56 101 ILE B O 1
ATOM 3016 N N . TYR B 1 102 ? 0.459 52.344 29.078 1 95.06 102 TYR B N 1
ATOM 3017 C CA . TYR B 1 102 ? -0.471 51.625 28.219 1 95.06 102 TYR B CA 1
ATOM 3018 C C . TYR B 1 102 ? 0.184 51.25 26.891 1 95.06 102 TYR B C 1
ATOM 3020 O O . TYR B 1 102 ? 0.028 50.125 26.406 1 95.06 102 TYR B O 1
ATOM 3028 N N . LYS B 1 103 ? 0.919 52.219 26.344 1 94.19 103 LYS B N 1
ATOM 3029 C CA . LYS B 1 103 ? 1.581 52 25.062 1 94.19 103 LYS B CA 1
ATOM 3030 C C . LYS B 1 103 ? 2.582 50.875 25.156 1 94.19 103 LYS B C 1
ATOM 3032 O O . LYS B 1 103 ? 2.619 50 24.281 1 94.19 103 LYS B O 1
ATOM 3037 N N . ILE B 1 104 ? 3.34 50.812 26.219 1 95.75 104 ILE B N 1
ATOM 3038 C CA . ILE B 1 104 ? 4.348 49.781 26.422 1 95.75 104 ILE B CA 1
ATOM 3039 C C . ILE B 1 104 ? 3.666 48.438 26.562 1 95.75 104 ILE B C 1
ATOM 3041 O O . ILE B 1 104 ? 4.055 47.469 25.906 1 95.75 104 ILE B O 1
ATOM 3045 N N . ASN B 1 105 ? 2.613 48.344 27.359 1 95.06 105 ASN B N 1
ATOM 3046 C CA . ASN B 1 105 ? 1.912 47.094 27.594 1 95.06 105 ASN B CA 1
ATOM 3047 C C . ASN B 1 105 ? 1.206 46.594 26.344 1 95.06 105 ASN B C 1
ATOM 3049 O O . ASN B 1 105 ? 1.245 45.406 26.031 1 95.06 105 ASN B O 1
ATOM 3053 N N . ALA B 1 106 ? 0.605 47.531 25.625 1 94.62 106 ALA B N 1
ATOM 3054 C CA . ALA B 1 106 ? -0.109 47.188 24.406 1 94.62 106 ALA B CA 1
ATOM 3055 C C . ALA B 1 106 ? 0.852 46.656 23.344 1 94.62 106 ALA B C 1
ATOM 3057 O O . ALA B 1 106 ? 0.548 45.688 22.656 1 94.62 106 ALA B O 1
ATOM 3058 N N . THR B 1 107 ? 1.954 47.25 23.266 1 94.31 107 THR B N 1
ATOM 3059 C CA . THR B 1 107 ? 2.959 46.812 22.297 1 94.31 107 THR B CA 1
ATOM 3060 C C . THR B 1 107 ? 3.523 45.469 22.703 1 94.31 107 THR B C 1
ATOM 3062 O O . THR B 1 107 ? 3.711 44.594 21.844 1 94.31 107 THR B O 1
ATOM 3065 N N . ALA B 1 108 ? 3.785 45.281 23.953 1 95.62 108 ALA B N 1
ATOM 3066 C CA . ALA B 1 108 ? 4.301 44 24.438 1 95.62 108 ALA B CA 1
ATOM 3067 C C . ALA B 1 108 ? 3.311 42.875 24.172 1 95.62 108 ALA B C 1
ATOM 3069 O O . ALA B 1 108 ? 3.701 41.781 23.734 1 95.62 108 ALA B O 1
ATOM 3070 N N . GLU B 1 109 ? 2.109 43.094 24.453 1 95.75 109 GLU B N 1
ATOM 3071 C CA . GLU B 1 109 ? 1.066 42.094 24.188 1 95.75 109 GLU B CA 1
ATOM 3072 C C . GLU B 1 109 ? 0.972 41.781 22.703 1 95.75 109 GLU B C 1
ATOM 3074 O O . GLU B 1 109 ? 0.864 40.594 22.328 1 95.75 109 GLU B O 1
ATOM 3079 N N . ARG B 1 110 ? 0.944 42.781 21.859 1 94.94 110 ARG B N 1
ATOM 3080 C CA . ARG B 1 110 ? 0.898 42.594 20.406 1 94.94 110 ARG B CA 1
ATOM 3081 C C . ARG B 1 110 ? 2.086 41.781 19.922 1 94.94 110 ARG B C 1
ATOM 3083 O O . ARG B 1 110 ? 1.922 40.844 19.125 1 94.94 110 ARG B O 1
ATOM 3090 N N . ASP B 1 111 ? 3.254 42.094 20.453 1 95.94 111 ASP B N 1
ATOM 3091 C CA . ASP B 1 111 ? 4.465 41.406 20.031 1 95.94 111 ASP B CA 1
ATOM 3092 C C . ASP B 1 111 ? 4.422 39.938 20.469 1 95.94 111 ASP B C 1
ATOM 3094 O O . ASP B 1 111 ? 4.859 39.062 19.719 1 95.94 111 ASP B O 1
ATOM 3098 N N . GLN B 1 112 ? 3.973 39.688 21.656 1 96.69 112 GLN B N 1
ATOM 3099 C CA . GLN B 1 112 ? 3.828 38.312 22.125 1 96.69 112 GLN B CA 1
ATOM 3100 C C . GLN B 1 112 ? 2.861 37.531 21.234 1 96.69 112 GLN B C 1
ATOM 3102 O O . GLN B 1 112 ? 3.146 36.375 20.844 1 96.69 112 GLN B O 1
ATOM 3107 N N . LEU B 1 113 ? 1.724 38.156 20.922 1 96.56 113 LEU B N 1
ATOM 3108 C CA . LEU B 1 113 ? 0.726 37.531 20.062 1 96.56 113 LEU B CA 1
ATOM 3109 C C . LEU B 1 113 ? 1.287 37.312 18.656 1 96.56 113 LEU B C 1
ATOM 3111 O O . LEU B 1 113 ? 1.031 36.25 18.047 1 96.56 113 LEU B O 1
ATOM 3115 N N . GLN B 1 114 ? 2.045 38.219 18.172 1 96.69 114 GLN B N 1
ATOM 3116 C CA . GLN B 1 114 ? 2.689 38.094 16.859 1 96.69 114 GLN B CA 1
ATOM 3117 C C . GLN B 1 114 ? 3.664 36.906 16.859 1 96.69 114 GLN B C 1
ATOM 3119 O O . GLN B 1 114 ? 3.736 36.156 15.883 1 96.69 114 GLN B O 1
ATOM 3124 N N . THR B 1 115 ? 4.453 36.781 17.922 1 97.62 115 THR B N 1
ATOM 3125 C CA . THR B 1 115 ? 5.383 35.656 18.047 1 97.62 115 THR B CA 1
ATOM 3126 C C . THR B 1 115 ? 4.633 34.312 18.062 1 97.62 115 THR B C 1
ATOM 3128 O O . THR B 1 115 ? 5.023 33.375 17.359 1 97.62 115 THR B O 1
ATOM 3131 N N . LYS B 1 116 ? 3.562 34.219 18.797 1 97.06 116 LYS B N 1
ATOM 3132 C CA . LYS B 1 116 ? 2.738 33.031 18.828 1 97.06 116 LYS B CA 1
ATOM 3133 C C . LYS B 1 116 ? 2.191 32.688 17.438 1 97.06 116 LYS B C 1
ATOM 3135 O O . LYS B 1 116 ? 2.195 31.531 17.031 1 97.06 116 LYS B O 1
ATOM 3140 N N . TYR B 1 117 ? 1.719 33.719 16.797 1 96.75 117 TYR B N 1
ATOM 3141 C CA . TYR B 1 117 ? 1.181 33.531 15.445 1 96.75 117 TYR B CA 1
ATOM 3142 C C . TYR B 1 117 ? 2.246 33 14.5 1 96.75 117 TYR B C 1
ATOM 3144 O O . TYR B 1 117 ? 1.993 32.094 13.734 1 96.75 117 TYR B O 1
ATOM 3152 N N . ASN B 1 118 ? 3.422 33.594 14.531 1 97.19 118 ASN B N 1
ATOM 3153 C CA . ASN B 1 118 ? 4.516 33.156 13.672 1 97.19 118 ASN B CA 1
ATOM 3154 C C . ASN B 1 118 ? 4.906 31.719 13.945 1 97.19 118 ASN B C 1
ATOM 3156 O O . ASN B 1 118 ? 5.141 30.938 13.023 1 97.19 118 ASN B O 1
ATOM 3160 N N . ASN B 1 119 ? 5.004 31.375 15.18 1 97.25 119 ASN B N 1
ATOM 3161 C CA . ASN B 1 119 ? 5.332 30 15.555 1 97.25 119 ASN B CA 1
ATOM 3162 C C . ASN B 1 119 ? 4.273 29.016 15.062 1 97.25 119 ASN B C 1
ATOM 3164 O O . ASN B 1 119 ? 4.609 27.953 14.555 1 97.25 119 ASN B O 1
ATOM 3168 N N . MET B 1 120 ? 3.041 29.438 15.203 1 96.81 120 MET B N 1
ATOM 3169 C CA . MET B 1 120 ? 1.942 28.594 14.727 1 96.81 120 MET B CA 1
ATOM 3170 C C . MET B 1 120 ? 2.002 28.438 13.211 1 96.81 120 MET B C 1
ATOM 3172 O O . MET B 1 120 ? 1.749 27.344 12.695 1 96.81 120 MET B O 1
ATOM 3176 N N . THR B 1 121 ? 2.342 29.438 12.531 1 96.38 121 THR B N 1
ATOM 3177 C CA . THR B 1 121 ? 2.471 29.391 11.078 1 96.38 121 THR B CA 1
ATOM 3178 C C . THR B 1 121 ? 3.594 28.438 10.664 1 96.38 121 THR B C 1
ATOM 3180 O O . THR B 1 121 ? 3.426 27.641 9.75 1 96.38 121 THR B O 1
ATOM 3183 N N . LYS B 1 122 ? 4.668 28.516 11.367 1 97.19 122 LYS B N 1
ATOM 3184 C CA . LYS B 1 122 ? 5.781 27.609 11.094 1 97.19 122 LYS B CA 1
ATOM 3185 C C . LYS B 1 122 ? 5.379 26.156 11.328 1 97.19 122 LYS B C 1
ATOM 3187 O O . LYS B 1 122 ? 5.703 25.281 10.523 1 97.19 122 LYS B O 1
ATOM 3192 N N . GLU B 1 123 ? 4.75 25.953 12.375 1 96.75 123 GLU B N 1
ATOM 3193 C CA . GLU B 1 123 ? 4.273 24.609 12.695 1 96.75 123 GLU B CA 1
ATOM 3194 C C . GLU B 1 123 ? 3.332 24.094 11.617 1 96.75 123 GLU B C 1
ATOM 3196 O O . GLU B 1 123 ? 3.455 22.938 11.18 1 96.75 123 GLU B O 1
ATOM 3201 N N . ARG B 1 124 ? 2.393 24.906 11.273 1 96.81 124 ARG B N 1
ATOM 3202 C CA . ARG B 1 124 ? 1.451 24.531 10.219 1 96.81 124 ARG B CA 1
ATOM 3203 C C . ARG B 1 124 ? 2.18 24.219 8.914 1 96.81 124 ARG B C 1
ATOM 3205 O O . ARG B 1 124 ? 1.881 23.219 8.25 1 96.81 124 ARG B O 1
ATOM 3212 N N . ASP B 1 125 ? 3.129 25.031 8.562 1 97.25 125 ASP B N 1
ATOM 3213 C CA . ASP B 1 125 ? 3.879 24.828 7.324 1 97.25 125 ASP B CA 1
ATOM 3214 C C . ASP B 1 125 ? 4.68 23.531 7.371 1 97.25 125 ASP B C 1
ATOM 3216 O O . ASP B 1 125 ? 4.758 22.812 6.379 1 97.25 125 ASP B O 1
ATOM 3220 N N . GLN B 1 126 ? 5.285 23.234 8.484 1 97.44 126 GLN B N 1
ATOM 3221 C CA . GLN B 1 126 ? 6.008 21.984 8.648 1 97.44 126 GLN B CA 1
ATOM 3222 C C . GLN B 1 126 ? 5.07 20.781 8.531 1 97.44 126 GLN B C 1
ATOM 3224 O O . GLN B 1 126 ? 5.391 19.812 7.848 1 97.44 126 GLN B O 1
ATOM 3229 N N . LEU B 1 127 ? 3.959 20.906 9.148 1 97.31 127 LEU B N 1
ATOM 3230 C CA . LEU B 1 127 ? 2.963 19.844 9.07 1 97.31 127 LEU B CA 1
ATOM 3231 C C . LEU B 1 127 ? 2.496 19.641 7.637 1 97.31 127 LEU B C 1
ATOM 3233 O O . LEU B 1 127 ? 2.291 18.5 7.199 1 97.31 127 LEU B O 1
ATOM 3237 N N . GLN B 1 128 ? 2.348 20.734 6.953 1 97.38 128 GLN B N 1
ATOM 3238 C CA . GLN B 1 128 ? 1.96 20.641 5.551 1 97.38 128 GLN B CA 1
ATOM 3239 C C . GLN B 1 128 ? 3.004 19.891 4.734 1 97.38 128 GLN B C 1
ATOM 3241 O O . GLN B 1 128 ? 2.66 19.078 3.869 1 97.38 128 GLN B O 1
ATOM 3246 N N . THR B 1 129 ? 4.25 20.125 5 1 98.12 129 THR B N 1
ATOM 3247 C CA . THR B 1 129 ? 5.328 19.438 4.305 1 98.12 129 THR B CA 1
ATOM 3248 C C . THR B 1 129 ? 5.301 17.938 4.617 1 98.12 129 THR B C 1
ATOM 3250 O O . THR B 1 129 ? 5.414 17.109 3.713 1 98.12 129 THR B O 1
ATOM 3253 N N . ILE B 1 130 ? 5.152 17.641 5.816 1 97.88 130 ILE B N 1
ATOM 3254 C CA . ILE B 1 130 ? 5.09 16.25 6.25 1 97.88 130 ILE B CA 1
ATOM 3255 C C . ILE B 1 130 ? 3.898 15.562 5.594 1 97.88 130 ILE B C 1
ATOM 3257 O O . ILE B 1 130 ? 4.012 14.422 5.133 1 97.88 130 ILE B O 1
ATOM 3261 N N . TYR B 1 131 ? 2.797 16.297 5.613 1 97.25 131 TYR B N 1
ATOM 3262 C CA . TYR B 1 131 ? 1.588 15.781 4.98 1 97.25 131 TYR B CA 1
ATOM 3263 C C . TYR B 1 131 ? 1.83 15.484 3.506 1 97.25 131 TYR B C 1
ATOM 3265 O O . TYR B 1 131 ? 1.432 14.43 3.006 1 97.25 131 TYR B O 1
ATOM 3273 N N . ASN B 1 132 ? 2.482 16.344 2.846 1 98 132 ASN B N 1
ATOM 3274 C CA . ASN B 1 132 ? 2.768 16.156 1.429 1 98 132 ASN B CA 1
ATOM 3275 C C . ASN B 1 132 ? 3.668 14.945 1.199 1 98 132 ASN B C 1
ATOM 3277 O O . ASN B 1 132 ? 3.428 14.148 0.289 1 98 132 ASN B O 1
ATOM 3281 N N . ASN B 1 133 ? 4.637 14.789 2.021 1 98.19 133 ASN B N 1
ATOM 3282 C CA . ASN B 1 133 ? 5.539 13.648 1.92 1 98.19 133 ASN B CA 1
ATOM 3283 C C . ASN B 1 133 ? 4.809 12.336 2.191 1 98.19 133 ASN B C 1
ATOM 3285 O O . ASN B 1 133 ? 5.031 11.344 1.495 1 98.19 133 ASN B O 1
ATOM 3289 N N . LEU B 1 134 ? 3.963 12.398 3.143 1 98.12 134 LEU B N 1
ATOM 3290 C CA . LEU B 1 134 ? 3.188 11.211 3.5 1 98.12 134 LEU B CA 1
ATOM 3291 C C . LEU B 1 134 ? 2.244 10.82 2.367 1 98.12 134 LEU B C 1
ATOM 3293 O O . LEU B 1 134 ? 2.07 9.633 2.084 1 98.12 134 LEU B O 1
ATOM 3297 N N . THR B 1 135 ? 1.687 11.797 1.796 1 98 135 THR B N 1
ATOM 3298 C CA . THR B 1 135 ? 0.792 11.555 0.67 1 98 135 THR B CA 1
ATOM 3299 C C . THR B 1 135 ? 1.541 10.898 -0.484 1 98 135 THR B C 1
ATOM 3301 O O . THR B 1 135 ? 1.036 9.953 -1.103 1 98 135 THR B O 1
ATOM 3304 N N . GLU B 1 136 ? 2.682 11.312 -0.739 1 98.25 136 GLU B N 1
ATOM 3305 C CA . GLU B 1 136 ? 3.506 10.734 -1.793 1 98.25 136 GLU B CA 1
ATOM 3306 C C . GLU B 1 136 ? 3.895 9.297 -1.459 1 98.25 136 GLU B C 1
ATOM 3308 O O . GLU B 1 136 ? 3.832 8.414 -2.318 1 98.25 136 GLU B O 1
ATOM 3313 N N . GLU B 1 137 ? 4.254 9.078 -0.28 1 97.94 137 GLU B N 1
ATOM 3314 C CA . GLU B 1 137 ? 4.625 7.738 0.166 1 97.94 137 GLU B CA 1
ATOM 3315 C C . GLU B 1 137 ? 3.445 6.773 0.051 1 97.94 137 GLU B C 1
ATOM 3317 O O . GLU B 1 137 ? 3.598 5.656 -0.446 1 97.94 137 GLU B O 1
ATOM 3322 N N . LYS B 1 138 ? 2.316 7.215 0.572 1 98 138 LYS B N 1
ATOM 3323 C CA . LYS B 1 138 ? 1.112 6.395 0.448 1 98 138 LYS B CA 1
ATOM 3324 C C . LYS B 1 138 ? 0.835 6.043 -1.011 1 98 138 LYS B C 1
ATOM 3326 O O . LYS B 1 138 ? 0.488 4.902 -1.323 1 98 138 LYS B O 1
ATOM 3331 N N . GLY B 1 139 ? 0.986 7.016 -1.861 1 98.06 139 GLY B N 1
ATOM 3332 C CA . GLY B 1 139 ? 0.798 6.777 -3.285 1 98.06 139 GLY B CA 1
ATOM 3333 C C . GLY B 1 139 ? 1.74 5.73 -3.846 1 98.06 139 GLY B C 1
ATOM 3334 O O . GLY B 1 139 ? 1.333 4.887 -4.645 1 98.06 139 GLY B O 1
ATOM 3335 N N . ARG B 1 140 ? 2.953 5.75 -3.443 1 97.62 140 ARG B N 1
ATOM 3336 C CA . ARG B 1 140 ? 3.945 4.777 -3.889 1 97.62 140 ARG B CA 1
ATOM 3337 C C . ARG B 1 140 ? 3.588 3.373 -3.414 1 97.62 140 ARG B C 1
ATOM 3339 O O . ARG B 1 140 ? 3.666 2.412 -4.184 1 97.62 140 ARG B O 1
ATOM 3346 N N . ILE B 1 141 ? 3.223 3.285 -2.174 1 98 141 ILE B N 1
ATOM 3347 C CA . ILE B 1 141 ? 2.85 1.994 -1.605 1 98 141 ILE B CA 1
ATOM 3348 C C . ILE B 1 141 ? 1.617 1.45 -2.324 1 98 141 ILE B C 1
ATOM 3350 O O . ILE B 1 141 ? 1.555 0.262 -2.648 1 98 141 ILE B O 1
ATOM 3354 N N . GLN B 1 142 ? 0.666 2.336 -2.541 1 97.94 142 GLN B N 1
ATOM 3355 C CA . GLN B 1 142 ? -0.556 1.939 -3.234 1 97.94 142 GLN B CA 1
ATOM 3356 C C . GLN B 1 142 ? -0.253 1.452 -4.648 1 97.94 142 GLN B C 1
ATOM 3358 O O . GLN B 1 142 ? -0.847 0.478 -5.113 1 97.94 142 GLN B O 1
ATOM 3363 N N . ALA B 1 143 ? 0.607 2.1 -5.32 1 97.75 143 ALA B N 1
ATOM 3364 C CA . ALA B 1 143 ? 1.007 1.696 -6.668 1 97.75 143 ALA B CA 1
ATOM 3365 C C . ALA B 1 143 ? 1.674 0.323 -6.652 1 97.75 143 ALA B C 1
ATOM 3367 O O . ALA B 1 143 ? 1.375 -0.527 -7.496 1 97.75 143 ALA B O 1
ATOM 3368 N N . LYS B 1 144 ? 2.582 0.129 -5.746 1 97.94 144 LYS B N 1
ATOM 3369 C CA . LYS B 1 144 ? 3.236 -1.167 -5.594 1 97.94 144 LYS B CA 1
ATOM 3370 C C . LYS B 1 144 ? 2.219 -2.268 -5.309 1 97.94 144 LYS B C 1
ATOM 3372 O O . LYS B 1 144 ? 2.287 -3.352 -5.891 1 97.94 144 LYS B O 1
ATOM 3377 N N . LEU B 1 145 ? 1.312 -1.976 -4.414 1 98.06 145 LEU B N 1
ATOM 3378 C CA . LEU B 1 145 ? 0.262 -2.926 -4.062 1 98.06 145 LEU B CA 1
ATOM 3379 C C . LEU B 1 145 ? -0.543 -3.324 -5.297 1 98.06 145 LEU B C 1
ATOM 3381 O O . LEU B 1 145 ? -0.802 -4.508 -5.52 1 98.06 145 LEU B O 1
ATOM 3385 N N . PHE B 1 146 ? -0.896 -2.395 -6.074 1 98.06 146 PHE B N 1
ATOM 3386 C CA . PHE B 1 146 ? -1.69 -2.639 -7.273 1 98.06 146 PHE B CA 1
ATOM 3387 C C . PHE B 1 146 ? -0.958 -3.576 -8.227 1 98.06 146 PHE B C 1
ATOM 3389 O O . PHE B 1 146 ? -1.542 -4.535 -8.734 1 98.06 146 PHE B O 1
ATOM 3396 N N . VAL B 1 147 ? 0.311 -3.316 -8.461 1 98.25 147 VAL B N 1
ATOM 3397 C CA . VAL B 1 147 ? 1.107 -4.121 -9.383 1 98.25 147 VAL B CA 1
ATOM 3398 C C . VAL B 1 147 ? 1.208 -5.555 -8.867 1 98.25 147 VAL B C 1
ATOM 3400 O O . VAL B 1 147 ? 1.031 -6.508 -9.633 1 98.25 147 VAL B O 1
ATOM 3403 N N . ILE B 1 148 ? 1.459 -5.703 -7.617 1 98.44 148 ILE B N 1
ATOM 3404 C CA . ILE B 1 148 ? 1.618 -7.031 -7.027 1 98.44 148 ILE B CA 1
ATOM 3405 C C . ILE B 1 148 ? 0.288 -7.781 -7.078 1 98.44 148 ILE B C 1
ATOM 3407 O O . ILE B 1 148 ? 0.252 -8.969 -7.402 1 98.44 148 ILE B O 1
ATOM 3411 N N . GLU B 1 149 ? -0.81 -7.062 -6.809 1 98.31 149 GLU B N 1
ATOM 3412 C CA . GLU B 1 149 ? -2.129 -7.684 -6.879 1 98.31 149 GLU B CA 1
ATOM 3413 C C . GLU B 1 149 ? -2.414 -8.219 -8.281 1 98.31 149 GLU B C 1
ATOM 3415 O O . GLU B 1 149 ? -2.887 -9.352 -8.43 1 98.31 149 GLU B O 1
ATOM 3420 N N . GLN B 1 150 ? -2.086 -7.457 -9.266 1 97.94 150 GLN B N 1
ATOM 3421 C CA . GLN B 1 150 ? -2.381 -7.832 -10.648 1 97.94 150 GLN B CA 1
ATOM 3422 C C . GLN B 1 150 ? -1.552 -9.031 -11.086 1 97.94 150 GLN B C 1
ATOM 3424 O O . GLN B 1 150 ? -2.057 -9.93 -11.766 1 97.94 150 GLN B O 1
ATOM 3429 N N . HIS B 1 151 ? -0.326 -9.055 -10.68 1 98.5 151 HIS B N 1
ATOM 3430 C CA . HIS B 1 151 ? 0.554 -10.141 -11.102 1 98.5 151 HIS B CA 1
ATOM 3431 C C . HIS B 1 151 ? 0.319 -11.391 -10.266 1 98.5 151 HIS B C 1
ATOM 3433 O O . HIS B 1 151 ? 0.366 -12.508 -10.781 1 98.5 151 HIS B O 1
ATOM 3439 N N . CYS B 1 152 ? 0.061 -11.172 -8.977 1 98.44 152 CYS B N 1
ATOM 3440 C CA . CYS B 1 152 ? -0.239 -12.305 -8.109 1 98.44 152 CYS B CA 1
ATOM 3441 C C . CYS B 1 152 ? -1.521 -13 -8.547 1 98.44 152 CYS B C 1
ATOM 3443 O O . CYS B 1 152 ? -1.642 -14.227 -8.422 1 98.44 152 CYS B O 1
ATOM 3445 N N . LYS B 1 153 ? -2.434 -12.266 -9.102 1 97.94 153 LYS B N 1
ATOM 3446 C CA . LYS B 1 153 ? -3.699 -12.797 -9.602 1 97.94 153 LYS B CA 1
ATOM 3447 C C . LYS B 1 153 ? -3.465 -13.852 -10.68 1 97.94 153 LYS B C 1
ATOM 3449 O O . LYS B 1 153 ? -4.172 -14.859 -10.734 1 97.94 153 LYS B O 1
ATOM 3454 N N . VAL B 1 154 ? -2.41 -13.648 -11.438 1 96.69 154 VAL B N 1
ATOM 3455 C CA . VAL B 1 154 ? -2.221 -14.531 -12.586 1 96.69 154 VAL B CA 1
ATOM 3456 C C . VAL B 1 154 ? -1.016 -15.438 -12.344 1 96.69 154 VAL B C 1
ATOM 3458 O O . VAL B 1 154 ? -0.415 -15.945 -13.289 1 96.69 154 VAL B O 1
ATOM 3461 N N . GLY B 1 155 ? -0.514 -15.5 -11.117 1 97.12 155 GLY B N 1
ATOM 3462 C CA . GLY B 1 155 ? 0.335 -16.625 -10.727 1 97.12 155 GLY B CA 1
ATOM 3463 C C . GLY B 1 155 ? 1.801 -16.25 -10.617 1 97.12 155 GLY B C 1
ATOM 3464 O O . GLY B 1 155 ? 2.656 -17.109 -10.43 1 97.12 155 GLY B O 1
ATOM 3465 N N . TRP B 1 156 ? 2.117 -14.93 -10.773 1 98.31 156 TRP B N 1
ATOM 3466 C CA . TRP B 1 156 ? 3.496 -14.523 -10.523 1 98.31 156 TRP B CA 1
ATOM 3467 C C . TRP B 1 156 ? 3.848 -14.672 -9.047 1 98.31 156 TRP B C 1
ATOM 3469 O O . TRP B 1 156 ? 2.961 -14.68 -8.188 1 98.31 156 TRP B O 1
ATOM 3479 N N . ARG B 1 157 ? 5.109 -14.852 -8.805 1 98.56 157 ARG B N 1
ATOM 3480 C CA . ARG B 1 157 ? 5.617 -14.93 -7.434 1 98.56 157 ARG B CA 1
ATOM 3481 C C . ARG B 1 157 ? 6.324 -13.633 -7.043 1 98.56 157 ARG B C 1
ATOM 3483 O O . ARG B 1 157 ? 6.934 -12.977 -7.887 1 98.56 157 ARG B O 1
ATOM 3490 N N . TYR B 1 158 ? 6.195 -13.383 -5.785 1 98.62 158 TYR B N 1
ATOM 3491 C CA . TYR B 1 158 ? 6.867 -12.195 -5.273 1 98.62 158 TYR B CA 1
ATOM 3492 C C . TYR B 1 158 ? 8.055 -12.57 -4.395 1 98.62 158 TYR B C 1
ATOM 3494 O O . TYR B 1 158 ? 7.961 -13.484 -3.572 1 98.62 158 TYR B O 1
ATOM 3502 N N . PHE B 1 159 ? 9.195 -11.883 -4.621 1 98.38 159 PHE B N 1
ATOM 3503 C CA . PHE B 1 159 ? 10.336 -12 -3.717 1 98.38 159 PHE B CA 1
ATOM 3504 C C . PHE B 1 159 ? 11.211 -10.758 -3.773 1 98.38 159 PHE B C 1
ATOM 3506 O O . PHE B 1 159 ? 11.688 -10.367 -4.844 1 98.38 159 PHE B O 1
ATOM 3513 N N . ASP B 1 160 ? 11.32 -10.062 -2.652 1 96.5 160 ASP B N 1
ATOM 3514 C CA . ASP B 1 160 ? 12.289 -8.992 -2.436 1 96.5 160 ASP B CA 1
ATOM 3515 C C . ASP B 1 160 ? 12.156 -7.91 -3.508 1 96.5 160 ASP B C 1
ATOM 3517 O O . ASP B 1 160 ? 13.133 -7.582 -4.188 1 96.5 160 ASP B O 1
ATOM 3521 N N . SER B 1 161 ? 11.031 -7.41 -3.715 1 95.94 161 SER B N 1
ATOM 3522 C CA . SER B 1 161 ? 10.703 -6.266 -4.559 1 95.94 161 SER B CA 1
ATOM 3523 C C . SER B 1 161 ? 10.734 -6.641 -6.035 1 95.94 161 SER B C 1
ATOM 3525 O O . SER B 1 161 ? 10.977 -5.789 -6.895 1 95.94 161 SER B O 1
ATOM 3527 N N . SER B 1 162 ? 10.578 -7.93 -6.344 1 98.31 162 SER B N 1
ATOM 3528 C CA . SER B 1 162 ? 10.484 -8.391 -7.727 1 98.31 162 SER B CA 1
ATOM 3529 C C . SER B 1 162 ? 9.383 -9.438 -7.887 1 98.31 162 SER B C 1
ATOM 3531 O O . SER B 1 162 ? 9 -10.094 -6.918 1 98.31 162 SER B O 1
ATOM 3533 N N . LEU B 1 163 ? 8.852 -9.469 -9.047 1 98.69 163 LEU B N 1
ATOM 3534 C CA . LEU B 1 163 ? 7.863 -10.469 -9.445 1 98.69 163 LEU B CA 1
ATOM 3535 C C . LEU B 1 163 ? 8.453 -11.445 -10.453 1 98.69 163 LEU B C 1
ATOM 3537 O O . LEU B 1 163 ? 9.203 -11.047 -11.344 1 98.69 163 LEU B O 1
ATOM 3541 N N . TYR B 1 164 ? 8.117 -12.695 -10.258 1 98.81 164 TYR B N 1
ATOM 3542 C CA . TYR B 1 164 ? 8.688 -13.758 -11.078 1 98.81 164 TYR B CA 1
ATOM 3543 C C . TYR B 1 164 ? 7.598 -14.547 -11.789 1 98.81 164 TYR B C 1
ATOM 3545 O O . TYR B 1 164 ? 6.66 -15.039 -11.156 1 98.81 164 TYR B O 1
ATOM 3553 N N . PHE B 1 165 ? 7.723 -14.602 -13.102 1 98.62 165 PHE B N 1
ATOM 3554 C CA . PHE B 1 165 ? 6.859 -15.469 -13.898 1 98.62 165 PHE B CA 1
ATOM 3555 C C . PHE B 1 165 ? 7.5 -16.828 -14.102 1 98.62 165 PHE B C 1
ATOM 3557 O O . PHE B 1 165 ? 8.672 -16.922 -14.469 1 98.62 165 PHE B O 1
ATOM 3564 N N . LEU B 1 166 ? 6.801 -17.891 -13.781 1 97.94 166 LEU B N 1
ATOM 3565 C CA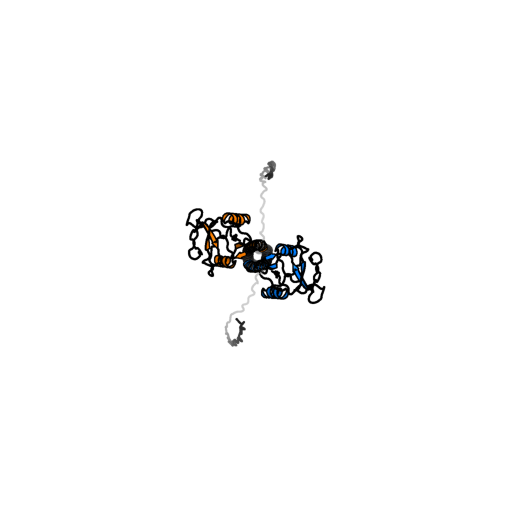 . LEU B 1 166 ? 7.242 -19.266 -14 1 97.94 166 LEU B CA 1
ATOM 3566 C C . LEU B 1 166 ? 6.527 -19.875 -15.203 1 97.94 166 LEU B C 1
ATOM 3568 O O . LEU B 1 166 ? 5.297 -19.953 -15.219 1 97.94 166 LEU B O 1
ATOM 3572 N N . SER B 1 167 ? 7.312 -20.312 -16.156 1 97.5 167 SER B N 1
ATOM 3573 C CA . SER B 1 167 ? 6.707 -20.828 -17.375 1 97.5 167 SER B CA 1
ATOM 3574 C C . SER B 1 167 ? 6.051 -22.188 -17.125 1 97.5 167 SER B C 1
ATOM 3576 O O . SER B 1 167 ? 6.434 -22.906 -16.203 1 97.5 167 SER B O 1
ATOM 3578 N N . THR B 1 168 ? 4.965 -22.469 -17.922 1 93.19 168 THR B N 1
ATOM 3579 C CA . THR B 1 168 ? 4.309 -23.781 -17.891 1 93.19 168 THR B CA 1
ATOM 3580 C C . THR B 1 168 ? 4.629 -24.578 -19.156 1 93.19 168 THR B C 1
ATOM 3582 O O . THR B 1 168 ? 4.152 -25.703 -19.328 1 93.19 168 THR B O 1
ATOM 3585 N N . GLU B 1 169 ? 5.375 -23.984 -19.984 1 96.56 169 GLU B N 1
ATOM 3586 C CA . GLU B 1 169 ? 5.859 -24.609 -21.203 1 96.56 169 GLU B CA 1
ATOM 3587 C C . GLU B 1 169 ? 7.383 -24.562 -21.297 1 96.56 169 GLU B C 1
ATOM 3589 O O . GLU B 1 169 ? 8.031 -23.922 -20.469 1 96.56 169 GLU B O 1
ATOM 3594 N N . MET B 1 170 ? 7.883 -25.312 -22.219 1 98.44 170 MET B N 1
ATOM 3595 C CA . MET B 1 170 ? 9.328 -25.297 -22.438 1 98.44 170 MET B CA 1
ATOM 3596 C C . MET B 1 170 ? 9.672 -24.609 -23.75 1 98.44 170 MET B C 1
ATOM 3598 O O . MET B 1 170 ? 8.977 -24.781 -24.75 1 98.44 170 MET B O 1
ATOM 3602 N N . LYS B 1 171 ? 10.695 -23.797 -23.688 1 98.69 171 LYS B N 1
ATOM 3603 C CA . LYS B 1 171 ? 11.188 -23.094 -24.859 1 98.69 171 LYS B CA 1
ATOM 3604 C C . LYS B 1 171 ? 12.711 -23.016 -24.859 1 98.69 171 LYS B C 1
ATOM 3606 O O . LYS B 1 171 ? 13.352 -23.375 -23.875 1 98.69 171 LYS B O 1
ATOM 3611 N N . THR B 1 172 ? 13.25 -22.594 -26.031 1 98.75 172 THR B N 1
ATOM 3612 C CA . THR B 1 172 ? 14.68 -22.297 -26.094 1 98.75 172 THR B CA 1
ATOM 3613 C C . THR B 1 172 ? 15.016 -21.047 -25.266 1 98.75 172 THR B C 1
ATOM 3615 O O . THR B 1 172 ? 14.117 -20.312 -24.859 1 98.75 172 THR B O 1
ATOM 3618 N N . TRP B 1 173 ? 16.281 -20.859 -25.062 1 98.69 173 TRP B N 1
ATOM 3619 C CA . TRP B 1 173 ? 16.703 -19.703 -24.266 1 98.69 173 TRP B CA 1
ATOM 3620 C C . TRP B 1 173 ? 16.25 -18.406 -24.922 1 98.69 173 TRP B C 1
ATOM 3622 O O . TRP B 1 173 ? 15.695 -17.531 -24.25 1 98.69 173 TRP B O 1
ATOM 3632 N N . GLU B 1 174 ? 16.469 -18.297 -26.234 1 98.62 174 GLU B N 1
ATOM 3633 C CA . GLU B 1 174 ? 16.109 -17.078 -26.969 1 98.62 174 GLU B CA 1
ATOM 3634 C C . GLU B 1 174 ? 14.594 -16.875 -26.953 1 98.62 174 GLU B C 1
ATOM 3636 O O . GLU B 1 174 ? 14.117 -15.75 -26.734 1 98.62 174 GLU B O 1
ATOM 3641 N N . GLU B 1 175 ? 13.844 -17.875 -27.188 1 98.81 175 GLU B N 1
ATOM 3642 C CA . GLU B 1 175 ? 12.391 -17.797 -27.141 1 98.81 175 GLU B CA 1
ATOM 3643 C C . GLU B 1 175 ? 11.891 -17.438 -25.75 1 98.81 175 GLU B C 1
ATOM 3645 O O . GLU B 1 175 ? 10.891 -16.719 -25.609 1 98.81 175 GLU B O 1
ATOM 3650 N N . SER B 1 176 ? 12.531 -18.016 -24.781 1 98.88 176 SER B N 1
ATOM 3651 C CA . SER B 1 176 ? 12.188 -17.734 -23.391 1 98.88 176 SER B CA 1
ATOM 3652 C C . SER B 1 176 ? 12.367 -16.25 -23.078 1 98.88 176 SER B C 1
ATOM 3654 O O . SER B 1 176 ? 11.484 -15.625 -22.469 1 98.88 176 SER B O 1
ATOM 3656 N N . ARG B 1 177 ? 13.461 -15.711 -23.5 1 98.75 177 ARG B N 1
ATOM 3657 C CA . ARG B 1 177 ? 13.703 -14.297 -23.25 1 98.75 177 ARG B CA 1
ATOM 3658 C C . ARG B 1 177 ? 12.672 -13.43 -23.969 1 98.75 177 ARG B C 1
ATOM 3660 O O . ARG B 1 177 ? 12.18 -12.453 -23.406 1 98.75 177 ARG B O 1
ATOM 3667 N N . GLN B 1 178 ? 12.391 -13.766 -25.203 1 98.81 178 GLN B N 1
ATOM 3668 C CA . GLN B 1 178 ? 11.391 -13.016 -25.953 1 98.81 178 GLN B CA 1
ATOM 3669 C C . GLN B 1 178 ? 10.039 -13.023 -25.25 1 98.81 178 GLN B C 1
ATOM 3671 O O . GLN B 1 178 ? 9.344 -12.008 -25.219 1 98.81 178 GLN B O 1
ATOM 3676 N N . ASP B 1 179 ? 9.68 -14.133 -24.719 1 98.81 179 ASP B N 1
ATOM 3677 C CA . ASP B 1 179 ? 8.43 -14.234 -23.984 1 98.81 179 ASP B CA 1
ATOM 3678 C C . ASP B 1 179 ? 8.438 -13.297 -22.766 1 98.81 179 ASP B C 1
ATOM 3680 O O . ASP B 1 179 ? 7.457 -12.594 -22.516 1 98.81 179 ASP B O 1
ATOM 3684 N N . CYS B 1 180 ? 9.539 -13.352 -22.047 1 98.88 180 CYS B N 1
ATOM 3685 C CA . CYS B 1 180 ? 9.656 -12.469 -20.891 1 98.88 180 CYS B CA 1
ATOM 3686 C C . CYS B 1 180 ? 9.531 -11.008 -21.312 1 98.88 180 CYS B C 1
ATOM 3688 O O . CYS B 1 180 ? 8.836 -10.234 -20.656 1 98.88 180 CYS B O 1
ATOM 3690 N N . LEU B 1 181 ? 10.164 -10.648 -22.344 1 98.75 181 LEU B N 1
ATOM 3691 C CA . LEU B 1 181 ? 10.117 -9.273 -22.828 1 98.75 181 LEU B CA 1
ATOM 3692 C C . LEU B 1 181 ? 8.695 -8.883 -23.219 1 98.75 181 LEU B C 1
ATOM 3694 O O . LEU B 1 181 ? 8.258 -7.762 -22.938 1 98.75 181 LEU B O 1
ATOM 3698 N N . GLU B 1 182 ? 7.957 -9.781 -23.797 1 98.5 182 GLU B N 1
ATOM 3699 C CA . GLU B 1 182 ? 6.57 -9.531 -24.188 1 98.5 182 GLU B CA 1
ATOM 3700 C C . GLU B 1 182 ? 5.684 -9.312 -22.969 1 98.5 182 GLU B C 1
ATOM 3702 O O . GLU B 1 182 ? 4.641 -8.656 -23.062 1 98.5 182 GLU B O 1
ATOM 3707 N N . ARG B 1 183 ? 6.125 -9.82 -21.828 1 97.88 183 ARG B N 1
ATOM 3708 C CA . ARG B 1 183 ? 5.371 -9.68 -20.594 1 97.88 183 ARG B CA 1
ATOM 3709 C C . ARG B 1 183 ? 5.836 -8.453 -19.812 1 97.88 183 ARG B C 1
ATOM 3711 O O . ARG B 1 183 ? 5.387 -8.227 -18.688 1 97.88 183 ARG B O 1
ATOM 3718 N N . GLY B 1 184 ? 6.684 -7.598 -20.469 1 97.75 184 GLY B N 1
ATOM 3719 C CA . GLY B 1 184 ? 7.227 -6.43 -19.781 1 97.75 184 GLY B CA 1
ATOM 3720 C C . GLY B 1 184 ? 8.266 -6.777 -18.734 1 97.75 184 GLY B C 1
ATOM 3721 O O . GLY B 1 184 ? 8.453 -6.039 -17.766 1 97.75 184 GLY B O 1
ATOM 3722 N N . ALA B 1 185 ? 8.859 -7.941 -18.812 1 98.62 185 ALA B N 1
ATOM 3723 C CA . ALA B 1 185 ? 9.891 -8.453 -17.922 1 98.62 185 ALA B CA 1
ATOM 3724 C C . ALA B 1 185 ? 11.117 -8.922 -18.719 1 98.62 185 ALA B C 1
ATOM 3726 O O . ALA B 1 185 ? 11.312 -8.508 -19.859 1 98.62 185 ALA B O 1
ATOM 3727 N N . ASP B 1 186 ? 12.07 -9.641 -18.094 1 98.88 186 ASP B N 1
ATOM 3728 C CA . ASP B 1 186 ? 13.211 -10.297 -18.719 1 98.88 186 ASP B CA 1
ATOM 3729 C C . ASP B 1 186 ? 13.586 -11.578 -17.969 1 98.88 186 ASP B C 1
ATOM 3731 O O . ASP B 1 186 ? 13.031 -11.875 -16.906 1 98.88 186 ASP B O 1
ATOM 3735 N N . LEU B 1 187 ? 14.406 -12.359 -18.594 1 98.88 187 LEU B N 1
ATOM 3736 C CA . LEU B 1 187 ? 14.906 -13.508 -17.844 1 98.88 187 LEU B CA 1
ATOM 3737 C C . LEU B 1 187 ? 15.555 -13.07 -16.531 1 98.88 187 LEU B C 1
ATOM 3739 O O . LEU B 1 187 ? 16.219 -12.039 -16.484 1 98.88 187 LEU B O 1
ATOM 3743 N N . VAL B 1 188 ? 15.43 -13.852 -15.531 1 98.62 188 VAL B N 1
ATOM 3744 C CA . VAL B 1 188 ? 15.773 -13.461 -14.172 1 98.62 188 VAL B CA 1
ATOM 3745 C C . VAL B 1 188 ? 17.281 -13.25 -14.055 1 98.62 188 VAL B C 1
ATOM 3747 O O . VAL B 1 188 ? 18.078 -14.016 -14.617 1 98.62 188 VAL B O 1
ATOM 3750 N N . ILE B 1 189 ? 17.625 -12.18 -13.414 1 98.19 189 ILE B N 1
ATOM 3751 C CA . ILE B 1 189 ? 19 -11.867 -13 1 98.19 189 ILE B CA 1
ATOM 3752 C C . ILE B 1 189 ? 19.156 -12.141 -11.508 1 98.19 189 ILE B C 1
ATOM 3754 O O . ILE B 1 189 ? 18.453 -11.562 -10.68 1 98.19 189 ILE B O 1
ATOM 3758 N N . ILE B 1 190 ? 20.047 -13.008 -11.156 1 97.25 190 ILE B N 1
ATOM 3759 C CA . ILE B 1 190 ? 20.219 -13.414 -9.758 1 97.25 190 ILE B CA 1
ATOM 3760 C C . ILE B 1 190 ? 21.312 -12.578 -9.109 1 97.25 190 ILE B C 1
ATOM 3762 O O . ILE B 1 190 ? 22.5 -12.734 -9.445 1 97.25 190 ILE B O 1
ATOM 3766 N N . ASN B 1 191 ? 20.875 -11.781 -8.102 1 92.38 191 ASN B N 1
ATOM 3767 C CA . ASN B 1 191 ? 21.797 -10.797 -7.555 1 92.38 191 ASN B CA 1
ATOM 3768 C C . ASN B 1 191 ? 22.172 -11.117 -6.109 1 92.38 191 ASN B C 1
ATOM 3770 O O . ASN B 1 191 ? 23 -10.43 -5.512 1 92.38 191 ASN B O 1
ATOM 3774 N N . SER B 1 192 ? 21.531 -12.125 -5.566 1 95.25 192 SER B N 1
ATOM 3775 C CA . SER B 1 192 ? 21.797 -12.438 -4.168 1 95.25 192 SER B CA 1
ATOM 3776 C C . SER B 1 192 ? 21.609 -13.922 -3.879 1 95.25 192 SER B C 1
ATOM 3778 O O . SER B 1 192 ? 20.969 -14.633 -4.648 1 95.25 192 SER B O 1
ATOM 3780 N N . ARG B 1 193 ? 22.234 -14.312 -2.768 1 95.69 193 ARG B N 1
ATOM 3781 C CA . ARG B 1 193 ? 22.094 -15.695 -2.324 1 95.69 193 ARG B CA 1
ATOM 3782 C C . ARG B 1 193 ? 20.641 -16 -1.942 1 95.69 193 ARG B C 1
ATOM 3784 O O . ARG B 1 193 ? 20.156 -17.109 -2.172 1 95.69 193 ARG B O 1
ATOM 3791 N N . GLU B 1 194 ? 20 -15 -1.34 1 96.88 194 GLU B N 1
ATOM 3792 C CA . GLU B 1 194 ? 18.609 -15.164 -0.957 1 96.88 194 GLU B CA 1
ATOM 3793 C C . GLU B 1 194 ? 17.719 -15.383 -2.18 1 96.88 194 GLU B C 1
ATOM 3795 O O . GLU B 1 194 ? 16.844 -16.25 -2.166 1 96.88 194 GLU B O 1
ATOM 3800 N N . GLU B 1 195 ? 17.984 -14.648 -3.197 1 96.81 195 GLU B N 1
ATOM 3801 C CA . GLU B 1 195 ? 17.234 -14.805 -4.438 1 96.81 195 GLU B CA 1
ATOM 3802 C C . GLU B 1 195 ? 17.484 -16.172 -5.07 1 96.81 195 GLU B C 1
ATOM 3804 O O . GLU B 1 195 ? 16.547 -16.828 -5.535 1 96.81 195 GLU B O 1
ATOM 3809 N N . GLN B 1 196 ? 18.75 -16.641 -5.047 1 96.06 196 GLN B N 1
ATOM 3810 C CA . GLN B 1 196 ? 19.094 -17.969 -5.551 1 96.06 196 GLN B CA 1
ATOM 3811 C C . GLN B 1 196 ? 18.344 -19.062 -4.797 1 96.06 196 GLN B C 1
ATOM 3813 O O . GLN B 1 196 ? 17.812 -19.984 -5.406 1 96.06 196 GLN B O 1
ATOM 3818 N N . THR B 1 197 ? 18.344 -18.906 -3.518 1 95.75 197 THR B N 1
ATOM 3819 C CA . THR B 1 197 ? 17.656 -19.891 -2.684 1 95.75 197 THR B CA 1
ATOM 3820 C C . THR B 1 197 ? 16.156 -19.875 -2.957 1 95.75 197 THR B C 1
ATOM 3822 O O . THR B 1 197 ? 15.523 -20.938 -3.018 1 95.75 197 THR B O 1
ATOM 3825 N N . PHE B 1 198 ? 15.641 -18.703 -3.158 1 96.69 198 PHE B N 1
ATOM 3826 C CA . PHE B 1 198 ? 14.227 -18.562 -3.492 1 96.69 198 PHE B CA 1
ATOM 3827 C C . PHE B 1 198 ? 13.898 -19.297 -4.785 1 96.69 198 PHE B C 1
ATOM 3829 O O . PHE B 1 198 ? 12.945 -20.078 -4.84 1 96.69 198 PHE B O 1
ATOM 3836 N N . LEU B 1 199 ? 14.703 -19.109 -5.797 1 96.25 199 LEU B N 1
ATOM 3837 C CA . LEU B 1 199 ? 14.469 -19.719 -7.102 1 96.25 199 LEU B CA 1
ATOM 3838 C C . LEU B 1 199 ? 14.641 -21.234 -7.031 1 96.25 199 LEU B C 1
ATOM 3840 O O . LEU B 1 199 ? 13.891 -21.984 -7.672 1 96.25 199 LEU B O 1
ATOM 3844 N N . PHE B 1 200 ? 15.609 -21.641 -6.262 1 94.56 200 PHE B N 1
ATOM 3845 C CA . PHE B 1 200 ? 15.836 -23.062 -6.055 1 94.56 200 PHE B CA 1
ATOM 3846 C C . PHE B 1 200 ? 14.602 -23.734 -5.469 1 94.56 200 PHE B C 1
ATOM 3848 O O . PHE B 1 200 ? 14.234 -24.828 -5.871 1 94.56 200 PHE B O 1
ATOM 3855 N N . ASN B 1 201 ? 13.953 -23.047 -4.578 1 93.5 201 ASN B N 1
ATOM 3856 C CA . ASN B 1 201 ? 12.828 -23.594 -3.84 1 93.5 201 ASN B CA 1
ATOM 3857 C C . ASN B 1 201 ? 11.57 -23.672 -4.703 1 93.5 201 ASN B C 1
ATOM 3859 O O . ASN B 1 201 ? 10.57 -24.25 -4.301 1 93.5 201 ASN B O 1
ATOM 3863 N N . LEU B 1 202 ? 11.672 -23.109 -5.91 1 92.88 202 LEU B N 1
ATOM 3864 C CA . LEU B 1 202 ? 10.547 -23.219 -6.836 1 92.88 202 LEU B CA 1
ATOM 3865 C C . LEU B 1 202 ? 10.555 -24.578 -7.535 1 92.88 202 LEU B C 1
ATOM 3867 O O . LEU B 1 202 ? 9.586 -24.938 -8.211 1 92.88 202 LEU B O 1
ATOM 3871 N N . HIS B 1 203 ? 11.664 -25.328 -7.438 1 90.75 203 HIS B N 1
ATOM 3872 C CA . HIS B 1 203 ? 11.812 -26.688 -7.949 1 90.75 203 HIS B CA 1
ATOM 3873 C C . HIS B 1 203 ? 11.5 -26.75 -9.438 1 90.75 203 HIS B C 1
ATOM 3875 O O . HIS B 1 203 ? 10.758 -27.625 -9.883 1 90.75 203 HIS B O 1
ATOM 3881 N N . LEU B 1 204 ? 12.078 -25.812 -10.164 1 92.06 204 LEU B N 1
ATOM 3882 C CA . LEU B 1 204 ? 11.914 -25.734 -11.609 1 92.06 204 LEU B CA 1
ATOM 3883 C C . LEU B 1 204 ? 13.266 -25.828 -12.312 1 92.06 204 LEU B C 1
ATOM 3885 O O . LEU B 1 204 ? 14.242 -25.203 -11.875 1 92.06 204 LEU B O 1
ATOM 3889 N N . ARG B 1 205 ? 13.367 -26.688 -13.281 1 95.38 205 ARG B N 1
ATOM 3890 C CA . ARG B 1 205 ? 14.484 -26.594 -14.211 1 95.38 205 ARG B CA 1
ATOM 3891 C C . ARG B 1 205 ? 14.234 -25.516 -15.266 1 95.38 205 ARG B C 1
ATOM 3893 O O . ARG B 1 205 ? 13.391 -25.703 -16.141 1 95.38 205 ARG B O 1
ATOM 3900 N N . ALA B 1 206 ? 15.016 -24.391 -15.109 1 97.31 206 ALA B N 1
ATOM 3901 C CA . ALA B 1 206 ? 14.578 -23.25 -15.898 1 97.31 206 ALA B CA 1
ATOM 3902 C C . ALA B 1 206 ? 15.766 -22.422 -16.375 1 97.31 206 ALA B C 1
ATOM 3904 O O . ALA B 1 206 ? 16.781 -22.312 -15.68 1 97.31 206 ALA B O 1
ATOM 3905 N N . TRP B 1 207 ? 15.523 -21.875 -17.578 1 98.56 207 TRP B N 1
ATOM 3906 C CA . TRP B 1 207 ? 16.469 -20.891 -18.094 1 98.56 207 TRP B CA 1
ATOM 3907 C C . TRP B 1 207 ? 16.5 -19.656 -17.219 1 98.56 207 TRP B C 1
ATOM 3909 O O . TRP B 1 207 ? 15.461 -19.188 -16.75 1 98.56 207 TRP B O 1
ATOM 3919 N N . ILE B 1 208 ? 17.703 -19.062 -17 1 98.62 208 ILE B N 1
ATOM 3920 C CA . ILE B 1 208 ? 17.875 -17.766 -16.375 1 98.62 208 ILE B CA 1
ATOM 3921 C C . ILE B 1 208 ? 18.609 -16.812 -17.312 1 98.62 208 ILE B C 1
ATOM 3923 O O . ILE B 1 208 ? 19.016 -17.203 -18.422 1 98.62 208 ILE B O 1
ATOM 3927 N N . GLY B 1 209 ? 18.766 -15.562 -16.953 1 98.75 209 GLY B N 1
ATOM 3928 C CA . GLY B 1 209 ? 19.219 -14.531 -17.875 1 98.75 209 GLY B CA 1
ATOM 3929 C C . GLY B 1 209 ? 20.734 -14.422 -17.953 1 98.75 209 GLY B C 1
ATOM 3930 O O . GLY B 1 209 ? 21.281 -13.312 -17.922 1 98.75 209 GLY B O 1
ATOM 3931 N N . LEU B 1 210 ? 21.375 -15.508 -18.062 1 98.44 210 LEU B N 1
ATOM 3932 C CA . LEU B 1 210 ? 22.828 -15.523 -18.125 1 98.44 210 LEU B CA 1
ATOM 3933 C C . LEU B 1 210 ? 23.328 -16.281 -19.359 1 98.44 210 LEU B C 1
ATOM 3935 O O . LEU B 1 210 ? 22.828 -17.375 -19.656 1 98.44 210 LEU B O 1
ATOM 3939 N N . THR B 1 211 ? 24.312 -15.641 -20.078 1 98.31 211 THR B N 1
ATOM 3940 C CA . THR B 1 211 ? 24.828 -16.266 -21.297 1 98.31 211 THR B CA 1
ATOM 3941 C C . THR B 1 211 ? 26.25 -15.797 -21.578 1 98.31 211 THR B C 1
ATOM 3943 O O . THR B 1 211 ? 26.641 -14.711 -21.156 1 98.31 211 THR B O 1
ATOM 3946 N N . ASP B 1 212 ? 27.016 -16.609 -22.188 1 97.38 212 ASP B N 1
ATOM 3947 C CA . ASP B 1 212 ? 28.312 -16.203 -22.719 1 97.38 212 ASP B CA 1
ATOM 3948 C C . ASP B 1 212 ? 28.391 -16.375 -24.219 1 97.38 212 ASP B C 1
ATOM 3950 O O . ASP B 1 212 ? 29.453 -16.641 -24.781 1 97.38 212 ASP B O 1
ATOM 3954 N N . SER B 1 213 ? 27.25 -16.281 -24.828 1 95.19 213 SER B N 1
ATOM 3955 C CA . SER B 1 213 ? 27.141 -16.516 -26.266 1 95.19 213 SER B CA 1
ATOM 3956 C C . SER B 1 213 ? 27.906 -15.453 -27.062 1 95.19 213 SER B C 1
ATOM 3958 O O . SER B 1 213 ? 28.391 -15.727 -28.156 1 95.19 213 SER B O 1
ATOM 3960 N N . ALA B 1 214 ? 27.953 -14.227 -26.609 1 93.75 214 ALA B N 1
ATOM 3961 C CA . ALA B 1 214 ? 28.656 -13.156 -27.312 1 93.75 214 ALA B CA 1
ATOM 3962 C C . ALA B 1 214 ? 30.172 -13.398 -27.312 1 93.75 214 ALA B C 1
ATOM 3964 O O . ALA B 1 214 ? 30.812 -13.281 -28.359 1 93.75 214 ALA B O 1
ATOM 3965 N N . THR B 1 215 ? 30.703 -13.664 -26.141 1 94 215 THR B N 1
ATOM 3966 C CA . THR B 1 215 ? 32.094 -14.008 -25.969 1 94 215 THR B CA 1
ATOM 3967 C C . THR B 1 215 ? 32.25 -15.203 -25.031 1 94 215 THR B C 1
ATOM 3969 O O . THR B 1 215 ? 31.969 -15.102 -23.828 1 94 215 THR B O 1
ATOM 3972 N N . GLU B 1 216 ? 32.781 -16.297 -25.594 1 93.75 216 GLU B N 1
ATOM 3973 C CA . GLU B 1 216 ? 32.938 -17.531 -24.812 1 93.75 216 GLU B CA 1
ATOM 3974 C C . GLU B 1 216 ? 33.688 -17.266 -23.516 1 93.75 216 GLU B C 1
ATOM 3976 O O . GLU B 1 216 ? 34.719 -16.578 -23.516 1 93.75 216 GLU B O 1
ATOM 3981 N N . ARG B 1 217 ? 33.156 -17.75 -22.406 1 92.12 217 ARG B N 1
ATOM 3982 C CA . ARG B 1 217 ? 33.75 -17.719 -21.062 1 92.12 217 ARG B CA 1
ATOM 3983 C C . ARG B 1 217 ? 33.531 -16.344 -20.422 1 92.12 217 ARG B C 1
ATOM 3985 O O . ARG B 1 217 ? 33.906 -16.141 -19.266 1 92.12 217 ARG B O 1
ATOM 3992 N N . THR B 1 218 ? 32.969 -15.438 -21.141 1 95.94 218 THR B N 1
ATOM 3993 C CA . THR B 1 218 ? 32.562 -14.156 -20.578 1 95.94 218 THR B CA 1
ATOM 3994 C C . THR B 1 218 ? 31.062 -14.117 -20.344 1 95.94 218 THR B C 1
ATOM 3996 O O . THR B 1 218 ? 30.297 -13.844 -21.266 1 95.94 218 THR B O 1
ATOM 3999 N N . TRP B 1 219 ? 30.734 -14.344 -19.125 1 97.62 219 TRP B N 1
ATOM 4000 C CA . TRP B 1 219 ? 29.328 -14.469 -18.781 1 97.62 219 TRP B CA 1
ATOM 4001 C C . TRP B 1 219 ? 28.703 -13.094 -18.531 1 97.62 219 TRP B C 1
ATOM 4003 O O . TRP B 1 219 ? 29.25 -12.289 -17.781 1 97.62 219 TRP B O 1
ATOM 4013 N N . LYS B 1 220 ? 27.562 -12.883 -19.156 1 97.94 220 LYS B N 1
ATOM 4014 C CA . LYS B 1 220 ? 26.828 -11.633 -19 1 97.94 220 LYS B CA 1
ATOM 4015 C C . LYS B 1 220 ? 25.359 -11.891 -18.719 1 97.94 220 LYS B C 1
ATOM 4017 O O . LYS B 1 220 ? 24.75 -12.789 -19.328 1 97.94 220 LYS B O 1
ATOM 4022 N N . TRP B 1 221 ? 24.844 -11.039 -17.875 1 98.38 221 TRP B N 1
ATOM 4023 C CA . TRP B 1 221 ? 23.406 -11.055 -17.672 1 98.38 221 TRP B CA 1
ATOM 4024 C C . TRP B 1 221 ? 22.672 -10.352 -18.828 1 98.38 221 TRP B C 1
ATOM 4026 O O . TRP B 1 221 ? 23.297 -9.633 -19.609 1 98.38 221 TRP B O 1
ATOM 4036 N N . VAL B 1 222 ? 21.375 -10.539 -18.859 1 98.31 222 VAL B N 1
ATOM 4037 C CA . VAL B 1 222 ? 20.578 -10.016 -19.969 1 98.31 222 VAL B CA 1
ATOM 4038 C C . VAL B 1 222 ? 20.562 -8.492 -19.922 1 98.31 222 VAL B C 1
ATOM 4040 O O . VAL B 1 222 ? 20.266 -7.832 -20.922 1 98.31 222 VAL B O 1
ATOM 4043 N N . ASP B 1 223 ? 20.844 -7.926 -18.812 1 97.06 223 ASP B N 1
ATOM 4044 C CA . ASP B 1 223 ? 20.875 -6.465 -18.75 1 97.06 223 ASP B CA 1
ATOM 4045 C C . ASP B 1 223 ? 22.234 -5.922 -19.141 1 97.06 223 ASP B C 1
ATOM 4047 O O . ASP B 1 223 ? 22.469 -4.711 -19.078 1 97.06 223 ASP B O 1
ATOM 4051 N N . GLY B 1 224 ? 23.156 -6.754 -19.375 1 96.75 224 GLY B N 1
ATOM 4052 C CA . GLY B 1 224 ? 24.469 -6.344 -19.844 1 96.75 224 GLY B CA 1
ATOM 4053 C C . GLY B 1 224 ? 25.531 -6.371 -18.766 1 96.75 224 GLY B C 1
ATOM 4054 O O . GLY B 1 224 ? 26.719 -6.262 -19.062 1 96.75 224 GLY B O 1
ATOM 4055 N N . THR B 1 225 ? 25.141 -6.559 -17.547 1 96.94 225 THR B N 1
ATOM 4056 C CA . THR B 1 225 ? 26.125 -6.578 -16.469 1 96.94 225 THR B CA 1
ATOM 4057 C C . THR B 1 225 ? 26.875 -7.91 -16.453 1 96.94 225 THR B C 1
ATOM 4059 O O . THR B 1 225 ? 26.328 -8.938 -16.844 1 96.94 225 THR B O 1
ATOM 4062 N N . SER B 1 226 ? 28.094 -7.879 -15.93 1 96.75 226 SER B N 1
ATOM 4063 C CA . SER B 1 226 ? 28.922 -9.07 -15.875 1 96.75 226 SER B CA 1
ATOM 4064 C C . SER B 1 226 ? 28.625 -9.906 -14.633 1 96.75 226 SER B C 1
ATOM 4066 O O . SER B 1 226 ? 28.25 -9.367 -13.594 1 96.75 226 SER B O 1
ATOM 4068 N N . LEU B 1 227 ? 28.844 -11.164 -14.805 1 96.94 227 LEU B N 1
ATOM 4069 C CA . LEU B 1 227 ? 28.703 -12.062 -13.664 1 96.94 227 LEU B CA 1
ATOM 4070 C C . LEU B 1 227 ? 29.812 -11.844 -12.648 1 96.94 227 LEU B C 1
ATOM 4072 O O . LEU B 1 227 ? 30.984 -11.766 -13.016 1 96.94 227 LEU B O 1
ATOM 4076 N N . THR B 1 228 ? 29.422 -11.68 -11.445 1 93.31 228 THR B N 1
ATOM 4077 C CA . THR B 1 228 ? 30.406 -11.539 -10.383 1 93.31 228 THR B CA 1
ATOM 4078 C C . THR B 1 228 ? 30.5 -12.82 -9.555 1 93.31 228 THR B C 1
ATOM 4080 O O . THR B 1 228 ? 31.594 -13.344 -9.336 1 93.31 228 THR B O 1
ATOM 4083 N N . THR B 1 229 ? 29.312 -13.289 -9.109 1 91.94 229 THR B N 1
ATOM 4084 C CA . THR B 1 229 ? 29.234 -14.516 -8.336 1 91.94 229 THR B CA 1
ATOM 4085 C C . THR B 1 229 ? 28.281 -15.516 -8.992 1 91.94 229 THR B C 1
ATOM 4087 O O . THR B 1 229 ? 27.141 -15.18 -9.297 1 91.94 229 THR B O 1
ATOM 4090 N N . GLY B 1 230 ? 28.875 -16.766 -9.227 1 94.75 230 GLY B N 1
ATOM 4091 C CA . GLY B 1 230 ? 28.047 -17.781 -9.836 1 94.75 230 GLY B CA 1
ATOM 4092 C C . GLY B 1 230 ? 27.719 -18.938 -8.891 1 94.75 230 GLY B C 1
ATOM 4093 O O . GLY B 1 230 ? 28.516 -19.25 -8.008 1 94.75 230 GLY B O 1
ATOM 4094 N N . TYR B 1 231 ? 26.562 -19.516 -9.055 1 95.5 231 TYR B N 1
ATOM 4095 C CA . TYR B 1 231 ? 26.125 -20.656 -8.25 1 95.5 231 TYR B CA 1
ATOM 4096 C C . TYR B 1 231 ? 26.141 -21.938 -9.07 1 95.5 231 TYR B C 1
ATOM 4098 O O . TYR B 1 231 ? 25.141 -22.656 -9.133 1 95.5 231 TYR B O 1
ATOM 4106 N N . TRP B 1 232 ? 27.391 -22.234 -9.531 1 95.31 232 TRP B N 1
ATOM 4107 C CA . TRP B 1 232 ? 27.594 -23.328 -10.492 1 95.31 232 TRP B CA 1
ATOM 4108 C C . TRP B 1 232 ? 27.547 -24.688 -9.797 1 95.31 232 TRP B C 1
ATOM 4110 O O . TRP B 1 232 ? 28.094 -24.844 -8.703 1 95.31 232 TRP B O 1
ATOM 4120 N N . GLY B 1 233 ? 26.891 -25.594 -10.469 1 93.25 233 GLY B N 1
ATOM 4121 C CA . GLY B 1 233 ? 26.984 -26.969 -10.008 1 93.25 233 GLY B CA 1
ATOM 4122 C C . GLY B 1 233 ? 28.375 -27.562 -10.148 1 93.25 233 GLY B C 1
ATOM 4123 O O . GLY B 1 233 ? 29.234 -26.984 -10.812 1 93.25 233 GLY B O 1
ATOM 4124 N N . LYS B 1 234 ? 28.453 -28.703 -9.516 1 90.19 234 LYS B N 1
ATOM 4125 C CA . LYS B 1 234 ? 29.734 -29.391 -9.586 1 90.19 234 LYS B CA 1
ATOM 4126 C C . LYS B 1 234 ? 30.141 -29.656 -11.031 1 90.19 234 LYS B C 1
ATOM 4128 O O . LYS B 1 234 ? 29.359 -30.234 -11.797 1 90.19 234 LYS B O 1
ATOM 4133 N N . GLY B 1 235 ? 31.359 -29.156 -11.414 1 91.88 235 GLY B N 1
ATOM 4134 C CA . GLY B 1 235 ? 31.891 -29.406 -12.742 1 91.88 235 GLY B CA 1
ATOM 4135 C C . GLY B 1 235 ? 31.344 -28.453 -13.789 1 91.88 235 GLY B C 1
ATOM 4136 O O . GLY B 1 235 ? 31.641 -28.594 -14.977 1 91.88 235 GLY B O 1
ATOM 4137 N N . GLN B 1 236 ? 30.547 -27.516 -13.328 1 93.12 236 GLN B N 1
ATOM 4138 C CA . GLN B 1 236 ? 29.938 -26.578 -14.266 1 93.12 236 GLN B CA 1
ATOM 4139 C C . GLN B 1 236 ? 30.547 -25.188 -14.109 1 93.12 236 GLN B C 1
ATOM 4141 O O . GLN B 1 236 ? 31.078 -24.844 -13.047 1 93.12 236 GLN B O 1
ATOM 4146 N N . PRO B 1 237 ? 30.453 -24.328 -15.07 1 94.56 237 PRO B N 1
ATOM 4147 C CA . PRO B 1 237 ? 30.031 -24.625 -16.438 1 94.56 237 PRO B CA 1
ATOM 4148 C C . PRO B 1 237 ? 31.062 -25.469 -17.203 1 94.56 237 PRO B C 1
ATOM 4150 O O . PRO B 1 237 ? 32.25 -25.234 -17.094 1 94.56 237 PRO B O 1
ATOM 4153 N N . ASP B 1 238 ? 30.703 -26.453 -18.016 1 93.56 238 ASP B N 1
ATOM 4154 C CA . ASP B 1 238 ? 31.656 -27.359 -18.672 1 93.56 238 ASP B CA 1
ATOM 4155 C C . ASP B 1 238 ? 31.625 -27.188 -20.188 1 93.56 238 ASP B C 1
ATOM 4157 O O . ASP B 1 238 ? 32.438 -27.75 -20.891 1 93.56 238 ASP B O 1
ATOM 4161 N N . ASN B 1 239 ? 30.734 -26.375 -20.688 1 94.19 239 ASN B N 1
ATOM 4162 C CA . ASN B 1 239 ? 30.594 -26.078 -22.109 1 94.19 239 ASN B CA 1
ATOM 4163 C C . ASN B 1 239 ? 30.562 -27.359 -22.938 1 94.19 239 ASN B C 1
ATOM 4165 O O . ASN B 1 239 ? 31.172 -27.438 -24 1 94.19 239 ASN B O 1
ATOM 4169 N N . LYS B 1 240 ? 29.938 -28.328 -22.359 1 90.44 240 LYS B N 1
ATOM 4170 C CA . LYS B 1 240 ? 29.844 -29.594 -23.078 1 90.44 240 LYS B CA 1
ATOM 4171 C C . LYS B 1 240 ? 28.953 -29.453 -24.312 1 90.44 240 LYS B C 1
ATOM 4173 O O . LYS B 1 240 ? 27.734 -29.344 -24.203 1 90.44 240 LYS B O 1
ATOM 4178 N N . GLY B 1 241 ? 29.484 -29.438 -25.531 1 90.06 241 GLY B N 1
ATOM 4179 C CA . GLY B 1 241 ? 28.719 -29.312 -26.766 1 90.06 241 GLY B CA 1
ATOM 4180 C C . GLY B 1 241 ? 28.312 -27.875 -27.062 1 90.06 241 GLY B C 1
ATOM 4181 O O . GLY B 1 241 ? 27.188 -27.625 -27.484 1 90.06 241 GLY B O 1
ATOM 4182 N N . GLN B 1 242 ? 29.188 -26.922 -26.75 1 90.31 242 GLN B N 1
ATOM 4183 C CA . GLN B 1 242 ? 29 -25.5 -27.016 1 90.31 242 GLN B CA 1
ATOM 4184 C C . GLN B 1 242 ? 27.781 -24.953 -26.266 1 90.31 242 GLN B C 1
ATOM 4186 O O . GLN B 1 242 ? 26.875 -24.391 -26.875 1 90.31 242 GLN B O 1
ATOM 4191 N N . GLU B 1 243 ? 27.766 -25.094 -24.938 1 95.62 243 GLU B N 1
ATOM 4192 C CA . GLU B 1 243 ? 26.719 -24.594 -24.062 1 95.62 243 GLU B CA 1
ATOM 4193 C C . GLU B 1 243 ? 26.969 -23.141 -23.656 1 95.62 243 GLU B C 1
ATOM 4195 O O . GLU B 1 243 ? 28.016 -22.828 -23.109 1 95.62 243 GLU B O 1
ATOM 4200 N N . ASP B 1 244 ? 26.031 -22.312 -24 1 97.75 244 ASP B N 1
ATOM 4201 C CA . ASP B 1 244 ? 26.281 -20.906 -23.781 1 97.75 244 ASP B CA 1
ATOM 4202 C C . ASP B 1 244 ? 25.172 -20.266 -22.953 1 97.75 244 ASP B C 1
ATOM 4204 O O . ASP B 1 244 ? 25.188 -19.047 -22.719 1 97.75 244 ASP B O 1
ATOM 4208 N N . CYS B 1 245 ? 24.203 -21.047 -22.594 1 98.5 245 CYS B N 1
ATOM 4209 C CA . CYS B 1 245 ? 23.078 -20.531 -21.844 1 98.5 245 CYS B CA 1
ATOM 4210 C C . CYS B 1 245 ? 22.938 -21.25 -20.5 1 98.5 245 CYS B C 1
ATOM 4212 O O . CYS B 1 245 ? 23.297 -22.422 -20.391 1 98.5 245 CYS B O 1
ATOM 4214 N N . VAL B 1 246 ? 22.438 -20.562 -19.516 1 98 246 VAL B N 1
ATOM 4215 C CA . VAL B 1 246 ? 22.484 -21.109 -18.172 1 98 246 VAL B CA 1
ATOM 4216 C C . VAL B 1 246 ? 21.078 -21.469 -17.703 1 98 246 VAL B C 1
ATOM 4218 O O . VAL B 1 246 ? 20.125 -20.719 -17.922 1 98 246 VAL B O 1
ATOM 4221 N N . GLU B 1 247 ? 20.969 -22.625 -17.078 1 97 247 GLU B N 1
ATOM 4222 C CA . GLU B 1 247 ? 19.75 -23.094 -16.406 1 97 247 GLU B CA 1
ATOM 4223 C C . GLU B 1 247 ? 20 -23.328 -14.93 1 97 247 GLU B C 1
ATOM 4225 O O . GLU B 1 247 ? 21.141 -23.562 -14.508 1 97 247 GLU B O 1
ATOM 4230 N N . ILE B 1 248 ? 18.938 -23.156 -14.164 1 95.06 248 ILE B N 1
ATOM 4231 C CA . ILE B 1 248 ? 18.922 -23.672 -12.797 1 95.06 248 ILE B CA 1
ATOM 4232 C C . ILE B 1 248 ? 18.328 -25.078 -12.773 1 95.06 248 ILE B C 1
ATOM 4234 O O . ILE B 1 248 ? 17.312 -25.344 -13.422 1 95.06 248 ILE B O 1
ATOM 4238 N N . TYR B 1 249 ? 19 -26.047 -12.227 1 85 249 TYR B N 1
ATOM 4239 C CA . TYR B 1 249 ? 18.484 -27.406 -12.164 1 85 249 TYR B CA 1
ATOM 4240 C C . TYR B 1 249 ? 18.516 -27.922 -10.734 1 85 249 TYR B C 1
ATOM 4242 O O . TYR B 1 249 ? 19.5 -27.75 -10.016 1 85 249 TYR B O 1
ATOM 4250 N N . TYR B 1 250 ? 17.25 -28.297 -10.133 1 73.12 250 TYR B N 1
ATOM 4251 C CA . TYR B 1 250 ? 17.078 -28.703 -8.742 1 73.12 250 TYR B CA 1
ATOM 4252 C C . TYR B 1 250 ? 17.547 -30.141 -8.531 1 73.12 250 TYR B C 1
ATOM 4254 O O . TYR B 1 250 ? 17.234 -30.75 -7.512 1 73.12 250 TYR B O 1
ATOM 4262 N N . GLY B 1 251 ? 18.422 -30.734 -9.289 1 64.88 251 GLY B N 1
ATOM 4263 C CA . GLY B 1 251 ? 18.812 -32.125 -9.055 1 64.88 251 GLY B CA 1
ATOM 4264 C C . GLY B 1 251 ? 19.672 -32.281 -7.812 1 64.88 251 GLY B C 1
ATOM 4265 O O . GLY B 1 251 ? 19.859 -33.406 -7.324 1 64.88 251 GLY B O 1
ATOM 4266 N N . GLN B 1 252 ? 20.328 -31.25 -7.379 1 63.72 252 GLN B N 1
ATOM 4267 C CA . GLN B 1 252 ? 21.219 -31.406 -6.238 1 63.72 252 GLN B CA 1
ATOM 4268 C C . GLN B 1 252 ? 20.641 -30.75 -4.988 1 63.72 252 GLN B C 1
ATOM 4270 O O . GLN B 1 252 ? 19.734 -29.938 -5.074 1 63.72 252 GLN B O 1
ATOM 4275 N N . ASP B 1 253 ? 21.016 -31.219 -3.777 1 75.19 253 ASP B N 1
ATOM 4276 C CA . ASP B 1 253 ? 20.484 -30.875 -2.467 1 75.19 253 ASP B CA 1
ATOM 4277 C C . ASP B 1 253 ? 20.984 -29.5 -2.016 1 75.19 253 ASP B C 1
ATOM 4279 O O . ASP B 1 253 ? 20.469 -28.938 -1.052 1 75.19 253 ASP B O 1
ATOM 4283 N N . ASP B 1 254 ? 21.922 -28.859 -2.828 1 88.88 254 ASP B N 1
ATOM 4284 C CA . ASP B 1 254 ? 22.469 -27.594 -2.381 1 88.88 254 ASP B CA 1
ATOM 4285 C C . ASP B 1 254 ? 21.922 -26.438 -3.213 1 88.88 254 ASP B C 1
ATOM 4287 O O . ASP B 1 254 ? 22.203 -26.344 -4.414 1 88.88 254 ASP B O 1
ATOM 4291 N N . PRO B 1 255 ? 21.234 -25.469 -2.58 1 91.94 255 PRO B N 1
ATOM 4292 C CA . PRO B 1 255 ? 20.594 -24.391 -3.307 1 91.94 255 PRO B CA 1
ATOM 4293 C C . PRO B 1 255 ? 21.578 -23.469 -4.012 1 91.94 255 PRO B C 1
ATOM 4295 O O . PRO B 1 255 ? 21.203 -22.734 -4.93 1 91.94 255 PRO B O 1
ATOM 4298 N N . VAL B 1 256 ? 22.844 -23.5 -3.686 1 92.44 256 VAL B N 1
ATOM 4299 C CA . VAL B 1 256 ? 23.797 -22.547 -4.254 1 92.44 256 VAL B CA 1
ATOM 4300 C C . VAL B 1 256 ? 24.75 -23.266 -5.199 1 92.44 256 VAL B C 1
ATOM 4302 O O . VAL B 1 256 ? 25.812 -22.75 -5.531 1 92.44 256 VAL B O 1
ATOM 4305 N N . LYS B 1 257 ? 24.484 -24.406 -5.605 1 92.88 257 LYS B N 1
ATOM 4306 C CA . LYS B 1 257 ? 25.266 -25.172 -6.582 1 92.88 257 LYS B CA 1
ATOM 4307 C C . LYS B 1 257 ? 24.359 -25.812 -7.633 1 92.88 257 LYS B C 1
ATOM 4309 O O . LYS B 1 257 ? 24.391 -27.016 -7.84 1 92.88 257 LYS B O 1
ATOM 4314 N N . THR B 1 258 ? 23.594 -24.953 -8.352 1 93.75 258 THR B N 1
ATOM 4315 C CA . THR B 1 258 ? 22.516 -25.531 -9.141 1 93.75 258 THR B CA 1
ATOM 4316 C C . THR B 1 258 ? 22.625 -25.094 -10.602 1 93.75 258 THR B C 1
ATOM 4318 O O . THR B 1 258 ? 21.875 -25.578 -11.461 1 93.75 258 THR B O 1
ATOM 4321 N N . TRP B 1 259 ? 23.578 -24.234 -10.953 1 96.25 259 TRP B N 1
ATOM 4322 C CA . TRP B 1 259 ? 23.641 -23.688 -12.305 1 96.25 259 TRP B CA 1
ATOM 4323 C C . TRP B 1 259 ? 24.297 -24.688 -13.258 1 96.25 259 TRP B C 1
ATOM 4325 O O . TRP B 1 259 ? 25.234 -25.391 -12.875 1 96.25 259 TRP B O 1
ATOM 4335 N N . ASN B 1 260 ? 23.812 -24.766 -14.383 1 95.62 260 ASN B N 1
ATOM 4336 C CA . ASN B 1 260 ? 24.375 -25.562 -15.461 1 95.62 260 ASN B CA 1
ATOM 4337 C C . ASN B 1 260 ? 24.297 -24.828 -16.797 1 95.62 260 ASN B C 1
ATOM 4339 O O . ASN B 1 260 ? 23.281 -24.234 -17.125 1 95.62 260 ASN B O 1
ATOM 4343 N N . ASP B 1 261 ? 25.453 -24.75 -17.453 1 96.69 261 ASP B N 1
ATOM 4344 C CA . ASP B 1 261 ? 25.359 -24.25 -18.828 1 96.69 261 ASP B CA 1
ATOM 4345 C C . ASP B 1 261 ? 24.875 -25.344 -19.766 1 96.69 261 ASP B C 1
ATOM 4347 O O . ASP B 1 261 ? 25.297 -26.5 -19.656 1 96.69 261 ASP B O 1
ATOM 4351 N N . ASP B 1 262 ? 23.938 -25.016 -20.578 1 96.88 262 ASP B N 1
ATOM 4352 C CA . ASP B 1 262 ? 23.359 -25.953 -21.531 1 96.88 262 ASP B CA 1
ATOM 4353 C C . ASP B 1 262 ? 23.234 -25.328 -22.922 1 96.88 262 ASP B C 1
ATOM 4355 O O . ASP B 1 262 ? 23.5 -24.141 -23.094 1 96.88 262 ASP B O 1
ATOM 4359 N N . ASN B 1 263 ? 23 -26.25 -23.922 1 97.75 263 ASN B N 1
ATOM 4360 C CA . ASN B 1 263 ? 22.797 -25.766 -25.281 1 97.75 263 ASN B CA 1
ATOM 4361 C C . ASN B 1 263 ? 21.578 -24.844 -25.375 1 97.75 263 ASN B C 1
ATOM 4363 O O . ASN B 1 263 ? 20.484 -25.219 -24.969 1 97.75 263 ASN B O 1
ATOM 4367 N N . CYS B 1 264 ? 21.781 -23.656 -25.953 1 98.06 264 CYS B N 1
ATOM 4368 C CA . CYS B 1 264 ? 20.766 -22.609 -25.969 1 98.06 264 CYS B CA 1
ATOM 4369 C C . CYS B 1 264 ? 19.531 -23.031 -26.75 1 98.06 264 CYS B C 1
ATOM 4371 O O . CYS B 1 264 ? 18.469 -22.438 -26.609 1 98.06 264 CYS B O 1
ATOM 4373 N N . HIS B 1 265 ? 19.625 -24.031 -27.531 1 97.94 265 HIS B N 1
ATOM 4374 C CA . HIS B 1 265 ? 18.547 -24.438 -28.422 1 97.94 265 HIS B CA 1
ATOM 4375 C C . HIS B 1 265 ? 17.688 -25.531 -27.797 1 97.94 265 HIS B C 1
ATOM 4377 O O . HIS B 1 265 ? 16.672 -25.938 -28.344 1 97.94 265 HIS B O 1
ATOM 4383 N N . LYS B 1 266 ? 18.188 -26.031 -26.625 1 97.62 266 LYS B N 1
ATOM 4384 C CA . LYS B 1 266 ? 17.344 -26.969 -25.875 1 97.62 266 LYS B CA 1
ATOM 4385 C C . LYS B 1 266 ? 16.141 -26.266 -25.266 1 97.62 266 LYS B C 1
ATOM 4387 O O . LYS B 1 266 ? 16.156 -25.047 -25.078 1 97.62 266 LYS B O 1
ATOM 4392 N N . LYS B 1 267 ? 15.141 -27.078 -25.031 1 98.38 267 LYS B N 1
ATOM 4393 C CA . LYS B 1 267 ? 13.922 -26.484 -24.484 1 98.38 267 LYS B CA 1
ATOM 4394 C C . LYS B 1 267 ? 13.797 -26.766 -22.984 1 98.38 267 LYS B C 1
ATOM 4396 O O . LYS B 1 267 ? 13.898 -27.922 -22.547 1 98.38 267 LYS B O 1
ATOM 4401 N N . HIS B 1 268 ? 13.688 -25.719 -22.203 1 97.62 268 HIS B N 1
ATOM 4402 C CA . HIS B 1 268 ? 13.461 -25.766 -20.766 1 97.62 268 HIS B CA 1
ATOM 4403 C C . HIS B 1 268 ? 12.367 -24.781 -20.344 1 97.62 268 HIS B C 1
ATOM 4405 O O . HIS B 1 268 ? 11.898 -23.984 -21.156 1 97.62 268 HIS B O 1
ATOM 4411 N N . ASP B 1 269 ? 11.898 -24.969 -19.109 1 98 269 ASP B N 1
ATOM 4412 C CA . ASP B 1 269 ? 11.133 -23.875 -18.531 1 98 269 ASP B CA 1
ATOM 4413 C C . ASP B 1 269 ? 11.992 -22.609 -18.406 1 98 269 ASP B C 1
ATOM 4415 O O . ASP B 1 269 ? 13.195 -22.656 -18.656 1 98 269 ASP B O 1
ATOM 4419 N N . TRP B 1 270 ? 11.328 -21.531 -18.172 1 98.56 270 TRP B N 1
ATOM 4420 C CA . TRP B 1 270 ? 12.078 -20.297 -17.938 1 98.56 270 TRP B CA 1
ATOM 4421 C C . TRP B 1 270 ? 11.43 -19.453 -16.859 1 98.56 270 TRP B C 1
ATOM 4423 O O . TRP B 1 270 ? 10.266 -19.656 -16.516 1 98.56 270 TRP B O 1
ATOM 4433 N N . ILE B 1 271 ? 12.234 -18.594 -16.266 1 98.62 271 ILE B N 1
ATOM 4434 C CA . ILE B 1 271 ? 11.758 -17.703 -15.211 1 98.62 271 ILE B CA 1
ATOM 4435 C C . ILE B 1 271 ? 12 -16.25 -15.633 1 98.62 271 ILE B C 1
ATOM 4437 O O . ILE B 1 271 ? 13.125 -15.867 -15.961 1 98.62 271 ILE B O 1
ATOM 4441 N N . CYS B 1 272 ? 10.914 -15.484 -15.641 1 98.88 272 CYS B N 1
ATOM 4442 C CA . CYS B 1 272 ? 11 -14.047 -15.875 1 98.88 272 CYS B CA 1
ATOM 4443 C C . CYS B 1 272 ? 11.062 -13.281 -14.562 1 98.88 272 CYS B C 1
ATOM 4445 O O . CYS B 1 272 ? 10.539 -13.734 -13.547 1 98.88 272 CYS B O 1
ATOM 4447 N N . GLU B 1 273 ? 11.672 -12.117 -14.656 1 98.75 273 GLU B N 1
ATOM 4448 C CA . GLU B 1 273 ? 11.719 -11.219 -13.5 1 98.75 273 GLU B CA 1
ATOM 4449 C C . GLU B 1 273 ? 11.312 -9.797 -13.891 1 98.75 273 GLU B C 1
ATOM 4451 O O . GLU B 1 273 ? 11.758 -9.281 -14.922 1 98.75 273 GLU B O 1
ATOM 4456 N N . LYS B 1 274 ? 10.445 -9.25 -13.086 1 98.31 274 LYS B N 1
ATOM 4457 C CA . LYS B 1 274 ? 10.047 -7.852 -13.195 1 98.31 274 LYS B CA 1
ATOM 4458 C C . LYS B 1 274 ? 10.227 -7.121 -11.867 1 98.31 274 LYS B C 1
ATOM 4460 O O . LYS B 1 274 ? 9.672 -7.531 -10.844 1 98.31 274 LYS B O 1
ATOM 4465 N N . VAL B 1 275 ? 10.969 -6.074 -11.906 1 96.25 275 VAL B N 1
ATOM 4466 C CA . VAL B 1 275 ? 11.219 -5.309 -10.695 1 96.25 275 VAL B CA 1
ATOM 4467 C C . VAL B 1 275 ? 10.023 -4.418 -10.383 1 96.25 275 VAL B C 1
ATOM 4469 O O . VAL B 1 275 ? 9.445 -3.805 -11.289 1 96.25 275 VAL B O 1
ATOM 4472 N N . VAL B 1 276 ? 9.711 -4.438 -9.047 1 94.25 276 VAL B N 1
ATOM 4473 C CA . VAL B 1 276 ? 8.562 -3.635 -8.648 1 94.25 276 VAL B CA 1
ATOM 4474 C C . VAL B 1 276 ? 9 -2.58 -7.633 1 94.25 276 VAL B C 1
ATOM 4476 O O . VAL B 1 276 ? 9.859 -2.838 -6.789 1 94.25 276 VAL B O 1
#

Organism: NCBI:txid62062

pLDDT: mean 79.89, std 28.06, range [16.31, 98.88]

Sequence (552 aa):
MSKGVYEIPDRFGDDEPDAMKNTDIDGQLYANVRDFKPSPRDGGVASEPNCSWKRPFLVAAVCLGLLCVLLAGIIGLSAYYNRAIKDSEDKMNNLSQSFSIYKINATAERDQLQTKYNNMTKERDQLQTIYNNLTEEKGRIQAKLFVIEQHCKVGWRYFDSSLYFLSTEMKTWEESRQDCLERGADLVIINSREEQTFLFNLHLRAWIGLTDSATERTWKWVDGTSLTTGYWGKGQPDNKGQEDCVEIYYGQDDPVKTWNDDNCHKKHDWICEKVVMSKGVYEIPDRFGDDEPDAMKNTDIDGQLYANVRDFKPSPRDGGVASEPNCSWKRPFLVAAVCLGLLCVLLAGIIGLSAYYNRAIKDSEDKMNNLSQSFSIYKINATAERDQLQTKYNNMTKERDQLQTIYNNLTEEKGRIQAKLFVIEQHCKVGWRYFDSSLYFLSTEMKTWEESRQDCLERGADLVIINSREEQTFLFNLHLRAWIGLTDSATERTWKWVDGTSLTTGYWGKGQPDNKGQEDCVEIYYGQDDPVKTWNDDNCHKKHDWICEKVV

Secondary structure (DSSP, 8-state):
-----------------------------------------------------HHHHHHHHHHHHHHHHHHHHHHHHHHHHHHHHHHHHHHHHHHHHHHHHHHHHHHHHHHHHHHHHHHHHHHHHHHHHHHHHHHHHHHHHHHHHHHHHHHHHTT-EEETTEEEEEPSS-B-HHHHHHHHHHTT-EEPPP-SHHHHHHHHTT---EEEEEE-SSSTT--EETTSPBP----BPTT----TTS--EEEE-TTSS-TTS-EEEE-TTS-BEEEEEEE-/-----------------------------------------------------HHHHHHHHHHHHHHHHHHHHHHHHHHHHHHHHHHHHHHHHHHHHHHHHHHHHHHHHHHHHHHHHHHHHHHHHHHHHHHHHHHHHHHHHHHHHHHHHHHHHTT-EEETTEEEEEPSS-B-HHHHHHHHHHTT-EEPP--SHHHHHHHHTTT--EEEEEE-SSSTT--EETTSPBP----BPTT----TTS--EEEE-TTSS-TTS-EEEE-TTS-BEEEEEEE-

Foldseek 3Di:
DCPPDDCPDDDDDDDDDDDDDDDDPDDDPDDDDDDDDDDDDDDDPPDDPPPCPPPPVVVVVVVVVVVVVVVVVVVVVVVVVVVVVVVVVVVVVVVVVVVVVCVVVVVVVVVVVVVVVVVVVVVVVVVVVVVVVVVVVVVVVVVLVVVCVVLVVVPWDDDDQKTKDWDPWWFFLVVQQVVLVVVVWGFDDDDDPVSLLVVLVVQFWAWGQWWCVVPPPFIAGVVGHGDDDALAADCPPVCPPNFTTWIFHNPDPDSSHGIYGDHRGDIGITMTMDGD/DDDPDDCPDDDPDDDDDDDDPDDDDDDDDDDDDDDDDDDDDDDDPPDDDPPPPVPVVVVVVVVVVVVVVVVVVVVVVVVVVVVVVVVVVVVVVVVVVVVVVCVVVVVVVVVVVVVVVVVVVVVVVVVVVVVVVVVVVVVVVVVLVVVCVVLVVVPWDDDDQKTKDWDPWWFFQVVQQVVLVVVVWGFDDDDDPVSLLVVLVVQFWAWGQWWCVVPPPFIAGVVGHGDDDALAADCPPVCPPNFTTWIFHNPDPDSSHGIYGDHRGDIGITMTMDGD

InterPro domains:
  IPR001304 C-type lectin-like [PF00059] (171-274)
  IPR001304 C-type lectin-like [PS50041] (159-273)
  IPR001304 C-type lectin-like [SM00034] (152-273)
  IPR016186 C-type lectin-like/link domain superfamily [G3DSA:3.10.100.10] (148-275)
  IPR016187 C-type lectin fold [SSF56436] (148-275)
  IPR018378 C-type lectin, conserved site [PS00615] (245-272)
  IPR033989 CD209-like, C-type lectin-like domain [cd03590] (152-274)
  IPR050111 C-type lectin and snaclec domain-containing protein [PTHR22803] (104-274)

Radius of gyration: 63.99 Å; Cα contacts (8 Å, |Δi|>4): 648; chains: 2; bounding box: 64×192×121 Å